Protein AF-A0A6A3GKY1-F1 (afdb_monomer_lite)

Radius of gyration: 23.69 Å; chains: 1; bounding box: 52×66×58 Å

InterPro domains:
  IPR000719 Protein kinase domain [PS50011] (322-381)
  IPR001245 Serine-threonine/tyrosine-protein kinase, catalytic domain [PF07714] (327-380)
  IPR011009 Protein kinase-like domain superfamily [SSF56112] (317-381)
  IPR051681 Serine/Threonine Kinases and Pseudokinases [PTHR44329] (234-380)

pLDDT: mean 82.05, std 14.1, range [36.75, 98.5]

Sequence (381 aa):
MCIVEAIKDSAPWGVISGGSAAIIEAIRTGKLPVKPDEMSTSQWNLVERVCCYNARDRLTSSDVVRELEVFTLEYELGQHESSNCGDCDRGPISWTELGDVQVLISNLCDSLDASTKSTCFQAPTAISDVLDELDAMCADNSTIDRMNRDVYERIRDVFNQLIARNDAPTTELTQKFTGIVQDFHGRVTNTGGVGTARAAQFAASRQVADNIFSVHGSIDMFMDAAGLSKSAEAHNWRDRWGSRRKKQQHEFMTKLQNLPDLLGDVAVGKAREEVLTYVRFELSKYPTSYATSIPADLMQAKSALSTMKNASWFIPEYEVVFDQYNAFSRGSFGSVHHGKWRSSKVVVKKVKLESEDDEVAFHNEVTIWHKLYHPHVVQLF

Foldseek 3Di:
DVLCCVQVVDDQQPDDDVPPVVVVVCLVVLHGHDDDPSDDPLRVVLVCQQSPSPPLSHDFPLVSVLSVVLVVVVVVVVPDDDPDDPDDDDPDFALLCLQQQWDWAWDFDDDPDPVDFTDIDTDGDGNVRLLVVLCVLLVDDDLLSVLSVLLSVLLVVVSVQSNPDPDTDDPVLSCLSSVLSRLSRNLSCVLVGDDQPVLLNLLLLLVSLSSSSNSLSSSVSSCVVVVHDCPDPSNVSPVVSVVSLLVSLVVSLVVLVVVVVSCPPVDPDDSSVSSLLSNLVSLVPPVSSNVSPDVVSSVVSCVVSVPDDHDPLDDDPSQKAWDPVPFPDQDPQGTWTWIDGPNDIDIDGDGDDPDPVSVVVVVVCLVVQCPDDDPPRDHRD

Secondary structure (DSSP, 8-state):
-HHHHHHHTS-TT-S-TTHHHHHHHHHHTT--PPPPTTS-HHHHHHHHHHT-SSTTTSPPHHHHHHHHHHHHHHHHHHH-------S-----SSGGGGGG-EEEEEEEPPPSSTTS---EEEEEEEHHHHHHHHHHHT-S-SHHHHHHHHHHHHHHHHHHHHHT-SSPPPHHHHHHHHHHHHHHHHHHHHHH-SSS-HHHHHHHHHHHHHHHHHHHHHHHHHHHHHT----SGGG-HHHHHHHHHHHHHHHHHHHHHTHHHHHTT--TTHHHHHHHHHHHHHHHH-GGGGTTS-HHHHHHHHHHHTTSPPPTT---GGG-EEEEEEEEEEETTEEEEEEEETTEEEEEEE----SHHHHHHHHHHHHHHTT---TTSPPP-

Structure (mmCIF, N/CA/C/O backbone):
data_AF-A0A6A3GKY1-F1
#
_entry.id   AF-A0A6A3GKY1-F1
#
loop_
_atom_site.group_PDB
_atom_site.id
_atom_site.type_symbol
_atom_site.label_atom_id
_atom_site.label_alt_id
_atom_site.label_comp_id
_atom_site.label_asym_id
_atom_site.label_entity_id
_atom_site.label_seq_id
_atom_site.pdbx_PDB_ins_code
_atom_site.Cartn_x
_atom_site.Cartn_y
_atom_site.Cartn_z
_atom_site.occupancy
_atom_site.B_iso_or_equiv
_atom_site.auth_seq_id
_atom_site.auth_comp_id
_atom_site.auth_asym_id
_atom_site.auth_atom_id
_atom_site.pdbx_PDB_model_num
ATOM 1 N N . MET A 1 1 ? 10.110 20.178 -4.831 1.00 91.25 1 MET A N 1
ATOM 2 C CA . MET A 1 1 ? 11.454 20.748 -5.074 1.00 91.25 1 MET A CA 1
ATOM 3 C C . MET A 1 1 ? 12.536 20.170 -4.171 1.00 91.25 1 MET A C 1
ATOM 5 O O . MET A 1 1 ? 13.607 19.925 -4.699 1.00 91.25 1 MET A O 1
ATOM 9 N N . CYS A 1 2 ? 12.279 19.857 -2.894 1.00 91.75 2 CYS A N 1
ATOM 10 C CA . CYS A 1 2 ? 13.283 19.220 -2.022 1.00 91.75 2 CYS A CA 1
ATOM 11 C C . CYS A 1 2 ? 13.872 17.912 -2.586 1.00 91.75 2 CYS A C 1
ATOM 13 O O . CYS A 1 2 ? 15.047 17.661 -2.393 1.00 91.75 2 CYS A O 1
ATOM 15 N N . ILE A 1 3 ? 13.092 17.115 -3.332 1.00 91.19 3 ILE A N 1
ATOM 16 C CA . ILE A 1 3 ? 13.600 15.914 -4.030 1.00 91.19 3 ILE A CA 1
ATOM 17 C C . ILE A 1 3 ? 14.729 16.278 -5.011 1.00 91.19 3 ILE A C 1
ATOM 19 O O . ILE A 1 3 ? 15.770 15.636 -5.019 1.00 91.19 3 ILE A O 1
ATOM 23 N N . VAL A 1 4 ? 14.535 17.334 -5.808 1.00 92.25 4 VAL A N 1
ATOM 24 C CA . VAL A 1 4 ? 15.532 17.811 -6.784 1.00 92.25 4 VAL A CA 1
ATOM 25 C C . VAL A 1 4 ? 16.772 18.335 -6.065 1.00 92.25 4 VAL A C 1
ATOM 27 O O . VAL A 1 4 ? 17.886 18.031 -6.465 1.00 92.25 4 VAL A O 1
ATOM 30 N N . GLU A 1 5 ? 16.575 19.103 -4.995 1.00 92.25 5 GLU A N 1
ATOM 31 C CA . GLU A 1 5 ? 17.666 19.647 -4.182 1.00 92.25 5 GLU A CA 1
ATOM 32 C C . GLU A 1 5 ? 18.491 18.544 -3.507 1.00 92.25 5 GLU A C 1
ATOM 34 O O . GLU A 1 5 ? 19.713 18.605 -3.547 1.00 92.25 5 GLU A O 1
ATOM 39 N N . ALA A 1 6 ? 17.842 17.506 -2.972 1.00 90.50 6 ALA A N 1
ATOM 40 C CA . ALA A 1 6 ? 18.512 16.380 -2.324 1.00 90.50 6 ALA A CA 1
ATOM 41 C C . ALA A 1 6 ? 19.383 15.559 -3.287 1.00 90.50 6 ALA A C 1
ATOM 43 O O . ALA A 1 6 ? 20.412 15.037 -2.875 1.00 90.50 6 ALA A O 1
ATOM 44 N N . ILE A 1 7 ? 18.984 15.443 -4.558 1.00 88.19 7 ILE A N 1
ATOM 45 C CA . ILE A 1 7 ? 19.755 14.709 -5.575 1.00 88.19 7 ILE A CA 1
ATOM 46 C C . ILE A 1 7 ? 20.887 15.575 -6.138 1.00 88.19 7 ILE A C 1
ATOM 48 O O . ILE A 1 7 ? 21.990 15.088 -6.360 1.00 88.19 7 ILE A O 1
ATOM 52 N N . LYS A 1 8 ? 20.615 16.862 -6.372 1.00 87.62 8 LYS A N 1
ATOM 53 C CA . LYS A 1 8 ? 21.538 17.795 -7.032 1.00 87.62 8 LYS A CA 1
ATOM 54 C C . LYS A 1 8 ? 22.532 18.465 -6.068 1.00 87.62 8 LYS A C 1
ATOM 56 O O . LYS A 1 8 ? 23.407 19.200 -6.524 1.00 87.62 8 LYS A O 1
ATOM 61 N N . ASP A 1 9 ? 22.323 18.324 -4.758 1.00 87.88 9 ASP A N 1
ATOM 62 C CA . ASP A 1 9 ? 23.046 19.017 -3.676 1.00 87.88 9 ASP A CA 1
ATOM 63 C C . ASP A 1 9 ? 23.202 20.537 -3.916 1.00 87.88 9 ASP A C 1
ATOM 65 O O . ASP A 1 9 ? 24.220 21.169 -3.634 1.00 87.88 9 ASP A O 1
ATOM 69 N N . SER A 1 10 ? 22.196 21.147 -4.552 1.00 88.69 10 SER A N 1
ATOM 70 C CA . SER A 1 10 ? 22.196 22.563 -4.926 1.00 88.69 10 SER A CA 1
ATOM 71 C C . SER A 1 10 ? 20.792 23.060 -5.273 1.00 88.69 10 SER A C 1
ATOM 73 O O . SER A 1 10 ? 19.846 22.285 -5.440 1.00 88.69 10 SER A O 1
ATOM 75 N N . ALA A 1 11 ? 20.648 24.383 -5.425 1.00 88.19 11 ALA A N 1
ATOM 76 C CA . ALA A 1 11 ? 19.367 25.006 -5.738 1.00 88.19 11 ALA A CA 1
ATOM 77 C C . ALA A 1 11 ? 18.724 24.388 -7.008 1.00 88.19 11 ALA A C 1
ATOM 79 O O . ALA A 1 11 ? 19.378 24.337 -8.063 1.00 88.19 11 ALA A O 1
ATOM 80 N N . PRO A 1 12 ? 17.431 23.994 -6.966 1.00 89.44 12 PRO A N 1
ATOM 81 C CA . PRO A 1 12 ? 16.761 23.307 -8.075 1.00 89.44 12 PRO A CA 1
ATOM 82 C C . PRO A 1 12 ? 16.864 24.054 -9.409 1.00 89.44 12 PRO A C 1
ATOM 84 O O . PRO A 1 12 ? 17.199 23.471 -10.436 1.00 89.44 12 PRO A O 1
ATOM 87 N N . TRP A 1 13 ? 16.661 25.371 -9.374 1.00 90.00 13 TRP A N 1
ATOM 88 C CA . TRP A 1 13 ? 16.709 26.248 -10.545 1.00 90.00 13 TRP A CA 1
ATOM 89 C C . TRP A 1 13 ? 18.130 26.671 -10.951 1.00 90.00 13 TRP A C 1
ATOM 91 O O . TRP A 1 13 ? 18.309 27.228 -12.028 1.00 90.00 13 TRP A O 1
ATOM 101 N N . GLY A 1 14 ? 19.149 26.386 -10.132 1.00 84.94 14 GLY A N 1
ATOM 102 C CA . GLY A 1 14 ? 20.526 26.812 -10.386 1.00 84.94 14 GLY A CA 1
ATOM 103 C C . GLY A 1 14 ? 20.669 28.334 -10.522 1.00 84.94 14 GLY A C 1
ATOM 104 O O . GLY A 1 14 ? 19.923 29.102 -9.914 1.00 84.94 14 GLY A O 1
ATOM 105 N N . VAL A 1 15 ? 21.644 28.768 -11.324 1.00 82.56 15 VAL A N 1
ATOM 106 C CA . VAL A 1 15 ? 21.873 30.185 -11.643 1.00 82.56 15 VAL A CA 1
ATOM 107 C C . VAL A 1 15 ? 21.094 30.544 -12.908 1.00 82.56 15 VAL A C 1
ATOM 109 O O . VAL A 1 15 ? 21.379 30.015 -13.979 1.00 82.56 15 VAL A O 1
ATOM 112 N N . ILE A 1 16 ? 20.125 31.457 -12.793 1.00 82.00 16 ILE A N 1
ATOM 113 C CA . ILE A 1 16 ? 19.283 31.905 -13.914 1.00 82.00 16 ILE A CA 1
ATOM 114 C C . ILE A 1 16 ? 19.518 33.389 -14.200 1.00 82.00 16 ILE A C 1
ATOM 116 O O . ILE A 1 16 ? 19.497 34.225 -13.293 1.00 82.00 16 ILE A O 1
ATOM 120 N N . SER A 1 17 ? 19.696 33.732 -15.479 1.00 78.25 17 SER A N 1
ATOM 121 C CA . SER A 1 17 ? 19.741 35.118 -15.952 1.00 78.25 17 SER A CA 1
ATOM 122 C C . SER A 1 17 ? 18.423 35.835 -15.632 1.00 78.25 17 SER A C 1
ATOM 124 O O . SER A 1 17 ? 17.357 35.410 -16.069 1.00 78.25 17 SER A O 1
ATOM 126 N N . GLY A 1 18 ? 18.487 36.918 -14.852 1.00 78.69 18 GLY A N 1
ATOM 127 C CA . GLY A 1 18 ? 17.302 37.613 -14.323 1.00 78.69 18 GLY A CA 1
ATOM 128 C C . GLY A 1 18 ? 16.932 37.238 -12.880 1.00 78.69 18 GLY A C 1
ATOM 129 O O . GLY A 1 18 ? 15.985 37.800 -12.329 1.00 78.69 18 GLY A O 1
ATOM 130 N N . GLY A 1 19 ? 17.690 36.335 -12.246 1.00 87.56 19 GLY A N 1
ATOM 131 C CA . GLY A 1 19 ? 17.595 36.042 -10.815 1.00 87.56 19 GLY A CA 1
ATOM 132 C C . GLY A 1 19 ? 16.209 35.559 -10.375 1.00 87.56 19 GLY A C 1
ATOM 133 O O . GLY A 1 19 ? 15.531 34.813 -11.081 1.00 87.56 19 GLY A O 1
ATOM 134 N N . SER A 1 20 ? 15.769 35.996 -9.193 1.00 86.38 20 SER A N 1
ATOM 135 C CA . SER A 1 20 ? 14.486 35.587 -8.603 1.00 86.38 20 SER A CA 1
ATOM 136 C C . SER A 1 20 ? 13.268 35.978 -9.446 1.00 86.38 20 SER A C 1
ATOM 138 O O . SER A 1 20 ? 12.289 35.236 -9.463 1.00 86.38 20 SER A O 1
ATOM 140 N N . ALA A 1 21 ? 13.322 37.091 -10.186 1.00 91.00 21 ALA A N 1
ATOM 141 C CA . ALA A 1 21 ? 12.217 37.538 -11.035 1.00 91.00 21 ALA A CA 1
ATOM 142 C C . ALA A 1 21 ? 11.933 36.549 -12.178 1.00 91.00 21 ALA A C 1
ATOM 144 O O . ALA A 1 21 ? 10.776 36.222 -12.438 1.00 91.00 21 ALA A O 1
ATOM 145 N N . ALA A 1 22 ? 12.986 36.013 -12.803 1.00 90.25 22 ALA A N 1
ATOM 146 C CA . ALA A 1 22 ? 12.858 34.999 -13.848 1.00 90.25 22 ALA A CA 1
ATOM 147 C C . ALA A 1 22 ? 12.294 33.675 -13.301 1.00 90.25 22 ALA A C 1
ATOM 149 O O . ALA A 1 22 ? 11.451 33.053 -13.945 1.00 90.25 22 ALA A O 1
ATOM 150 N N . ILE A 1 23 ? 12.703 33.273 -12.090 1.00 90.12 23 ILE A N 1
ATOM 151 C CA . ILE A 1 23 ? 12.172 32.078 -11.413 1.00 90.12 23 ILE A CA 1
ATOM 152 C C . ILE A 1 23 ? 10.680 32.248 -11.105 1.00 90.12 23 ILE A C 1
ATOM 154 O O . ILE A 1 23 ? 9.890 31.345 -11.372 1.00 90.12 23 ILE A O 1
ATOM 158 N N . ILE A 1 24 ? 10.276 33.406 -10.574 1.00 90.75 24 ILE A N 1
ATOM 159 C CA . ILE A 1 24 ? 8.867 33.695 -10.274 1.00 90.75 24 ILE A CA 1
ATOM 160 C C . ILE A 1 24 ? 8.019 33.605 -11.545 1.00 90.75 24 ILE A C 1
ATOM 162 O O . ILE A 1 24 ? 6.948 33.000 -11.519 1.00 90.75 24 ILE A O 1
ATOM 166 N N . GLU A 1 25 ? 8.497 34.161 -12.658 1.00 93.06 25 GLU A N 1
ATOM 167 C CA . GLU A 1 25 ? 7.777 34.108 -13.931 1.00 93.06 25 GLU A CA 1
ATOM 168 C C . GLU A 1 25 ? 7.693 32.682 -14.497 1.00 93.06 25 GLU A C 1
ATOM 170 O O . GLU A 1 25 ? 6.635 32.245 -14.957 1.00 93.06 25 GLU A O 1
ATOM 175 N N . ALA A 1 26 ? 8.771 31.903 -14.391 1.00 90.56 26 ALA A N 1
ATOM 176 C CA . ALA A 1 26 ? 8.768 30.493 -14.770 1.00 90.56 26 ALA A CA 1
ATOM 177 C C . ALA A 1 26 ? 7.736 29.690 -13.957 1.00 90.56 26 ALA A C 1
ATOM 179 O O . ALA A 1 26 ? 6.939 28.949 -14.528 1.00 90.56 26 ALA A O 1
ATOM 180 N N . ILE A 1 27 ? 7.678 29.900 -12.638 1.00 91.06 27 ILE A N 1
ATOM 181 C CA . ILE A 1 27 ? 6.696 29.244 -11.763 1.00 91.06 27 ILE A CA 1
ATOM 182 C C . ILE A 1 27 ? 5.267 29.675 -12.121 1.00 91.06 27 ILE A C 1
ATOM 184 O O . ILE A 1 27 ? 4.372 28.834 -12.201 1.00 91.06 27 ILE A O 1
ATOM 188 N N . ARG A 1 28 ? 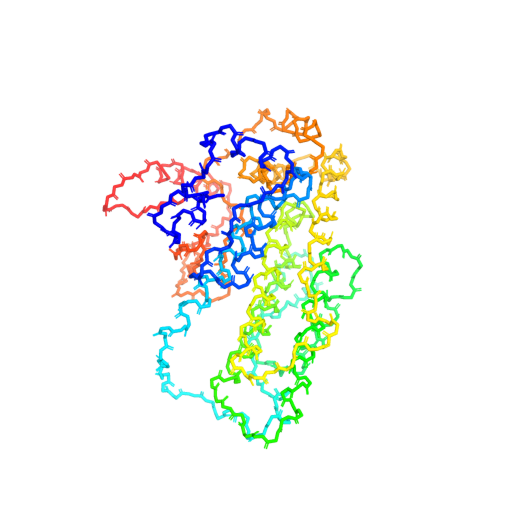5.034 30.971 -12.373 1.00 91.69 28 ARG A N 1
ATOM 189 C CA . ARG A 1 28 ? 3.711 31.498 -12.759 1.00 91.69 28 ARG A CA 1
ATOM 190 C C . ARG A 1 28 ? 3.200 30.917 -14.070 1.00 91.69 28 ARG A C 1
ATOM 192 O O . ARG A 1 28 ? 1.996 30.708 -14.202 1.00 91.69 28 ARG A O 1
ATOM 199 N N . THR A 1 29 ? 4.112 30.621 -14.990 1.00 92.06 29 THR A N 1
ATOM 200 C CA . THR A 1 29 ? 3.821 29.995 -16.286 1.00 92.06 29 THR A CA 1
ATOM 201 C C . THR A 1 29 ? 3.831 28.463 -16.240 1.00 92.06 29 THR A C 1
ATOM 203 O O . THR A 1 29 ? 3.695 27.822 -17.278 1.00 92.06 29 THR A O 1
ATOM 206 N N . GLY A 1 30 ? 3.964 27.860 -15.052 1.00 90.06 30 GLY A N 1
ATOM 207 C CA . GLY A 1 30 ? 3.902 26.410 -14.858 1.00 90.06 30 GLY A CA 1
ATOM 208 C C . GLY A 1 30 ? 5.139 25.644 -15.319 1.00 90.06 30 GLY A C 1
ATOM 209 O O . GLY A 1 30 ? 5.076 24.427 -15.473 1.00 90.06 30 GLY A O 1
ATOM 210 N N . LYS A 1 31 ? 6.265 26.331 -15.531 1.00 92.38 31 LYS A N 1
ATOM 211 C CA . LYS A 1 31 ? 7.536 25.691 -15.872 1.00 92.38 31 LYS A CA 1
ATOM 212 C C . LYS A 1 31 ? 8.183 25.071 -14.635 1.00 92.38 31 LYS A C 1
ATOM 214 O O . LYS A 1 31 ? 8.068 25.585 -13.521 1.00 92.38 31 LYS A O 1
ATOM 219 N N . LEU A 1 32 ? 8.919 23.993 -14.867 1.00 93.38 32 LEU A N 1
ATOM 220 C CA . LEU A 1 32 ? 9.774 23.325 -13.889 1.00 93.38 32 LEU A CA 1
ATOM 221 C C . LEU A 1 32 ? 11.250 23.638 -14.184 1.00 93.38 32 LEU A C 1
ATOM 223 O O . LEU A 1 32 ? 11.565 24.059 -15.303 1.00 93.38 32 LEU A O 1
ATOM 227 N N . PRO A 1 33 ? 12.158 23.461 -13.205 1.00 92.00 33 PRO A N 1
ATOM 228 C CA . PRO A 1 33 ? 13.585 23.493 -13.489 1.00 92.00 33 PRO A CA 1
ATOM 229 C C . PRO A 1 33 ? 13.954 22.393 -14.492 1.00 92.00 33 PRO A C 1
ATOM 231 O O . PRO A 1 33 ? 13.192 21.454 -14.717 1.00 92.00 33 PRO A O 1
ATOM 234 N N . VAL A 1 34 ? 15.133 22.508 -15.100 1.00 90.75 34 VAL A N 1
ATOM 235 C CA . VAL A 1 34 ? 15.658 21.459 -15.983 1.00 90.75 34 VAL A CA 1
ATOM 236 C C . VAL A 1 34 ? 15.860 20.176 -15.172 1.00 90.75 34 VAL A C 1
ATOM 238 O O . VAL A 1 34 ? 16.362 20.240 -14.047 1.00 90.75 34 VAL A O 1
ATOM 241 N N . LYS A 1 35 ? 15.471 19.027 -15.742 1.00 93.69 35 LYS A N 1
ATOM 242 C CA . LYS A 1 35 ? 15.720 17.710 -15.145 1.00 93.69 35 LYS A CA 1
ATOM 243 C C . LYS A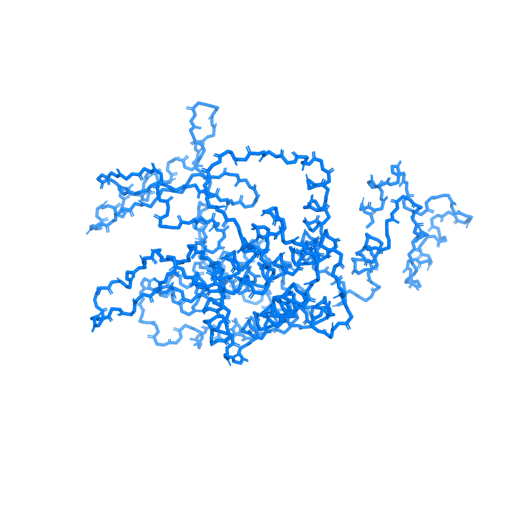 1 35 ? 17.227 17.534 -14.909 1.00 93.69 35 LYS A C 1
ATOM 245 O O . LYS A 1 35 ? 17.966 17.618 -15.888 1.00 93.69 35 LYS A O 1
ATOM 250 N N . PRO A 1 36 ? 17.682 17.255 -13.674 1.00 92.44 36 PRO A N 1
ATOM 251 C CA . PRO A 1 36 ? 19.075 16.895 -13.421 1.00 92.44 36 PRO A CA 1
ATOM 252 C C . PRO A 1 36 ? 19.495 15.638 -14.197 1.00 92.44 36 PRO A C 1
ATOM 254 O O . PRO A 1 36 ? 18.678 14.737 -14.432 1.00 92.44 36 PRO A O 1
ATOM 257 N N . ASP A 1 37 ? 20.765 15.560 -14.585 1.00 90.56 37 ASP A N 1
ATOM 258 C CA . ASP A 1 37 ? 21.300 14.414 -15.330 1.00 90.56 37 ASP A CA 1
ATOM 259 C C . ASP A 1 37 ? 21.354 13.155 -14.454 1.00 90.56 37 ASP A C 1
ATOM 261 O O . ASP A 1 37 ? 21.124 12.051 -14.942 1.00 90.56 37 ASP A O 1
ATOM 265 N N . GLU A 1 38 ? 21.543 13.333 -13.145 1.00 90.56 38 GLU A N 1
ATOM 266 C CA . GLU A 1 38 ? 21.584 12.280 -12.127 1.00 90.56 38 GLU A CA 1
ATOM 267 C C . GLU A 1 38 ? 20.216 11.622 -11.888 1.00 90.56 38 GLU A C 1
ATOM 269 O O . GLU A 1 38 ? 20.139 10.541 -11.308 1.00 90.56 38 GLU A O 1
ATOM 274 N N . MET A 1 39 ? 19.125 12.264 -12.321 1.00 91.25 39 MET A N 1
ATOM 275 C CA . MET A 1 39 ? 17.771 11.748 -12.136 1.00 91.25 39 MET A CA 1
ATOM 276 C C . MET A 1 39 ? 17.336 10.860 -13.299 1.00 91.25 39 MET A C 1
ATOM 278 O O . MET A 1 39 ? 17.355 11.274 -14.465 1.00 91.25 39 MET A O 1
ATOM 282 N N . SER A 1 40 ? 16.816 9.675 -12.981 1.00 89.12 40 SER A N 1
ATOM 283 C CA . SER A 1 40 ? 16.151 8.824 -13.967 1.00 89.12 40 SER A CA 1
ATOM 284 C C . SER A 1 40 ? 14.857 9.468 -14.490 1.00 89.12 40 SER A C 1
ATOM 286 O O . SER A 1 40 ? 14.277 10.374 -13.879 1.00 89.12 40 SER A O 1
ATOM 288 N N . THR A 1 41 ? 14.356 8.977 -15.627 1.00 88.25 41 THR A N 1
ATOM 289 C CA . THR A 1 41 ? 13.063 9.415 -16.179 1.00 88.25 41 THR A CA 1
ATOM 290 C C . THR A 1 41 ? 11.911 9.157 -15.203 1.00 88.25 41 THR A C 1
ATOM 292 O O . THR A 1 41 ? 11.030 10.004 -15.066 1.00 88.25 41 THR A O 1
ATOM 295 N N . SER A 1 42 ? 11.926 8.030 -14.479 1.00 85.56 42 SER A N 1
ATOM 296 C CA . SER A 1 42 ? 10.897 7.695 -13.485 1.00 85.56 42 SER A CA 1
ATOM 297 C C . SER A 1 42 ? 10.947 8.622 -12.265 1.00 85.56 42 SER A C 1
ATOM 299 O O . SER A 1 42 ? 9.910 9.126 -11.834 1.00 85.56 42 SER A O 1
ATOM 301 N N . GLN A 1 43 ? 12.143 8.928 -11.755 1.00 89.94 43 GLN A N 1
ATOM 302 C CA . GLN A 1 43 ? 12.328 9.878 -10.653 1.00 89.94 43 GLN A CA 1
ATOM 303 C C . GLN A 1 43 ? 11.881 11.293 -11.040 1.00 89.94 43 GLN A C 1
ATOM 305 O O . GLN A 1 43 ? 11.279 12.004 -10.232 1.00 89.94 43 GLN A O 1
ATOM 310 N N . TRP A 1 44 ? 12.139 11.717 -12.280 1.00 94.38 44 TRP A N 1
ATOM 311 C CA . TRP A 1 44 ? 11.684 13.021 -12.759 1.00 94.38 44 TRP A CA 1
ATOM 312 C C . TRP A 1 44 ? 10.171 13.084 -12.967 1.00 94.38 44 TRP A C 1
ATOM 314 O O . TRP A 1 44 ? 9.550 14.072 -12.580 1.00 94.38 44 TRP A O 1
ATOM 324 N N . ASN A 1 45 ? 9.557 12.012 -13.474 1.00 91.31 45 ASN A N 1
ATOM 325 C CA . ASN A 1 45 ? 8.102 11.928 -13.598 1.00 91.31 45 ASN A CA 1
ATOM 326 C C . ASN A 1 45 ? 7.399 12.119 -12.239 1.00 91.31 45 ASN A C 1
ATOM 328 O O . ASN A 1 45 ? 6.376 12.805 -12.158 1.00 91.31 45 ASN A O 1
ATOM 332 N N . LEU A 1 46 ? 7.981 11.598 -11.147 1.00 92.06 46 LEU A N 1
ATOM 333 C CA . LEU A 1 46 ? 7.503 11.901 -9.796 1.00 92.06 46 LEU A CA 1
ATOM 334 C C . LEU A 1 46 ? 7.558 13.410 -9.514 1.00 92.06 46 LEU A C 1
ATOM 336 O O . LEU A 1 46 ? 6.562 13.981 -9.073 1.00 92.06 46 LEU A O 1
ATOM 340 N N . VAL A 1 47 ? 8.682 14.080 -9.787 1.00 93.94 47 VAL A N 1
ATOM 341 C CA . VAL A 1 47 ? 8.815 15.534 -9.576 1.00 93.94 47 VAL A CA 1
ATOM 342 C C . VAL A 1 47 ? 7.774 16.319 -10.370 1.00 93.94 47 VAL A C 1
ATOM 344 O O . VAL A 1 47 ? 7.161 17.231 -9.814 1.00 93.94 47 VAL A O 1
ATOM 347 N N . GLU A 1 48 ? 7.517 15.946 -11.622 1.00 93.25 48 GLU A N 1
ATOM 348 C CA . GLU A 1 48 ? 6.489 16.574 -12.460 1.00 93.25 48 GLU A CA 1
ATOM 349 C C . GLU A 1 48 ? 5.090 16.438 -11.846 1.00 93.25 48 GLU A C 1
ATOM 351 O O . GLU A 1 48 ? 4.349 17.419 -11.758 1.00 93.25 48 GLU A O 1
ATOM 356 N N . ARG A 1 49 ? 4.748 15.250 -11.333 1.00 90.50 49 ARG A N 1
ATOM 357 C CA . ARG A 1 49 ? 3.455 14.984 -10.681 1.00 90.50 49 ARG A CA 1
ATOM 358 C C . ARG A 1 49 ? 3.318 15.676 -9.320 1.00 90.50 49 ARG A C 1
ATOM 360 O O . ARG A 1 49 ? 2.229 16.125 -8.963 1.00 90.50 49 ARG A O 1
ATOM 367 N N . VAL A 1 50 ? 4.407 15.819 -8.562 1.00 90.94 50 VAL A N 1
ATOM 368 C CA . VAL A 1 50 ? 4.425 16.555 -7.281 1.00 90.94 50 VAL A CA 1
ATOM 369 C C . VAL A 1 50 ? 4.335 18.063 -7.498 1.00 90.94 50 VAL A C 1
ATOM 371 O O . VAL A 1 50 ? 3.672 18.773 -6.741 1.00 90.94 50 VAL A O 1
ATOM 374 N N . CYS A 1 51 ? 5.003 18.569 -8.531 1.00 90.94 51 CYS A N 1
ATOM 375 C CA . CYS A 1 51 ? 5.053 19.987 -8.869 1.00 90.94 51 CYS A CA 1
ATOM 376 C C . CYS A 1 51 ? 4.059 20.375 -9.974 1.00 90.94 51 CYS A C 1
ATOM 378 O O . CYS A 1 51 ? 4.219 21.431 -10.585 1.00 90.94 51 CYS A O 1
ATOM 380 N N . CYS A 1 52 ? 3.014 19.566 -10.194 1.00 90.00 52 CYS A N 1
ATOM 381 C CA . CYS A 1 52 ? 1.972 19.846 -11.177 1.00 90.00 52 CYS A CA 1
ATOM 382 C C . CYS A 1 52 ? 1.378 21.247 -10.956 1.00 90.00 52 CYS A C 1
ATOM 384 O O . CYS A 1 52 ? 1.037 21.623 -9.829 1.00 90.00 52 CYS A O 1
ATOM 386 N N . TYR A 1 53 ? 1.259 22.044 -12.021 1.00 88.12 53 TYR A N 1
ATOM 387 C CA . TYR A 1 53 ? 0.821 23.437 -11.915 1.00 88.12 53 TYR A CA 1
ATOM 388 C C . TYR A 1 53 ? -0.564 23.549 -11.264 1.00 88.12 53 TYR A C 1
ATOM 390 O O . TYR A 1 53 ? -0.737 24.262 -10.266 1.00 88.12 53 TYR A O 1
ATOM 398 N N . ASN A 1 54 ? -1.525 22.768 -11.766 1.00 84.75 54 ASN A N 1
ATOM 399 C CA . ASN A 1 54 ? -2.859 22.686 -11.193 1.00 84.75 54 ASN A CA 1
ATOM 400 C C . ASN A 1 54 ? -2.813 21.952 -9.848 1.00 84.75 54 ASN A C 1
ATOM 402 O O . ASN A 1 54 ? -2.519 20.761 -9.779 1.00 84.75 54 ASN A O 1
ATOM 406 N N . ALA A 1 55 ? -3.154 22.658 -8.768 1.00 81.81 55 ALA A N 1
ATOM 407 C CA . ALA A 1 55 ? -3.127 22.105 -7.417 1.00 81.81 55 ALA A CA 1
ATOM 408 C C . ALA A 1 55 ? -4.016 20.860 -7.245 1.00 81.81 55 ALA A C 1
ATOM 410 O O . ALA A 1 55 ? -3.695 20.015 -6.417 1.00 81.81 55 ALA A O 1
ATOM 411 N N . ARG A 1 56 ? -5.094 20.726 -8.031 1.00 76.38 56 ARG A N 1
ATOM 412 C CA . ARG A 1 56 ? -6.000 19.562 -7.986 1.00 76.38 56 ARG A CA 1
ATOM 413 C C . ARG A 1 56 ? -5.420 18.303 -8.630 1.00 76.38 56 ARG A C 1
ATOM 415 O O . ARG A 1 56 ? -5.893 17.207 -8.343 1.00 76.38 56 ARG A O 1
ATOM 422 N N . ASP A 1 57 ? -4.417 18.466 -9.486 1.00 80.69 57 ASP A N 1
ATOM 423 C CA . ASP A 1 57 ? -3.764 17.369 -10.201 1.00 80.69 57 ASP A CA 1
ATOM 424 C C . ASP A 1 57 ? -2.439 16.951 -9.549 1.00 80.69 57 ASP A C 1
ATOM 426 O O . ASP A 1 57 ? -1.857 15.939 -9.936 1.00 80.69 57 ASP A O 1
ATOM 430 N N . ARG A 1 58 ? -1.977 17.693 -8.530 1.00 85.88 58 ARG A N 1
ATOM 431 C CA . ARG A 1 58 ? -0.792 17.333 -7.742 1.00 85.88 58 ARG A CA 1
ATOM 432 C C . ARG A 1 58 ? -1.032 16.055 -6.951 1.00 85.88 58 ARG A C 1
ATOM 434 O O . ARG A 1 58 ? -2.110 15.851 -6.394 1.00 85.88 58 ARG A O 1
ATOM 441 N N . LEU A 1 59 ? 0.016 15.243 -6.829 1.00 83.81 59 LEU A N 1
ATOM 442 C CA . LEU A 1 59 ? 0.011 14.112 -5.905 1.00 83.81 59 LEU A CA 1
ATOM 443 C C . LEU A 1 59 ? -0.200 14.575 -4.464 1.00 83.81 59 LEU A C 1
ATOM 445 O O . LEU A 1 59 ? 0.369 15.581 -4.029 1.00 83.81 59 LEU A O 1
ATOM 449 N N . THR A 1 60 ? -0.983 13.806 -3.706 1.00 80.81 60 THR A N 1
ATOM 450 C CA . THR A 1 60 ? -1.065 14.005 -2.258 1.00 80.81 60 THR A CA 1
ATOM 451 C C . THR A 1 60 ? 0.268 13.624 -1.624 1.00 80.81 60 THR A C 1
ATOM 453 O O . THR A 1 60 ? 0.969 12.752 -2.131 1.00 80.81 60 THR A O 1
ATOM 456 N N . SER A 1 61 ? 0.622 14.220 -0.482 1.00 81.56 61 SER A N 1
ATOM 457 C CA . SER A 1 61 ? 1.849 13.848 0.239 1.00 81.56 61 SER A CA 1
ATOM 458 C C . SER A 1 61 ? 1.923 12.347 0.543 1.00 81.56 61 SER A C 1
ATOM 460 O O . SER A 1 61 ? 3.010 11.783 0.524 1.00 81.56 61 SER A O 1
ATOM 462 N N . SER A 1 62 ? 0.773 11.704 0.776 1.00 76.56 62 SER A N 1
ATOM 463 C CA . SER A 1 62 ? 0.668 10.253 0.965 1.00 76.56 62 SER A CA 1
ATOM 464 C C . SER A 1 62 ? 1.140 9.496 -0.275 1.00 76.56 62 SER A C 1
ATOM 466 O O . SER A 1 62 ? 1.986 8.614 -0.168 1.00 76.56 62 SER A O 1
ATOM 468 N N . ASP A 1 63 ? 0.653 9.884 -1.455 1.00 82.44 63 ASP A N 1
ATOM 469 C CA . ASP A 1 63 ? 1.020 9.232 -2.715 1.00 82.44 63 ASP A CA 1
ATOM 470 C C . ASP A 1 63 ? 2.491 9.510 -3.079 1.00 82.44 63 ASP A C 1
ATOM 472 O O . ASP A 1 63 ? 3.162 8.640 -3.623 1.00 82.44 63 ASP A O 1
ATOM 476 N N . VAL A 1 64 ? 3.040 10.678 -2.711 1.00 87.19 64 VAL A N 1
ATOM 477 C CA . VAL A 1 64 ? 4.483 10.956 -2.861 1.00 87.19 64 VAL A CA 1
ATOM 478 C C . VAL A 1 64 ? 5.326 9.984 -2.043 1.00 87.19 64 VAL A C 1
ATOM 480 O O . VAL A 1 64 ? 6.306 9.456 -2.557 1.00 87.19 64 VAL A O 1
ATOM 483 N N . VAL A 1 65 ? 4.952 9.731 -0.785 1.00 84.44 65 VAL A N 1
ATOM 484 C CA . VAL A 1 65 ? 5.661 8.758 0.060 1.00 84.44 65 VAL A CA 1
ATOM 485 C C . VAL A 1 65 ? 5.632 7.370 -0.580 1.00 84.44 65 VAL A C 1
ATOM 487 O O . VAL A 1 65 ? 6.658 6.701 -0.593 1.00 84.44 65 VAL A O 1
ATOM 490 N N . ARG A 1 66 ? 4.502 6.958 -1.170 1.00 82.25 66 ARG A N 1
ATOM 491 C CA . ARG A 1 66 ? 4.396 5.662 -1.861 1.00 82.25 66 ARG A CA 1
ATOM 492 C C . ARG A 1 66 ? 5.329 5.559 -3.067 1.00 82.25 66 ARG A C 1
ATOM 494 O O . ARG A 1 66 ? 6.003 4.551 -3.239 1.00 82.25 66 ARG A O 1
ATOM 501 N N . GLU A 1 67 ? 5.396 6.604 -3.883 1.00 84.75 67 GLU A N 1
ATOM 502 C CA . GLU A 1 67 ? 6.304 6.646 -5.034 1.00 84.75 67 GLU A CA 1
ATOM 503 C C . GLU A 1 67 ? 7.779 6.595 -4.595 1.00 84.75 67 GLU A C 1
ATOM 505 O O . GLU A 1 67 ? 8.590 5.918 -5.219 1.00 84.75 67 GLU A O 1
ATOM 510 N N . LEU A 1 68 ? 8.128 7.248 -3.481 1.00 85.81 68 LEU A N 1
ATOM 511 C CA . LEU A 1 68 ? 9.476 7.182 -2.905 1.00 85.81 68 LEU A CA 1
ATOM 512 C C . LEU A 1 68 ? 9.811 5.801 -2.313 1.00 85.81 68 LEU A C 1
ATOM 514 O O . LEU A 1 68 ? 10.958 5.361 -2.395 1.00 85.81 68 LEU A O 1
ATOM 518 N N . GLU A 1 69 ? 8.830 5.104 -1.736 1.00 80.00 69 GLU A N 1
ATOM 519 C CA . GLU A 1 69 ? 9.005 3.729 -1.248 1.00 80.00 69 GLU A CA 1
ATOM 520 C C . GLU A 1 69 ? 9.368 2.762 -2.377 1.00 80.00 69 GLU A C 1
ATOM 522 O O . GLU A 1 69 ? 10.232 1.912 -2.175 1.00 80.00 69 GLU A O 1
ATOM 527 N N . VAL A 1 70 ? 8.790 2.926 -3.572 1.00 78.38 70 VAL A N 1
ATOM 528 C CA . VAL A 1 70 ? 9.154 2.112 -4.747 1.00 78.38 70 VAL A CA 1
ATOM 529 C C . VAL A 1 70 ? 10.637 2.279 -5.081 1.00 78.38 70 VAL A C 1
ATOM 531 O O . VAL A 1 70 ? 11.346 1.284 -5.193 1.00 78.38 70 VAL A O 1
ATOM 534 N N . PHE A 1 71 ? 11.145 3.516 -5.118 1.00 79.12 71 PHE A N 1
ATOM 535 C CA . PHE A 1 71 ? 12.572 3.765 -5.363 1.00 79.12 71 PHE A CA 1
ATOM 536 C C . PHE A 1 71 ? 13.487 3.226 -4.251 1.00 79.12 71 PHE A C 1
ATOM 538 O O . PHE A 1 71 ? 14.627 2.849 -4.514 1.00 79.12 71 PHE A O 1
ATOM 545 N N . THR A 1 72 ? 13.002 3.179 -3.007 1.00 75.50 72 THR A N 1
ATOM 546 C CA . THR A 1 72 ? 13.769 2.629 -1.877 1.00 75.50 72 THR A CA 1
ATOM 547 C C . THR A 1 72 ? 13.896 1.111 -1.998 1.00 75.50 72 THR A C 1
ATOM 549 O O . THR A 1 72 ? 14.990 0.574 -1.846 1.00 75.50 72 THR A O 1
ATOM 552 N N . LEU A 1 73 ? 12.803 0.425 -2.350 1.00 65.19 73 LEU A N 1
ATOM 553 C CA . LEU A 1 73 ? 12.807 -1.020 -2.590 1.00 65.19 73 LEU A CA 1
ATOM 554 C C . LEU A 1 73 ? 13.712 -1.391 -3.772 1.00 65.19 73 LEU A C 1
ATOM 556 O O . LEU A 1 73 ? 14.476 -2.352 -3.676 1.00 65.19 73 LEU A O 1
ATOM 560 N N . GLU A 1 74 ? 13.666 -0.616 -4.862 1.00 65.25 74 GLU A N 1
ATOM 561 C CA . GLU A 1 74 ? 14.568 -0.772 -6.015 1.00 65.25 74 GLU A CA 1
ATOM 562 C C . GLU A 1 74 ? 16.046 -0.686 -5.602 1.00 65.25 74 GLU A C 1
ATOM 564 O O . GLU A 1 74 ? 16.862 -1.495 -6.044 1.00 65.25 74 GLU A O 1
ATOM 569 N N . TYR A 1 75 ? 16.390 0.252 -4.714 1.00 62.31 75 TYR A N 1
ATOM 570 C CA . TYR A 1 75 ? 17.756 0.433 -4.226 1.00 62.31 75 TYR A CA 1
ATOM 571 C C . TYR A 1 75 ? 18.222 -0.693 -3.287 1.00 62.31 75 TYR A C 1
ATOM 573 O O . TYR A 1 75 ? 19.325 -1.216 -3.456 1.00 62.31 75 TYR A O 1
ATOM 581 N N . GLU A 1 76 ? 17.398 -1.094 -2.312 1.00 59.47 76 GLU A N 1
ATOM 582 C CA . GLU A 1 76 ? 17.746 -2.128 -1.322 1.00 59.47 76 GLU A CA 1
ATOM 583 C C . GLU A 1 76 ? 18.042 -3.489 -1.975 1.00 59.47 76 GLU A C 1
ATOM 585 O O . GLU A 1 76 ? 18.942 -4.213 -1.545 1.00 59.47 76 GLU A O 1
ATOM 590 N N . LEU A 1 77 ? 17.336 -3.821 -3.058 1.00 50.56 77 LEU A N 1
ATOM 591 C CA . LEU A 1 77 ? 17.537 -5.069 -3.796 1.00 50.56 77 LEU A CA 1
ATOM 592 C C . LEU A 1 77 ? 18.725 -5.025 -4.766 1.00 50.56 77 LEU A C 1
ATOM 594 O O . LEU A 1 77 ? 19.272 -6.077 -5.085 1.00 50.56 77 LEU A O 1
ATOM 598 N N . GLY A 1 78 ? 19.180 -3.836 -5.171 1.00 50.88 78 GLY A N 1
ATOM 599 C CA . GLY A 1 78 ? 20.427 -3.668 -5.922 1.00 50.88 78 GLY A CA 1
ATOM 600 C C . GLY A 1 78 ? 21.694 -3.939 -5.097 1.00 50.88 78 GLY A C 1
ATOM 601 O O . GLY A 1 78 ? 22.766 -4.095 -5.678 1.00 50.88 78 GLY A O 1
ATOM 602 N N . GLN A 1 79 ? 21.590 -4.002 -3.761 1.00 45.84 79 GLN A N 1
ATOM 603 C CA . GLN A 1 79 ? 22.720 -4.270 -2.857 1.00 45.84 79 GLN A CA 1
ATOM 604 C C . GLN A 1 79 ? 22.696 -5.655 -2.197 1.00 45.84 79 GLN A C 1
ATOM 606 O O . GLN A 1 79 ? 23.717 -6.093 -1.666 1.00 45.84 79 GLN A O 1
ATOM 611 N N . HIS A 1 80 ? 21.566 -6.363 -2.225 1.00 39.97 80 HIS A N 1
ATOM 612 C CA . HIS A 1 80 ? 21.461 -7.706 -1.663 1.00 39.97 80 HIS A CA 1
ATOM 613 C C . HIS A 1 80 ? 21.819 -8.769 -2.709 1.00 39.97 80 HIS A C 1
ATOM 615 O O . HIS A 1 80 ? 20.949 -9.335 -3.369 1.00 39.97 80 HIS A O 1
ATOM 621 N N . GLU A 1 81 ? 23.114 -9.087 -2.816 1.00 37.38 81 GLU A N 1
ATOM 622 C CA . GLU A 1 81 ? 23.531 -10.391 -3.334 1.00 37.38 81 GLU A CA 1
ATOM 623 C C . GLU A 1 81 ? 22.967 -11.492 -2.423 1.00 37.38 81 GLU A C 1
ATOM 625 O O . GLU A 1 81 ? 23.098 -11.460 -1.196 1.00 37.38 81 GLU A O 1
ATOM 630 N N . SER A 1 82 ? 22.289 -12.439 -3.067 1.00 39.59 82 SER A N 1
ATOM 631 C CA . SER A 1 82 ? 21.703 -13.678 -2.556 1.00 39.59 82 SER A CA 1
ATOM 632 C C . SER A 1 82 ? 22.252 -14.169 -1.208 1.00 39.59 82 SER A C 1
ATOM 634 O O . SER A 1 82 ? 23.311 -14.797 -1.133 1.00 39.59 82 SER A O 1
ATOM 636 N N . SER A 1 83 ? 21.474 -13.996 -0.139 1.00 36.75 83 SER A N 1
ATOM 637 C CA . SER A 1 83 ? 21.633 -14.815 1.060 1.00 36.75 83 SER A CA 1
ATOM 638 C C . SER A 1 83 ? 20.999 -16.181 0.800 1.00 36.75 83 SER A C 1
ATOM 640 O O . SER A 1 83 ? 19.780 -16.334 0.881 1.00 36.75 83 SER A O 1
ATOM 642 N N . ASN A 1 84 ? 21.841 -17.158 0.461 1.00 37.69 84 ASN A N 1
ATOM 643 C CA . ASN A 1 84 ? 21.483 -18.572 0.359 1.00 37.69 84 ASN A CA 1
ATOM 644 C C . ASN A 1 84 ? 20.796 -19.037 1.654 1.00 37.69 84 ASN A C 1
ATOM 646 O O . ASN A 1 84 ? 21.439 -19.110 2.704 1.00 37.69 84 ASN A O 1
ATOM 650 N N . CYS A 1 85 ? 19.514 -19.401 1.578 1.00 37.75 85 CYS A N 1
ATOM 651 C CA . CYS A 1 85 ? 18.927 -20.302 2.562 1.00 37.75 85 CYS A CA 1
ATOM 652 C C . CYS A 1 85 ? 19.203 -21.735 2.094 1.00 37.75 85 CYS A C 1
ATOM 654 O O . CYS A 1 85 ? 18.770 -22.165 1.027 1.00 37.75 85 CYS A O 1
ATOM 656 N N . GLY A 1 86 ? 20.030 -22.442 2.861 1.00 40.53 86 GLY A N 1
ATOM 657 C CA . GLY A 1 86 ? 20.27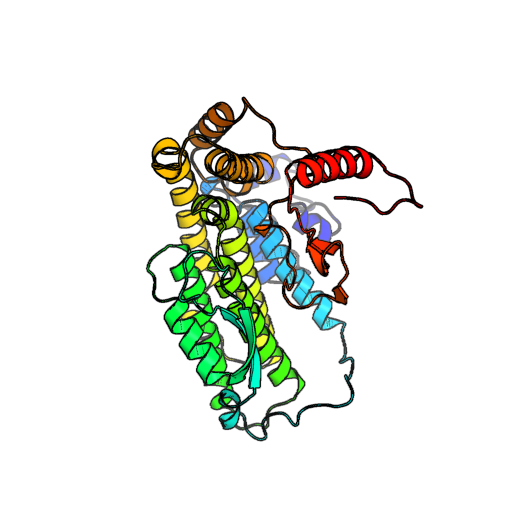4 -23.858 2.653 1.00 40.53 86 GLY A CA 1
ATOM 658 C C . GLY A 1 86 ? 19.044 -24.664 3.055 1.00 40.53 86 GLY A C 1
ATOM 659 O O . GLY A 1 86 ? 18.641 -24.613 4.212 1.00 40.53 86 GLY A O 1
ATOM 660 N N . ASP A 1 87 ? 18.538 -25.428 2.089 1.00 41.66 87 ASP A N 1
ATOM 661 C CA . ASP A 1 87 ? 17.728 -26.640 2.246 1.00 41.66 87 ASP A CA 1
ATOM 662 C C . ASP A 1 87 ? 16.247 -26.469 2.662 1.00 41.66 87 ASP A C 1
ATOM 664 O O . ASP A 1 87 ? 15.901 -26.490 3.840 1.00 41.66 87 ASP A O 1
ATOM 668 N N . CYS A 1 88 ? 15.352 -26.331 1.672 1.00 40.97 88 CYS A N 1
ATOM 669 C CA . CYS A 1 88 ? 14.204 -27.226 1.422 1.00 40.97 88 CYS A CA 1
ATOM 670 C C . CYS A 1 88 ? 13.404 -26.775 0.175 1.00 40.97 88 CYS A C 1
ATOM 672 O O . CYS A 1 88 ? 13.339 -25.594 -0.147 1.00 40.97 88 CYS A O 1
ATOM 674 N N . ASP A 1 89 ? 12.823 -27.761 -0.510 1.00 52.09 89 ASP A N 1
ATOM 675 C CA . ASP A 1 89 ? 12.039 -27.731 -1.753 1.00 52.09 89 ASP A CA 1
ATOM 676 C C . ASP A 1 89 ? 12.779 -27.519 -3.082 1.00 52.09 89 ASP A C 1
ATOM 678 O O . ASP A 1 89 ? 13.282 -26.460 -3.455 1.00 52.09 89 ASP A O 1
ATOM 682 N N . ARG A 1 90 ? 12.803 -28.617 -3.844 1.00 58.53 90 ARG A N 1
ATOM 683 C CA . ARG A 1 90 ? 13.213 -28.672 -5.240 1.00 58.53 90 ARG A CA 1
ATOM 684 C C . ARG A 1 90 ? 12.188 -27.832 -6.016 1.00 58.53 90 ARG A C 1
ATOM 686 O O . ARG A 1 90 ? 11.053 -28.269 -6.174 1.00 58.53 90 ARG A O 1
ATOM 693 N N . GLY A 1 91 ? 12.567 -26.616 -6.415 1.00 63.00 91 GLY A N 1
ATOM 694 C CA . GLY A 1 91 ? 11.732 -25.744 -7.252 1.00 63.00 91 GLY A CA 1
ATOM 695 C C . GLY A 1 91 ? 11.298 -26.432 -8.557 1.00 63.00 91 GLY A C 1
ATOM 696 O O . GLY A 1 91 ? 11.822 -27.507 -8.875 1.00 63.00 91 GLY A O 1
ATOM 697 N N . PRO A 1 92 ? 10.352 -25.839 -9.311 1.00 75.94 92 PRO A N 1
ATOM 698 C CA . PRO A 1 92 ? 9.833 -26.452 -10.530 1.00 75.94 92 PRO A CA 1
ATOM 699 C C . PRO A 1 92 ? 10.980 -26.772 -11.493 1.00 75.94 92 PRO A C 1
ATOM 701 O O . PRO A 1 92 ? 11.969 -26.044 -11.552 1.00 75.94 92 PRO A O 1
ATOM 704 N N . ILE A 1 93 ? 10.876 -27.871 -12.239 1.00 77.25 93 ILE A N 1
ATOM 705 C CA . ILE A 1 93 ? 11.910 -28.260 -13.212 1.00 77.25 93 ILE A CA 1
ATOM 706 C C . ILE A 1 93 ? 11.711 -27.472 -14.512 1.00 77.25 93 ILE A C 1
ATOM 708 O O . ILE A 1 93 ? 12.670 -27.139 -15.210 1.00 77.25 93 ILE A O 1
ATOM 712 N N . SER A 1 94 ? 10.458 -27.133 -14.817 1.00 89.75 94 SER A N 1
ATOM 713 C CA . SER A 1 94 ? 10.044 -26.307 -15.947 1.00 89.75 94 SER A CA 1
ATOM 714 C C . SER A 1 94 ? 9.085 -25.221 -15.481 1.00 89.75 94 SER A C 1
ATOM 716 O O . SER A 1 94 ? 8.271 -25.449 -14.592 1.00 89.75 94 SER A O 1
ATOM 718 N N . TRP A 1 95 ? 9.100 -24.058 -16.136 1.00 93.06 95 TRP A N 1
ATOM 719 C CA . TRP A 1 95 ? 8.101 -23.023 -15.874 1.00 93.06 95 TRP A CA 1
ATOM 720 C C . TRP A 1 95 ? 6.658 -23.491 -16.102 1.00 93.06 95 TRP A C 1
ATOM 722 O O . TRP A 1 95 ? 5.750 -22.942 -15.492 1.00 93.06 95 TRP A O 1
ATOM 732 N N . THR A 1 96 ? 6.433 -24.523 -16.916 1.00 93.00 96 THR A N 1
ATOM 733 C CA . THR A 1 96 ? 5.097 -25.118 -17.103 1.00 93.00 96 THR A CA 1
ATOM 734 C C . THR A 1 96 ? 4.522 -25.745 -15.826 1.00 93.00 96 THR A C 1
ATOM 736 O O . THR A 1 96 ? 3.306 -25.799 -15.680 1.00 93.00 96 THR A O 1
ATOM 739 N N . GLU A 1 97 ? 5.376 -26.134 -14.874 1.00 92.88 97 GLU A N 1
ATOM 740 C CA . GLU A 1 97 ? 5.000 -26.693 -13.565 1.00 92.88 97 GLU A CA 1
ATOM 741 C C . GLU A 1 97 ? 4.784 -25.599 -12.503 1.00 92.88 97 GLU A C 1
ATOM 743 O O . GLU A 1 97 ? 4.474 -25.897 -11.352 1.00 92.88 97 GLU A O 1
ATOM 74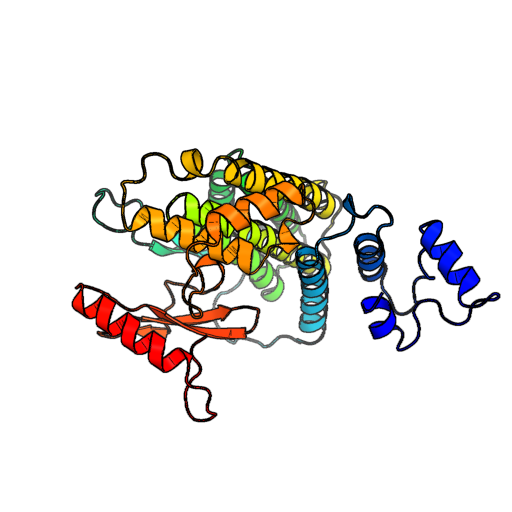8 N N . LEU A 1 98 ? 4.945 -24.311 -12.849 1.00 93.44 98 LEU A N 1
ATOM 749 C CA . LEU A 1 98 ? 4.818 -23.204 -11.892 1.00 93.44 98 LEU A CA 1
ATOM 750 C C . LEU A 1 98 ? 3.446 -23.186 -11.200 1.00 93.44 98 LEU A C 1
ATOM 752 O O . LEU A 1 98 ? 3.352 -22.791 -10.041 1.00 93.44 98 LEU A O 1
ATOM 756 N N . GLY A 1 99 ? 2.395 -23.621 -11.899 1.00 93.06 99 GLY A N 1
ATOM 757 C CA . GLY A 1 99 ? 1.040 -23.715 -11.353 1.00 93.06 99 GLY A CA 1
ATOM 758 C C . GLY A 1 99 ? 0.883 -24.745 -10.232 1.00 93.06 99 GLY A C 1
ATOM 759 O O . GLY A 1 99 ? -0.020 -24.579 -9.414 1.00 93.06 99 GLY A O 1
ATOM 760 N N . ASP A 1 100 ? 1.764 -25.748 -10.166 1.00 93.50 100 ASP A N 1
ATOM 761 C CA . ASP A 1 100 ? 1.725 -26.844 -9.188 1.00 93.50 100 ASP A CA 1
ATOM 762 C C . ASP A 1 100 ? 2.582 -26.557 -7.944 1.00 93.50 100 ASP A C 1
ATOM 764 O O . ASP A 1 100 ? 2.518 -27.288 -6.950 1.00 93.50 100 ASP A O 1
ATOM 768 N N . VAL A 1 101 ? 3.393 -25.490 -7.982 1.00 90.94 101 VAL A N 1
ATOM 769 C CA . VAL A 1 101 ? 4.217 -25.066 -6.845 1.00 90.94 101 VAL A CA 1
ATOM 770 C C . VAL A 1 101 ? 3.309 -24.751 -5.662 1.00 90.94 101 VAL A C 1
ATOM 772 O O . VAL A 1 101 ? 2.356 -23.982 -5.776 1.00 90.94 101 VAL A O 1
ATOM 775 N N . GLN A 1 102 ? 3.619 -25.353 -4.517 1.00 90.12 102 GLN A N 1
ATOM 776 C CA . GLN A 1 102 ? 2.837 -25.206 -3.299 1.00 90.12 102 GLN A CA 1
ATOM 777 C C . GLN A 1 102 ? 3.289 -23.976 -2.522 1.00 90.12 102 GLN A C 1
ATOM 779 O O . GLN A 1 102 ? 4.476 -23.790 -2.250 1.00 90.12 102 GLN A O 1
ATOM 784 N N . VAL A 1 103 ? 2.326 -23.159 -2.117 1.00 85.00 103 VAL A N 1
ATOM 785 C CA . VAL A 1 103 ? 2.542 -22.019 -1.231 1.00 85.00 103 VAL A CA 1
ATOM 786 C C . VAL A 1 103 ? 1.675 -22.139 0.007 1.00 85.00 103 VAL A C 1
ATOM 788 O O . VAL A 1 103 ? 0.540 -22.602 -0.048 1.00 85.00 103 VAL A O 1
ATOM 791 N N . LEU A 1 104 ? 2.205 -21.705 1.148 1.00 82.50 104 LEU A N 1
ATOM 792 C CA . LEU A 1 104 ? 1.412 -21.579 2.366 1.00 82.50 104 LEU A CA 1
ATOM 793 C C . LEU A 1 104 ? 0.601 -20.286 2.285 1.00 82.50 104 LEU A C 1
ATOM 795 O O . LEU A 1 104 ? 1.184 -19.198 2.276 1.00 82.50 104 LEU A O 1
ATOM 799 N N . ILE A 1 105 ? -0.723 -20.413 2.232 1.00 81.81 105 ILE A N 1
ATOM 800 C CA . ILE A 1 105 ? -1.665 -19.291 2.311 1.00 81.81 105 ILE A CA 1
ATOM 801 C C . ILE A 1 105 ? -2.617 -19.464 3.493 1.00 81.81 105 ILE A C 1
ATOM 803 O O . ILE A 1 105 ? -2.794 -20.565 4.015 1.00 81.81 105 ILE A O 1
ATOM 807 N N . SER A 1 106 ? -3.200 -18.352 3.930 1.00 74.88 106 SER A N 1
ATOM 808 C CA . SER A 1 106 ? -4.148 -18.299 5.041 1.00 74.88 106 SER A CA 1
ATOM 809 C C . SER A 1 106 ? -5.572 -18.454 4.511 1.00 74.88 106 SER A C 1
ATOM 811 O O . SER A 1 106 ? -6.080 -17.534 3.878 1.00 74.88 106 SER A O 1
ATOM 813 N N . ASN A 1 107 ? -6.224 -19.581 4.800 1.00 68.00 107 ASN A N 1
ATOM 814 C CA . ASN A 1 107 ? -7.594 -19.850 4.360 1.00 68.00 107 ASN A CA 1
ATOM 815 C C . ASN A 1 107 ? -8.599 -19.554 5.474 1.00 68.00 107 ASN A C 1
ATOM 817 O O . ASN A 1 107 ? -8.475 -20.072 6.586 1.00 68.00 107 ASN A O 1
ATOM 821 N N . LEU A 1 108 ? -9.624 -18.756 5.168 1.00 62.41 108 LEU A N 1
ATOM 822 C CA . LEU A 1 108 ? -10.760 -18.506 6.057 1.00 62.41 108 LEU A CA 1
ATOM 823 C C . LEU A 1 108 ? -11.774 -19.647 5.899 1.00 62.41 108 LEU A C 1
ATOM 825 O O . LEU A 1 108 ? -12.266 -19.874 4.798 1.00 62.41 108 LEU A O 1
ATOM 829 N N . CYS A 1 109 ? -12.107 -20.363 6.979 1.00 55.41 109 CYS A N 1
ATOM 830 C CA . CYS A 1 109 ? -13.274 -21.247 6.966 1.00 55.41 109 CYS A CA 1
ATOM 831 C C . CYS A 1 109 ? -14.483 -20.519 7.560 1.00 55.41 109 CYS A C 1
ATOM 833 O O . CYS A 1 109 ? -14.401 -19.930 8.646 1.00 55.41 109 CYS A O 1
ATOM 835 N N . ASP A 1 110 ? -15.611 -20.551 6.856 1.00 44.78 110 ASP A N 1
ATOM 836 C CA . ASP A 1 110 ? -16.873 -20.114 7.436 1.00 44.78 110 ASP A CA 1
ATOM 837 C C . ASP A 1 110 ? -17.272 -21.113 8.522 1.00 44.78 110 ASP A C 1
ATOM 839 O O . ASP A 1 110 ? -17.473 -22.306 8.279 1.00 44.78 110 ASP A O 1
ATOM 843 N N . SER A 1 111 ? -17.356 -20.620 9.755 1.00 45.56 111 SER A N 1
ATOM 844 C CA . SER A 1 111 ? -17.948 -21.374 10.850 1.00 45.56 111 SER A CA 1
ATOM 845 C C . SER A 1 111 ? -19.425 -21.622 10.529 1.00 45.56 111 SER A C 1
ATOM 847 O O . SER A 1 111 ? -20.167 -20.683 10.243 1.00 45.56 111 SER A O 1
ATOM 849 N N . LEU A 1 112 ? -19.874 -22.878 10.621 1.00 46.34 112 LEU A N 1
ATOM 850 C CA . LEU A 1 112 ? -21.296 -23.238 10.507 1.00 46.34 112 LEU A CA 1
ATOM 851 C C . LEU A 1 112 ? -22.150 -22.642 11.642 1.00 46.34 112 LEU A C 1
ATOM 853 O O . LEU A 1 112 ? -23.378 -22.664 11.558 1.00 46.34 112 LEU A O 1
ATOM 857 N N . ASP A 1 113 ? -21.520 -22.117 12.697 1.00 45.62 113 ASP A N 1
ATOM 858 C CA . ASP A 1 113 ? -22.190 -21.453 13.806 1.00 45.62 113 ASP A CA 1
ATOM 859 C C . ASP A 1 113 ? -21.813 -19.955 13.881 1.00 45.62 113 ASP A C 1
ATOM 861 O O . ASP A 1 113 ? -20.660 -19.561 13.703 1.00 45.62 113 ASP A O 1
ATOM 865 N N . ALA A 1 114 ? -22.797 -19.097 14.157 1.00 45.78 114 ALA A N 1
ATOM 866 C CA . ALA A 1 114 ? -22.620 -17.642 14.221 1.00 45.78 114 ALA A CA 1
ATOM 867 C C . ALA A 1 114 ? -21.905 -17.143 15.500 1.00 45.78 114 ALA A C 1
ATOM 869 O O . ALA A 1 114 ? -21.697 -15.941 15.658 1.00 45.78 114 ALA A O 1
ATOM 870 N N . SER A 1 115 ? -21.563 -18.040 16.432 1.00 44.94 115 SER A N 1
ATOM 871 C CA . SER A 1 115 ? -20.942 -17.737 17.731 1.00 44.94 115 SER A CA 1
ATOM 872 C C . SER A 1 115 ? -19.437 -18.030 17.786 1.00 44.94 115 SER A C 1
ATOM 874 O O . SER A 1 115 ? -18.728 -17.476 18.627 1.00 44.94 115 SER A O 1
ATOM 876 N N . THR A 1 116 ? -18.933 -18.849 16.867 1.00 45.09 116 THR A N 1
ATOM 877 C CA . THR A 1 116 ? -17.540 -19.256 16.750 1.00 45.09 116 THR A CA 1
ATOM 878 C C . THR A 1 116 ? -16.878 -18.386 15.695 1.00 45.09 116 THR A C 1
ATOM 880 O O . THR A 1 116 ? -17.273 -18.355 14.530 1.00 45.09 116 THR A O 1
ATOM 883 N N . LYS A 1 117 ? -15.858 -17.630 16.115 1.00 49.78 117 LYS A N 1
ATOM 884 C CA . LYS A 1 117 ? -15.026 -16.840 15.201 1.00 49.78 117 LYS A CA 1
ATOM 885 C C . LYS A 1 117 ? -14.466 -17.776 14.128 1.00 49.78 117 LYS A C 1
ATOM 887 O O . LYS A 1 117 ? -13.887 -18.800 14.480 1.00 49.78 117 LYS A O 1
ATOM 892 N N . SER A 1 118 ? -14.627 -17.404 12.857 1.00 50.22 118 SER A N 1
ATOM 893 C CA . SER A 1 118 ? -14.008 -18.087 11.715 1.00 50.22 118 SER A CA 1
ATOM 894 C C . SER A 1 118 ? -12.555 -18.443 12.043 1.00 50.22 118 SER A C 1
ATOM 896 O O . SER A 1 118 ? -11.745 -17.582 12.407 1.00 50.22 118 SER A O 1
ATOM 898 N N . THR A 1 119 ? -12.254 -19.739 12.012 1.00 51.78 119 THR A N 1
ATOM 899 C CA . THR A 1 119 ? -10.916 -20.261 12.271 1.00 51.78 119 THR A CA 1
ATOM 900 C C . THR A 1 119 ? -10.162 -20.309 10.959 1.00 51.78 119 THR A C 1
ATOM 902 O O . THR A 1 119 ? -10.551 -21.024 10.039 1.00 51.78 119 THR A O 1
ATOM 905 N N . CYS A 1 120 ? -9.075 -19.554 10.879 1.00 57.72 120 CYS A N 1
ATOM 906 C CA . CYS A 1 120 ? -8.186 -19.586 9.732 1.00 57.72 120 CYS A CA 1
ATOM 907 C C . CYS A 1 120 ? -7.061 -20.596 9.967 1.00 57.72 120 CYS A C 1
ATOM 909 O O . CYS A 1 120 ? -6.527 -20.695 11.078 1.00 57.72 120 CYS A O 1
ATOM 911 N N . PHE A 1 121 ? -6.718 -21.352 8.928 1.00 69.12 121 PHE A N 1
ATOM 912 C CA . PHE A 1 121 ? -5.608 -22.297 8.936 1.00 69.12 121 PHE A CA 1
ATOM 913 C C . PHE A 1 121 ? -4.697 -22.039 7.739 1.00 69.12 121 PHE A C 1
ATOM 915 O O . PHE A 1 121 ? -5.154 -21.624 6.674 1.00 69.12 121 PHE A O 1
ATOM 922 N N . GLN A 1 122 ? -3.400 -22.287 7.922 1.00 73.44 122 GLN A N 1
ATOM 923 C CA . GLN A 1 122 ? -2.456 -22.272 6.813 1.00 73.44 122 GLN A CA 1
ATOM 924 C C . GLN A 1 122 ? -2.492 -23.620 6.104 1.00 73.44 122 GLN A C 1
ATOM 926 O O . GLN A 1 122 ? -2.381 -24.665 6.750 1.00 73.44 122 GLN A O 1
ATOM 931 N N . ALA A 1 123 ? -2.642 -23.586 4.785 1.00 79.44 123 ALA A N 1
ATOM 932 C CA . ALA A 1 123 ? -2.649 -24.777 3.951 1.00 79.44 123 ALA A CA 1
ATOM 933 C C . ALA A 1 123 ? -1.658 -24.614 2.797 1.00 79.44 123 ALA A C 1
ATOM 935 O O . ALA A 1 123 ? -1.644 -23.549 2.171 1.00 79.44 123 ALA A O 1
ATOM 936 N N . PRO A 1 124 ? -0.862 -25.650 2.481 1.00 86.25 124 PRO A N 1
ATOM 937 C CA . PRO A 1 124 ? -0.206 -25.737 1.186 1.00 86.25 124 PRO A CA 1
ATOM 938 C C . PRO A 1 124 ? -1.281 -25.725 0.097 1.00 86.25 124 PRO A C 1
ATOM 940 O O . PRO A 1 124 ? -2.178 -26.568 0.112 1.00 86.25 124 PRO A O 1
ATOM 943 N N . THR A 1 125 ? -1.215 -24.733 -0.783 1.00 88.88 125 THR A N 1
ATOM 944 C CA . THR A 1 125 ? -2.151 -24.538 -1.892 1.00 88.88 125 THR A CA 1
ATOM 945 C C . THR A 1 125 ? -1.352 -24.301 -3.168 1.00 88.88 125 THR A C 1
ATOM 947 O O . THR A 1 125 ? -0.350 -23.578 -3.140 1.00 88.88 125 THR A O 1
ATOM 950 N N . ALA A 1 126 ? -1.758 -24.922 -4.277 1.00 94.56 126 ALA A N 1
ATOM 951 C CA . ALA A 1 126 ? -1.050 -24.778 -5.542 1.00 94.56 126 ALA A CA 1
ATOM 952 C C . ALA A 1 126 ? -1.227 -23.354 -6.082 1.00 94.56 126 ALA A C 1
ATOM 954 O O . ALA A 1 126 ? -2.295 -22.762 -5.940 1.00 94.56 126 ALA A O 1
ATOM 955 N N . ILE A 1 127 ? -0.200 -22.791 -6.724 1.00 94.62 127 ILE A N 1
ATOM 956 C CA . ILE A 1 127 ? -0.263 -21.427 -7.279 1.00 94.62 127 ILE A CA 1
ATOM 957 C C . ILE A 1 127 ? -1.469 -21.236 -8.203 1.00 94.62 127 ILE A C 1
ATOM 959 O O . ILE A 1 127 ? -2.102 -20.185 -8.159 1.00 94.62 127 ILE A O 1
ATOM 963 N N . SER A 1 128 ? -1.800 -22.234 -9.019 1.00 95.69 128 SER A N 1
ATOM 964 C CA . SER A 1 128 ? -2.988 -22.203 -9.880 1.00 95.69 128 SER A CA 1
ATOM 965 C C . SER A 1 128 ? -4.284 -22.010 -9.083 1.00 95.69 128 SER A C 1
ATOM 967 O O . SER A 1 128 ? -5.045 -21.093 -9.392 1.00 95.69 128 SER A O 1
ATOM 969 N N . ASP A 1 129 ? -4.473 -22.778 -8.009 1.00 94.81 129 ASP A N 1
ATOM 970 C CA . ASP A 1 129 ? -5.628 -22.665 -7.111 1.00 94.81 129 ASP A CA 1
ATOM 971 C C . ASP A 1 129 ? -5.676 -21.295 -6.411 1.00 94.81 129 ASP A C 1
ATOM 973 O O . ASP A 1 129 ? -6.737 -20.675 -6.340 1.00 94.81 129 ASP A O 1
ATOM 977 N N . VAL A 1 130 ? -4.528 -20.770 -5.956 1.00 93.81 130 VAL A N 1
ATOM 978 C CA . VAL A 1 130 ? -4.461 -19.427 -5.341 1.00 93.81 130 VAL A CA 1
ATOM 979 C C . VAL A 1 130 ? -4.874 -18.340 -6.337 1.00 93.81 130 VAL A C 1
ATOM 981 O O . VAL A 1 130 ? -5.548 -17.378 -5.968 1.00 93.81 130 VAL A O 1
ATOM 984 N N . LEU A 1 131 ? -4.486 -18.465 -7.611 1.00 96.31 131 LEU A N 1
ATOM 985 C CA . LEU A 1 131 ? -4.892 -17.515 -8.650 1.00 96.31 131 LEU A CA 1
ATOM 986 C C . LEU A 1 131 ? -6.394 -17.590 -8.946 1.00 96.31 131 LEU A C 1
ATOM 988 O O . LEU A 1 131 ? -7.006 -16.556 -9.206 1.00 96.31 131 LEU A O 1
ATOM 992 N N . ASP A 1 132 ? -6.995 -18.773 -8.910 1.00 94.75 132 ASP A N 1
ATOM 993 C CA . ASP A 1 132 ? -8.435 -18.914 -9.129 1.00 94.75 132 ASP A CA 1
ATOM 994 C C . ASP A 1 132 ? -9.240 -18.396 -7.921 1.00 94.75 132 ASP A C 1
ATOM 996 O O . ASP A 1 132 ? -10.263 -17.730 -8.096 1.00 94.75 132 ASP A O 1
ATOM 1000 N N . GLU A 1 133 ? -8.735 -18.583 -6.696 1.00 92.31 133 GLU A N 1
ATOM 1001 C CA . GLU A 1 133 ? -9.296 -17.958 -5.492 1.00 92.31 133 GLU A CA 1
ATOM 1002 C C . GLU A 1 133 ? -9.224 -16.424 -5.572 1.00 92.31 133 GLU A C 1
ATOM 1004 O O . GLU A 1 133 ? -10.225 -15.739 -5.356 1.00 92.31 133 GLU A O 1
ATOM 1009 N N . LEU A 1 134 ? -8.070 -15.868 -5.954 1.00 92.19 134 LEU A N 1
ATOM 1010 C CA . LEU A 1 134 ? -7.891 -14.425 -6.128 1.00 92.19 134 LEU A CA 1
ATOM 1011 C C . LEU A 1 134 ? -8.835 -13.831 -7.184 1.00 92.19 134 LEU A C 1
ATOM 1013 O O . LEU A 1 134 ? -9.326 -12.716 -6.989 1.00 92.19 134 LEU A O 1
ATOM 1017 N N . ASP A 1 135 ? -9.109 -14.549 -8.278 1.00 93.81 135 ASP A N 1
ATOM 1018 C CA . ASP A 1 135 ? -10.079 -14.116 -9.294 1.00 93.81 135 ASP A CA 1
ATOM 1019 C C . ASP A 1 135 ? -11.474 -13.939 -8.684 1.00 93.81 135 ASP A C 1
ATOM 1021 O O . ASP A 1 135 ? -12.119 -12.899 -8.864 1.00 93.81 135 ASP A O 1
ATOM 1025 N N . ALA A 1 136 ? -11.904 -14.935 -7.901 1.00 90.88 136 ALA A N 1
ATOM 1026 C CA . ALA A 1 136 ? -13.187 -14.926 -7.213 1.00 90.88 136 ALA A CA 1
ATOM 1027 C C . ALA A 1 136 ? -13.263 -13.808 -6.161 1.00 90.88 136 ALA A C 1
ATOM 1029 O O . ALA A 1 136 ? -14.256 -13.081 -6.107 1.00 90.88 136 ALA A O 1
ATOM 1030 N N . MET A 1 137 ? -12.203 -13.606 -5.372 1.00 86.62 137 MET A N 1
ATOM 1031 C CA . MET A 1 137 ? -12.136 -12.526 -4.378 1.00 86.62 137 MET A CA 1
ATOM 1032 C C . MET A 1 137 ? -12.177 -11.129 -5.013 1.00 86.62 137 MET A C 1
ATOM 1034 O O . MET A 1 137 ? -12.630 -10.174 -4.387 1.00 86.62 137 MET A O 1
ATOM 1038 N N . CYS A 1 138 ? -11.722 -10.994 -6.261 1.00 87.56 138 CYS A N 1
ATOM 1039 C CA . CYS A 1 138 ? -11.727 -9.737 -7.009 1.00 87.56 138 CYS A CA 1
ATOM 1040 C C . CYS A 1 138 ? -12.951 -9.583 -7.932 1.00 87.56 138 CYS A C 1
ATOM 1042 O O . CYS A 1 138 ? -12.897 -8.779 -8.868 1.00 87.56 138 CYS A O 1
ATOM 1044 N N . ALA A 1 139 ? -14.012 -10.378 -7.749 1.00 85.62 139 ALA A N 1
ATOM 1045 C CA . ALA A 1 139 ? -15.189 -10.371 -8.624 1.00 85.62 139 ALA A CA 1
ATOM 1046 C C . ALA A 1 139 ? -16.171 -9.221 -8.329 1.00 85.62 139 ALA A C 1
ATOM 1048 O O . ALA A 1 139 ? -16.951 -8.828 -9.203 1.00 85.62 139 ALA A O 1
ATOM 1049 N N . ASP A 1 140 ? -16.133 -8.666 -7.116 1.00 83.06 140 ASP A N 1
ATOM 1050 C CA . ASP A 1 140 ? -17.003 -7.565 -6.719 1.00 83.06 140 ASP A CA 1
ATOM 1051 C C . ASP A 1 140 ? -16.679 -6.258 -7.459 1.00 83.06 140 ASP A C 1
ATOM 1053 O O . ASP A 1 140 ? -15.609 -6.043 -8.032 1.00 83.06 140 ASP A O 1
ATOM 1057 N N . ASN A 1 141 ? -17.653 -5.345 -7.471 1.00 81.62 141 ASN A N 1
ATOM 1058 C CA . ASN A 1 141 ? -17.590 -4.138 -8.294 1.00 81.62 141 ASN A CA 1
ATOM 1059 C C . ASN A 1 141 ? -17.263 -2.859 -7.506 1.00 81.62 141 ASN A C 1
ATOM 1061 O O . ASN A 1 141 ? -17.437 -1.752 -8.038 1.00 81.62 141 ASN A O 1
ATOM 1065 N N . SER A 1 142 ? -16.831 -2.974 -6.242 1.00 87.81 142 SER A N 1
ATOM 1066 C CA . SER A 1 142 ? -16.423 -1.801 -5.470 1.00 87.81 142 SER A CA 1
ATOM 1067 C C . SER A 1 142 ? -15.150 -1.180 -6.056 1.00 87.81 142 SER A C 1
ATOM 1069 O O . SER A 1 142 ? -14.429 -1.783 -6.854 1.00 87.81 142 SER A O 1
ATOM 1071 N N . THR A 1 143 ? -14.857 0.070 -5.691 1.00 91.19 143 THR A N 1
ATOM 1072 C CA . THR A 1 143 ? -13.627 0.724 -6.161 1.00 91.19 143 THR A CA 1
ATOM 1073 C C . THR A 1 143 ? -12.377 -0.025 -5.704 1.00 91.19 143 THR A C 1
ATOM 1075 O O . THR A 1 143 ? -11.441 -0.124 -6.490 1.00 91.19 143 THR A O 1
ATOM 1078 N N . ILE A 1 144 ? -12.379 -0.576 -4.486 1.00 88.88 144 ILE A N 1
ATOM 1079 C CA . ILE A 1 144 ? -11.261 -1.360 -3.951 1.00 88.88 144 ILE A CA 1
ATOM 1080 C C . ILE A 1 144 ? -11.136 -2.697 -4.685 1.00 88.88 144 ILE A C 1
ATOM 1082 O O . ILE A 1 144 ? -10.039 -3.026 -5.124 1.00 88.88 144 ILE A O 1
ATOM 1086 N N . ASP A 1 145 ? -12.240 -3.405 -4.926 1.00 89.44 145 ASP A N 1
ATOM 1087 C CA . ASP A 1 145 ? -12.204 -4.696 -5.636 1.00 89.44 145 ASP A CA 1
ATOM 1088 C C . ASP A 1 145 ? -11.697 -4.525 -7.062 1.00 89.44 145 ASP A C 1
ATOM 1090 O O . ASP A 1 145 ? -10.877 -5.301 -7.534 1.00 89.44 145 ASP A O 1
ATOM 1094 N N . ARG A 1 146 ? -12.067 -3.425 -7.723 1.00 93.19 146 ARG A N 1
ATOM 1095 C CA . ARG A 1 146 ? -11.504 -3.067 -9.029 1.00 93.19 146 ARG A CA 1
ATOM 1096 C C . ARG A 1 146 ? -10.010 -2.741 -8.980 1.00 93.19 146 ARG A C 1
ATOM 1098 O O . ARG A 1 146 ? -9.325 -2.939 -9.977 1.00 93.19 146 ARG A O 1
ATOM 1105 N N . MET A 1 147 ? -9.504 -2.191 -7.876 1.00 94.44 147 MET A N 1
ATOM 1106 C CA . MET A 1 147 ? -8.064 -1.975 -7.697 1.00 94.44 147 MET A CA 1
ATOM 1107 C C . MET A 1 147 ? -7.340 -3.308 -7.443 1.00 94.44 147 MET A C 1
ATOM 1109 O O . MET A 1 147 ? -6.284 -3.529 -8.026 1.00 94.44 147 MET A O 1
ATOM 1113 N N . ASN A 1 148 ? -7.928 -4.216 -6.659 1.00 93.81 148 ASN A N 1
ATOM 1114 C CA . ASN A 1 148 ? -7.425 -5.584 -6.490 1.00 93.81 148 ASN A CA 1
ATOM 1115 C C . ASN A 1 148 ? -7.435 -6.350 -7.821 1.00 93.81 148 ASN A C 1
ATOM 1117 O O . ASN A 1 148 ? -6.445 -6.982 -8.178 1.00 93.81 148 ASN A O 1
ATOM 1121 N N . ARG A 1 149 ? -8.504 -6.211 -8.611 1.00 95.50 149 ARG A N 1
ATOM 1122 C CA . ARG A 1 149 ? -8.623 -6.792 -9.950 1.00 95.50 149 ARG A CA 1
ATOM 1123 C C . ARG A 1 149 ? -7.493 -6.340 -10.867 1.00 95.50 149 ARG A C 1
ATOM 1125 O O . ARG A 1 149 ? -6.896 -7.165 -11.542 1.00 95.50 149 ARG A O 1
ATOM 1132 N N . ASP A 1 150 ? -7.148 -5.053 -10.853 1.00 96.44 150 ASP A N 1
ATOM 1133 C CA . ASP A 1 150 ? -6.028 -4.536 -11.647 1.00 96.44 150 ASP A CA 1
ATOM 1134 C C . ASP A 1 150 ? -4.683 -5.183 -11.261 1.00 96.44 150 ASP A C 1
ATOM 1136 O O . ASP A 1 150 ? -3.836 -5.385 -12.127 1.00 96.44 150 ASP A O 1
ATOM 1140 N N . VAL A 1 151 ? -4.469 -5.526 -9.985 1.00 97.00 151 VAL A N 1
ATOM 1141 C CA . VAL A 1 151 ? -3.288 -6.291 -9.545 1.00 97.00 151 VAL A CA 1
ATOM 1142 C C . VAL A 1 151 ? -3.373 -7.738 -10.021 1.00 97.00 151 VAL A C 1
ATOM 1144 O O . VAL A 1 151 ? -2.404 -8.247 -10.583 1.00 97.00 151 VAL A O 1
ATOM 1147 N N . TYR A 1 152 ? -4.525 -8.382 -9.830 1.00 97.31 152 TYR A N 1
ATOM 1148 C CA . TYR A 1 152 ? -4.759 -9.765 -10.238 1.00 97.31 152 TYR A CA 1
ATOM 1149 C C . TYR A 1 152 ? -4.463 -9.985 -11.727 1.00 97.31 152 TYR A C 1
ATOM 1151 O O . TYR A 1 152 ? -3.684 -10.872 -12.067 1.00 97.31 152 TYR A O 1
ATOM 1159 N N . GLU A 1 153 ? -4.999 -9.137 -12.609 1.00 97.38 153 GLU A N 1
ATOM 1160 C CA . GLU A 1 153 ? -4.777 -9.245 -14.060 1.00 97.38 153 GLU A CA 1
ATOM 1161 C C . GLU A 1 153 ? -3.282 -9.152 -14.416 1.00 97.38 153 GLU A C 1
ATOM 1163 O O . GLU A 1 153 ? -2.802 -9.844 -15.314 1.00 97.38 153 GLU A O 1
ATOM 1168 N N . ARG A 1 154 ? -2.507 -8.347 -13.675 1.00 98.12 154 ARG A N 1
ATOM 1169 C CA . ARG A 1 154 ? -1.049 -8.270 -13.852 1.00 98.12 154 ARG A CA 1
ATOM 1170 C C . ARG A 1 154 ? -0.340 -9.525 -13.377 1.00 98.12 154 ARG A C 1
ATOM 1172 O O . ARG A 1 154 ? 0.560 -9.992 -14.066 1.00 98.12 154 ARG A O 1
ATOM 1179 N N . ILE A 1 155 ? -0.721 -10.060 -12.217 1.00 98.25 155 ILE A N 1
ATOM 1180 C CA . ILE A 1 155 ? -0.166 -11.319 -11.706 1.00 98.25 155 ILE A CA 1
ATOM 1181 C C . ILE A 1 155 ? -0.463 -12.454 -12.694 1.00 98.25 155 ILE A C 1
ATOM 1183 O O . ILE A 1 155 ? 0.434 -13.238 -12.998 1.00 98.25 155 ILE A O 1
ATOM 1187 N N . ARG A 1 156 ? -1.682 -12.509 -13.245 1.00 98.12 156 ARG A N 1
ATOM 1188 C CA . ARG A 1 156 ? -2.093 -13.499 -14.249 1.00 98.12 156 ARG A CA 1
ATOM 1189 C C . ARG A 1 156 ? -1.291 -13.357 -15.544 1.00 98.12 156 ARG A C 1
ATOM 1191 O O . ARG A 1 156 ? -0.822 -14.360 -16.072 1.00 98.12 156 ARG A O 1
ATOM 1198 N N . ASP A 1 157 ? -1.072 -12.135 -16.028 1.00 98.50 157 ASP A N 1
ATOM 1199 C CA . ASP A 1 157 ? -0.218 -11.894 -17.198 1.00 98.50 157 ASP A CA 1
ATOM 1200 C C . ASP A 1 157 ? 1.242 -12.307 -16.942 1.00 98.50 157 ASP A C 1
ATOM 1202 O O . ASP A 1 157 ? 1.832 -13.013 -17.757 1.00 98.50 157 ASP A O 1
ATOM 1206 N N . VAL A 1 158 ? 1.806 -11.963 -15.780 1.00 98.31 158 VAL A N 1
ATOM 1207 C CA . VAL A 1 158 ? 3.159 -12.387 -15.384 1.00 98.31 158 VAL A CA 1
ATOM 1208 C C . VAL A 1 158 ? 3.265 -13.909 -15.304 1.00 98.31 158 VAL A C 1
ATOM 1210 O O . VAL A 1 158 ? 4.211 -14.472 -15.849 1.00 98.31 158 VAL A O 1
ATOM 1213 N N . PHE A 1 159 ? 2.291 -14.581 -14.685 1.00 98.19 159 PHE A N 1
ATOM 1214 C CA . PHE A 1 159 ? 2.216 -16.042 -14.649 1.00 98.19 159 PHE A CA 1
ATOM 1215 C C . PHE A 1 159 ? 2.240 -16.628 -16.065 1.00 98.19 159 PHE A C 1
ATOM 1217 O O . PHE A 1 159 ? 3.068 -17.486 -16.361 1.00 98.19 159 PHE A O 1
ATOM 1224 N N . ASN A 1 160 ? 1.402 -16.103 -16.964 1.00 97.88 160 ASN A N 1
ATOM 1225 C CA . ASN A 1 160 ? 1.329 -16.548 -18.356 1.00 97.88 160 ASN A CA 1
ATOM 1226 C C . ASN A 1 160 ? 2.648 -16.335 -19.116 1.00 97.88 160 ASN A C 1
ATOM 1228 O O . ASN A 1 160 ? 3.048 -17.183 -19.914 1.00 97.88 160 ASN A O 1
ATOM 1232 N N . GLN A 1 161 ? 3.348 -15.226 -18.866 1.00 98.00 161 GLN A N 1
ATOM 1233 C CA . GLN A 1 161 ? 4.667 -14.998 -19.453 1.00 98.00 161 GLN A CA 1
ATOM 1234 C C . GLN A 1 161 ? 5.706 -15.984 -18.917 1.00 98.00 161 GLN A C 1
ATOM 1236 O O . GLN A 1 161 ? 6.509 -16.477 -19.703 1.00 98.00 161 GLN A O 1
ATOM 1241 N N . LEU A 1 162 ? 5.690 -16.285 -17.611 1.00 96.81 162 LEU A N 1
ATOM 1242 C CA . LEU A 1 162 ? 6.609 -17.241 -16.993 1.00 96.81 162 LEU A CA 1
ATOM 1243 C C . LEU A 1 162 ? 6.412 -18.647 -17.561 1.00 96.81 162 LEU A C 1
ATOM 1245 O O . LEU A 1 162 ? 7.378 -19.219 -18.053 1.00 96.81 162 LEU A O 1
ATOM 1249 N N . ILE A 1 163 ? 5.184 -19.178 -17.583 1.00 96.94 163 ILE A N 1
ATOM 1250 C CA . ILE A 1 163 ? 4.913 -20.535 -18.102 1.00 96.94 163 ILE A CA 1
ATOM 1251 C C . ILE A 1 163 ? 5.261 -20.696 -19.593 1.00 96.94 163 ILE A C 1
ATOM 1253 O O . ILE A 1 163 ? 5.490 -21.812 -20.051 1.00 96.94 163 ILE A O 1
ATOM 1257 N N . ALA A 1 164 ? 5.314 -19.593 -20.349 1.00 96.12 164 ALA A N 1
ATOM 1258 C CA . ALA A 1 164 ? 5.677 -19.573 -21.766 1.00 96.12 164 ALA A CA 1
ATOM 1259 C C . ALA A 1 164 ? 7.196 -19.490 -22.022 1.00 96.12 164 ALA A C 1
ATOM 1261 O O . ALA A 1 164 ? 7.629 -19.480 -23.178 1.00 96.12 164 ALA A O 1
ATOM 1262 N N . ARG A 1 165 ? 8.018 -19.391 -20.972 1.00 93.81 165 ARG A N 1
ATOM 1263 C CA . ARG A 1 165 ? 9.476 -19.298 -21.089 1.00 93.81 165 ARG A CA 1
ATOM 1264 C C . ARG A 1 165 ? 10.107 -20.617 -21.528 1.00 93.81 165 ARG A C 1
ATOM 1266 O O . ARG A 1 165 ? 9.660 -21.699 -21.162 1.00 93.81 165 ARG A O 1
ATOM 1273 N N . ASN A 1 166 ? 11.212 -20.501 -22.264 1.00 90.50 166 ASN A N 1
ATOM 1274 C CA . ASN A 1 166 ? 11.982 -21.645 -22.763 1.00 90.50 166 ASN A CA 1
ATOM 1275 C C . ASN A 1 166 ? 13.192 -22.002 -21.883 1.00 90.50 166 ASN A C 1
ATOM 1277 O O . ASN A 1 166 ? 13.764 -23.077 -22.044 1.00 90.50 166 ASN A O 1
ATOM 1281 N N . ASP A 1 167 ? 13.630 -21.098 -21.007 1.00 92.31 167 ASP A N 1
ATOM 1282 C CA . ASP A 1 167 ? 14.713 -21.347 -20.057 1.00 92.31 167 ASP A CA 1
ATOM 1283 C C . ASP A 1 167 ? 14.205 -22.061 -18.797 1.00 92.31 167 ASP A C 1
ATOM 1285 O O . ASP A 1 167 ? 13.006 -22.131 -18.542 1.00 92.31 167 ASP A O 1
ATOM 1289 N N . ALA A 1 168 ? 15.120 -22.618 -18.005 1.00 89.31 168 ALA A N 1
ATOM 1290 C CA . ALA A 1 168 ? 14.756 -23.267 -16.752 1.00 89.31 168 ALA A CA 1
ATOM 1291 C C . ALA A 1 168 ? 14.440 -22.221 -15.664 1.00 89.31 168 ALA A C 1
ATOM 1293 O O . ALA A 1 168 ? 15.129 -21.198 -15.584 1.00 89.31 168 ALA A O 1
ATOM 1294 N N . PRO A 1 169 ? 13.441 -22.465 -14.799 1.00 91.25 169 PRO A N 1
ATOM 1295 C CA . PRO A 1 169 ? 13.184 -21.618 -13.645 1.00 91.25 169 PRO A CA 1
ATOM 1296 C C . PRO A 1 169 ? 14.365 -21.611 -12.678 1.00 91.25 169 PRO A C 1
ATOM 1298 O O . PRO A 1 169 ? 14.993 -22.635 -12.406 1.00 91.25 169 PRO A O 1
ATOM 1301 N N . THR A 1 170 ? 14.647 -20.439 -12.115 1.00 89.50 170 THR A N 1
ATOM 1302 C CA . THR A 1 170 ? 15.571 -20.319 -10.987 1.00 89.50 170 THR A CA 1
ATOM 1303 C C . THR A 1 170 ? 14.784 -20.332 -9.683 1.00 89.50 170 THR A C 1
ATOM 1305 O O . THR A 1 170 ? 13.655 -19.832 -9.613 1.00 89.50 170 THR A O 1
ATOM 1308 N N . THR A 1 171 ? 15.389 -20.872 -8.623 1.00 85.12 171 THR A N 1
ATOM 1309 C CA . THR A 1 171 ? 14.806 -20.847 -7.273 1.00 85.12 171 THR A CA 1
ATOM 1310 C C . THR A 1 171 ? 14.472 -19.420 -6.847 1.00 85.12 171 THR A C 1
ATOM 1312 O O . THR A 1 171 ? 13.396 -19.173 -6.317 1.00 85.12 171 THR A O 1
ATOM 1315 N N . GLU A 1 172 ? 15.353 -18.466 -7.151 1.00 84.69 172 GLU A N 1
ATOM 1316 C CA . GLU A 1 172 ? 15.172 -17.060 -6.797 1.00 84.69 172 GLU A CA 1
ATOM 1317 C C . GLU A 1 172 ? 13.955 -16.428 -7.486 1.00 84.69 172 GLU A C 1
ATOM 1319 O O . GLU A 1 172 ? 13.126 -15.809 -6.819 1.00 84.69 172 GLU A O 1
ATOM 1324 N N . LEU A 1 173 ? 13.813 -16.583 -8.809 1.00 88.94 173 LEU A N 1
ATOM 1325 C CA . LEU A 1 173 ? 12.673 -16.016 -9.536 1.00 88.94 173 LEU A CA 1
ATOM 1326 C C . LEU A 1 173 ? 11.364 -16.698 -9.138 1.00 88.94 173 LEU A C 1
ATOM 1328 O O . LEU A 1 173 ? 10.348 -16.021 -8.993 1.00 88.94 173 LEU A O 1
ATOM 1332 N N . THR A 1 174 ? 11.401 -18.012 -8.904 1.00 89.06 174 THR A N 1
ATOM 1333 C CA . THR A 1 174 ? 10.241 -18.760 -8.407 1.00 89.06 174 THR A CA 1
ATOM 1334 C C . THR A 1 174 ? 9.803 -18.211 -7.051 1.00 89.06 174 THR A C 1
ATOM 1336 O O . THR A 1 174 ? 8.666 -17.772 -6.922 1.00 89.06 174 THR A O 1
ATOM 1339 N N . GLN A 1 175 ? 10.713 -18.136 -6.075 1.00 83.12 175 GLN A N 1
ATOM 1340 C CA . GLN A 1 175 ? 10.422 -17.633 -4.727 1.00 83.12 175 GLN A CA 1
ATOM 1341 C C . GLN A 1 175 ? 9.935 -16.180 -4.730 1.00 83.12 175 GLN A C 1
ATOM 1343 O O . GLN A 1 175 ? 9.014 -15.833 -3.990 1.00 83.12 175 GLN A O 1
ATOM 1348 N N . LYS A 1 176 ? 10.528 -15.317 -5.567 1.00 85.50 176 LYS A N 1
ATOM 1349 C CA . LYS A 1 176 ? 10.092 -13.920 -5.708 1.00 85.50 176 LYS A CA 1
ATOM 1350 C C . LYS A 1 176 ? 8.666 -13.832 -6.250 1.00 85.50 176 LYS A C 1
ATOM 1352 O O . LYS A 1 176 ? 7.861 -13.083 -5.702 1.00 85.50 176 LYS A O 1
ATOM 1357 N N . PHE A 1 177 ? 8.340 -14.600 -7.290 1.00 92.81 177 PHE A N 1
ATOM 1358 C CA . PHE A 1 177 ? 6.994 -14.616 -7.856 1.00 92.81 177 PHE A CA 1
ATOM 1359 C C . PHE A 1 177 ? 5.965 -15.178 -6.868 1.00 92.81 177 PHE A C 1
ATOM 1361 O O . PHE A 1 177 ? 4.961 -14.522 -6.594 1.00 92.81 177 PHE A O 1
ATOM 1368 N N . THR A 1 178 ? 6.227 -16.352 -6.285 1.00 88.44 178 THR A N 1
ATOM 1369 C CA . THR A 1 178 ? 5.311 -16.977 -5.321 1.00 88.44 178 THR A CA 1
ATOM 1370 C C . THR A 1 178 ? 5.110 -16.097 -4.090 1.00 88.44 178 THR A C 1
ATOM 1372 O O . THR A 1 178 ? 3.987 -15.966 -3.612 1.00 88.44 178 THR A O 1
ATOM 1375 N N . GLY A 1 179 ? 6.162 -15.408 -3.636 1.00 83.75 179 GLY A N 1
ATOM 1376 C CA . GLY A 1 179 ? 6.082 -14.432 -2.551 1.00 83.75 179 GLY A CA 1
ATOM 1377 C C . GLY A 1 179 ? 5.163 -13.246 -2.861 1.00 83.75 179 GLY A C 1
ATOM 1378 O O . GLY A 1 179 ? 4.424 -12.815 -1.979 1.00 83.75 179 GLY A O 1
ATOM 1379 N N . ILE A 1 180 ? 5.143 -12.749 -4.106 1.00 88.69 180 ILE A N 1
ATOM 1380 C CA . ILE A 1 180 ? 4.200 -11.697 -4.536 1.00 88.69 180 ILE A CA 1
ATOM 1381 C C . ILE A 1 180 ? 2.758 -12.214 -4.500 1.00 88.69 180 ILE A C 1
ATOM 1383 O O . ILE A 1 180 ? 1.874 -11.513 -4.008 1.00 88.69 180 ILE A O 1
ATOM 1387 N N . VAL A 1 181 ? 2.516 -13.436 -4.987 1.00 92.25 181 VAL A N 1
ATOM 1388 C CA . VAL A 1 181 ? 1.180 -14.059 -4.969 1.00 92.25 181 VAL A CA 1
ATOM 1389 C C . VAL A 1 181 ? 0.687 -14.239 -3.529 1.00 92.25 181 VAL A C 1
ATOM 1391 O O . VAL A 1 181 ? -0.437 -13.849 -3.217 1.00 92.25 181 VAL A O 1
ATOM 1394 N N . GLN A 1 182 ? 1.540 -14.753 -2.637 1.00 85.75 182 GLN A N 1
ATOM 1395 C CA . GLN A 1 182 ? 1.227 -14.937 -1.215 1.00 85.75 182 GLN A CA 1
ATOM 1396 C C . GLN A 1 182 ? 0.972 -13.609 -0.491 1.00 85.75 182 GLN A C 1
ATOM 1398 O O . GLN A 1 182 ? 0.007 -13.500 0.264 1.00 85.75 182 GLN A O 1
ATOM 1403 N N . ASP A 1 183 ? 1.811 -12.590 -0.713 1.00 83.62 183 ASP A N 1
ATOM 1404 C CA . ASP A 1 183 ? 1.631 -11.261 -0.113 1.00 83.62 183 ASP A CA 1
ATOM 1405 C C . ASP A 1 183 ? 0.327 -10.611 -0.590 1.00 83.62 183 ASP A C 1
ATOM 1407 O O . ASP A 1 183 ? -0.422 -10.057 0.218 1.00 83.62 183 ASP A O 1
ATOM 1411 N N . PHE A 1 184 ? 0.006 -10.723 -1.882 1.00 89.94 184 PHE A N 1
ATOM 1412 C CA . PHE A 1 184 ? -1.247 -10.199 -2.412 1.00 89.94 184 PHE A CA 1
ATOM 1413 C C . PHE A 1 184 ? -2.464 -10.939 -1.840 1.00 89.94 184 PHE A C 1
ATOM 1415 O O . PHE A 1 184 ? -3.366 -10.284 -1.317 1.00 89.94 184 PHE A O 1
ATOM 1422 N N . HIS A 1 185 ? -2.464 -12.276 -1.838 1.00 88.69 185 HIS A N 1
ATOM 1423 C CA . HIS A 1 185 ? -3.528 -13.082 -1.221 1.00 88.69 185 HIS A CA 1
ATOM 1424 C C . HIS A 1 185 ? -3.725 -12.739 0.258 1.00 88.69 185 HIS A C 1
ATOM 1426 O O . HIS A 1 185 ? -4.843 -12.439 0.678 1.00 88.69 185 HIS A O 1
ATOM 1432 N N . GLY A 1 186 ? -2.640 -12.642 1.031 1.00 80.44 186 GLY A N 1
ATOM 1433 C CA . GLY A 1 186 ? -2.684 -12.229 2.435 1.00 80.44 186 GLY A CA 1
ATOM 1434 C C . GLY A 1 186 ? -3.307 -10.842 2.644 1.00 80.44 186 GLY A C 1
ATOM 1435 O O . GLY A 1 186 ? -4.011 -10.608 3.625 1.00 80.44 186 GLY A O 1
ATOM 1436 N N . ARG A 1 187 ? -3.092 -9.900 1.720 1.00 82.06 187 ARG A N 1
ATOM 1437 C CA . ARG A 1 187 ? -3.686 -8.552 1.790 1.00 82.06 187 ARG A CA 1
ATOM 1438 C C . ARG A 1 187 ? -5.174 -8.555 1.444 1.00 82.06 187 ARG A C 1
ATOM 1440 O O . ARG A 1 187 ? -5.947 -7.867 2.113 1.00 82.06 187 ARG A O 1
ATOM 1447 N N . VAL A 1 188 ? -5.591 -9.320 0.437 1.00 83.25 188 VAL A N 1
ATOM 1448 C CA . VAL A 1 188 ? -7.009 -9.419 0.054 1.00 83.25 188 VAL A CA 1
ATOM 1449 C C . VAL A 1 188 ? -7.805 -10.187 1.122 1.00 83.25 188 VAL A C 1
ATOM 1451 O O . VAL A 1 188 ? -8.892 -9.766 1.507 1.00 83.25 188 VAL A O 1
ATOM 1454 N N . THR A 1 189 ? -7.240 -11.241 1.715 1.00 77.81 189 THR A N 1
ATOM 1455 C CA . THR A 1 189 ? -7.895 -11.998 2.800 1.00 77.81 189 THR A CA 1
ATOM 1456 C C . THR A 1 189 ? -8.010 -11.195 4.094 1.00 77.81 189 THR A C 1
ATOM 1458 O O . THR A 1 189 ? -9.086 -11.142 4.688 1.00 77.81 189 THR A O 1
ATOM 1461 N N . ASN A 1 190 ? -6.952 -10.492 4.515 1.00 67.31 190 ASN A N 1
ATOM 1462 C CA . ASN A 1 190 ? -6.988 -9.665 5.730 1.00 67.31 190 ASN A CA 1
ATOM 1463 C C . ASN A 1 190 ? -7.934 -8.459 5.618 1.00 67.31 190 ASN A C 1
ATOM 1465 O O . ASN A 1 190 ? -8.387 -7.937 6.634 1.00 67.31 190 ASN A O 1
ATOM 1469 N N . THR A 1 191 ? -8.258 -8.013 4.403 1.00 61.38 191 THR A N 1
ATOM 1470 C CA . THR A 1 191 ? -9.260 -6.954 4.190 1.00 61.38 191 THR A CA 1
ATOM 1471 C C . THR A 1 191 ? -10.699 -7.485 4.208 1.00 61.38 191 THR A C 1
ATOM 1473 O O . THR A 1 191 ? -11.619 -6.731 4.537 1.00 61.38 191 THR A O 1
ATOM 1476 N N . GLY A 1 192 ? -10.893 -8.784 3.941 1.00 52.47 192 GLY A N 1
ATOM 1477 C CA . GLY A 1 192 ? -12.177 -9.494 4.032 1.00 52.47 192 GLY A CA 1
ATOM 1478 C C . GLY A 1 192 ? -12.449 -10.213 5.367 1.00 52.47 192 GLY A C 1
ATOM 1479 O O . GLY A 1 192 ? -13.591 -10.573 5.649 1.00 52.47 192 GLY A O 1
ATOM 1480 N N . GLY A 1 193 ? -11.431 -10.413 6.210 1.00 44.78 193 GLY A N 1
ATOM 1481 C CA . GLY A 1 193 ? -11.499 -11.232 7.426 1.00 44.78 193 GLY A CA 1
ATOM 1482 C C . GLY A 1 193 ? -12.213 -10.592 8.628 1.00 44.78 193 GLY A C 1
ATOM 1483 O O . GLY A 1 193 ? -11.626 -9.813 9.368 1.00 44.78 193 GLY A O 1
ATOM 1484 N N . VAL A 1 194 ? -13.464 -11.010 8.843 1.00 38.78 194 VAL A N 1
ATOM 1485 C CA . VAL A 1 194 ? -14.154 -11.302 10.123 1.00 38.78 194 VAL A CA 1
ATOM 1486 C C . VAL A 1 194 ? -14.086 -10.246 11.242 1.00 38.78 1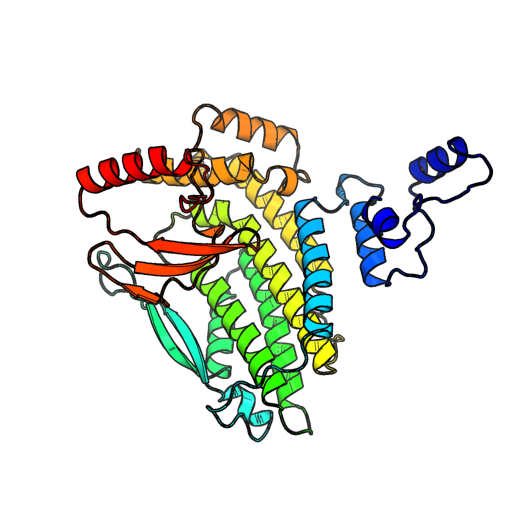94 VAL A C 1
ATOM 1488 O O . VAL A 1 194 ? -13.117 -10.119 11.984 1.00 38.78 194 VAL A O 1
ATOM 1491 N N . GLY A 1 195 ? -15.238 -9.615 11.490 1.00 44.66 195 GLY A N 1
ATOM 1492 C CA . GLY A 1 195 ? -15.591 -9.004 12.780 1.00 44.66 195 GLY A CA 1
ATOM 1493 C C . GLY A 1 195 ? -15.311 -7.510 12.915 1.00 44.66 195 GLY A C 1
ATOM 1494 O O . GLY A 1 195 ? -15.908 -6.867 13.775 1.00 44.66 195 GLY A O 1
ATOM 1495 N N . THR A 1 196 ? -14.488 -6.929 12.047 1.00 49.72 196 THR A N 1
ATOM 1496 C CA . THR A 1 196 ? -14.328 -5.476 12.014 1.00 49.72 196 THR A CA 1
ATOM 1497 C C . THR A 1 196 ? -15.516 -4.887 11.248 1.00 49.72 196 THR A C 1
ATOM 1499 O O . THR A 1 196 ? -15.774 -5.231 10.095 1.00 49.72 196 THR A O 1
ATOM 1502 N N . ALA A 1 197 ? -16.339 -4.077 11.921 1.00 59.31 197 ALA A N 1
ATOM 1503 C CA . ALA A 1 197 ? -17.551 -3.487 11.345 1.00 59.31 197 ALA A CA 1
ATOM 1504 C C . ALA A 1 197 ? -17.270 -2.885 9.949 1.00 59.31 197 ALA A C 1
ATOM 1506 O O . ALA A 1 197 ? -16.166 -2.403 9.718 1.00 59.31 197 ALA A O 1
ATOM 1507 N N . ARG A 1 198 ? -18.253 -2.810 9.032 1.00 59.69 198 ARG A N 1
ATOM 1508 C CA . ARG A 1 198 ? -18.136 -2.107 7.716 1.00 59.69 198 ARG A CA 1
ATOM 1509 C C . ARG A 1 198 ? -17.380 -0.767 7.783 1.00 59.69 198 ARG A C 1
ATOM 1511 O O . ARG A 1 198 ? -16.759 -0.323 6.823 1.00 59.69 198 ARG A O 1
ATOM 1518 N N . ALA A 1 199 ? -17.447 -0.116 8.932 1.00 59.00 199 ALA A N 1
ATOM 1519 C CA . ALA A 1 199 ? -16.685 1.056 9.315 1.00 59.00 199 ALA A CA 1
ATOM 1520 C C . ALA A 1 199 ? -15.155 0.922 9.354 1.00 59.00 199 ALA A C 1
ATOM 1522 O O . ALA A 1 199 ? -14.462 1.856 8.962 1.00 59.00 199 ALA A O 1
ATOM 1523 N N . ALA A 1 200 ? -14.616 -0.193 9.839 1.00 66.25 200 ALA A N 1
ATOM 1524 C CA . ALA A 1 200 ? -13.188 -0.462 9.818 1.00 66.25 200 ALA A CA 1
ATOM 1525 C C . ALA A 1 200 ? -12.698 -0.641 8.382 1.00 66.25 200 ALA A C 1
ATOM 1527 O O . ALA A 1 200 ? -11.699 -0.037 8.016 1.00 66.25 200 ALA A O 1
ATOM 1528 N N . GLN A 1 201 ? -13.457 -1.353 7.542 1.00 73.94 201 GLN A N 1
ATOM 1529 C CA . GLN A 1 201 ? -13.195 -1.449 6.101 1.00 73.94 201 GLN A CA 1
ATOM 1530 C C . GLN A 1 201 ? -13.260 -0.072 5.422 1.00 73.94 201 GLN A C 1
ATOM 1532 O O . GLN A 1 201 ? -12.414 0.269 4.596 1.00 73.94 201 GLN A O 1
ATOM 1537 N N . PHE A 1 202 ? -14.231 0.761 5.807 1.00 78.56 202 PHE A N 1
ATOM 1538 C CA . PHE A 1 202 ? -14.324 2.144 5.347 1.00 78.56 202 PHE A CA 1
ATOM 1539 C C . PHE A 1 202 ? -13.085 2.969 5.734 1.00 78.56 202 PHE A C 1
ATOM 1541 O O . PHE A 1 202 ? -12.455 3.561 4.855 1.00 78.56 202 PHE A O 1
ATOM 1548 N N . ALA A 1 203 ? -12.703 2.978 7.015 1.00 80.69 203 ALA A N 1
ATOM 1549 C CA . ALA A 1 203 ? -11.542 3.715 7.519 1.00 80.69 203 ALA A CA 1
ATOM 1550 C C . ALA A 1 203 ? -10.215 3.186 6.949 1.00 80.69 203 ALA A C 1
ATOM 1552 O O . ALA A 1 203 ? -9.337 3.973 6.610 1.00 80.69 203 ALA A O 1
ATOM 1553 N N . ALA A 1 204 ? -10.103 1.870 6.761 1.00 83.44 204 ALA A N 1
ATOM 1554 C CA . ALA A 1 204 ? -8.935 1.216 6.184 1.00 83.44 204 ALA A CA 1
ATOM 1555 C C . ALA A 1 204 ? -8.789 1.457 4.674 1.00 83.44 204 ALA A C 1
ATOM 1557 O O . ALA A 1 204 ? -7.728 1.177 4.120 1.00 83.44 204 ALA A O 1
ATOM 1558 N N . SER A 1 205 ? -9.814 1.972 3.982 1.00 87.62 205 SER A N 1
ATOM 1559 C CA . SER A 1 205 ? -9.824 2.057 2.513 1.00 87.62 205 SER A CA 1
ATOM 1560 C C . SER A 1 205 ? -8.626 2.812 1.921 1.00 87.62 205 SER A C 1
ATOM 1562 O O . SER A 1 205 ? -8.139 2.430 0.854 1.00 87.62 205 SER A O 1
ATOM 1564 N N . ARG A 1 206 ? -8.092 3.828 2.619 1.00 89.94 206 ARG A N 1
ATOM 1565 C CA . ARG A 1 206 ? -6.839 4.488 2.216 1.00 89.94 206 ARG A CA 1
ATOM 1566 C C . ARG A 1 206 ? -5.673 3.508 2.240 1.00 89.94 206 ARG A C 1
ATOM 1568 O O . ARG A 1 206 ? -4.957 3.419 1.245 1.00 89.94 206 ARG A O 1
ATOM 1575 N N . GLN A 1 207 ? -5.493 2.810 3.359 1.00 85.62 207 GLN A N 1
ATOM 1576 C CA . GLN A 1 207 ? -4.394 1.876 3.563 1.00 85.62 207 GLN A CA 1
ATOM 1577 C C . GLN A 1 207 ? -4.470 0.693 2.593 1.00 85.62 207 GLN A C 1
ATOM 1579 O O . GLN A 1 207 ? -3.443 0.260 2.085 1.00 85.62 207 GLN A O 1
ATOM 1584 N N . VAL A 1 208 ? -5.672 0.210 2.265 1.00 87.06 208 VAL A N 1
ATOM 1585 C CA . VAL A 1 208 ? -5.850 -0.840 1.248 1.00 87.06 208 VAL A CA 1
ATOM 1586 C C . VAL A 1 208 ? -5.374 -0.361 -0.125 1.00 87.06 208 VAL A C 1
ATOM 1588 O O . VAL A 1 208 ? -4.584 -1.041 -0.776 1.00 87.06 208 VAL A O 1
ATOM 1591 N N . ALA A 1 209 ? -5.772 0.843 -0.542 1.00 90.44 209 ALA A N 1
ATOM 1592 C CA . ALA A 1 209 ? -5.297 1.442 -1.789 1.00 90.44 209 ALA A CA 1
ATOM 1593 C C . ALA A 1 209 ? -3.769 1.671 -1.805 1.00 90.44 209 ALA A C 1
ATOM 1595 O O . ALA A 1 209 ? -3.137 1.477 -2.847 1.00 90.44 209 ALA A O 1
ATOM 1596 N N . ASP A 1 210 ? -3.175 2.025 -0.661 1.00 86.12 210 ASP A N 1
ATOM 1597 C CA . ASP A 1 210 ? -1.722 2.163 -0.489 1.00 86.12 210 ASP A CA 1
ATOM 1598 C C . ASP A 1 210 ? -1.010 0.801 -0.597 1.00 86.12 210 ASP A C 1
ATOM 1600 O O . ASP A 1 210 ? 0.029 0.680 -1.249 1.00 86.12 210 ASP A O 1
ATOM 1604 N N . ASN A 1 211 ? -1.589 -0.248 -0.008 1.00 84.00 211 ASN A N 1
ATOM 1605 C CA . ASN A 1 211 ? -1.069 -1.610 -0.088 1.00 84.00 211 ASN A CA 1
ATOM 1606 C C . ASN A 1 211 ? -1.099 -2.133 -1.529 1.00 84.00 211 ASN A C 1
ATOM 1608 O O . ASN A 1 211 ? -0.126 -2.743 -1.967 1.00 84.00 211 ASN A O 1
ATOM 1612 N N . ILE A 1 212 ? -2.174 -1.861 -2.272 1.00 90.81 212 ILE A N 1
ATOM 1613 C CA . ILE A 1 212 ? -2.306 -2.219 -3.691 1.00 90.81 212 ILE A CA 1
ATOM 1614 C C . ILE A 1 212 ? -1.221 -1.542 -4.538 1.00 90.81 212 ILE A C 1
ATOM 1616 O O . ILE A 1 212 ? -0.600 -2.188 -5.381 1.00 90.81 212 ILE A O 1
ATOM 1620 N N . PHE A 1 213 ? -0.941 -0.259 -4.283 1.00 90.56 213 PHE A N 1
ATOM 1621 C CA . PHE A 1 213 ? 0.143 0.459 -4.960 1.00 90.56 213 PHE A CA 1
ATOM 1622 C C . PHE A 1 213 ? 1.497 -0.231 -4.755 1.00 90.56 213 PHE A C 1
ATOM 1624 O O . PHE A 1 213 ? 2.260 -0.416 -5.700 1.00 90.56 213 PHE A O 1
ATOM 1631 N N . SER A 1 214 ? 1.783 -0.640 -3.518 1.00 85.62 214 SER A N 1
ATOM 1632 C CA . SER A 1 214 ? 3.026 -1.338 -3.186 1.00 85.62 214 SER A CA 1
ATOM 1633 C C . SER A 1 214 ? 3.157 -2.668 -3.935 1.00 85.62 214 SER A C 1
ATOM 1635 O O . SER A 1 214 ? 4.230 -2.935 -4.471 1.00 85.62 214 SER A O 1
ATOM 1637 N N . VAL A 1 215 ? 2.083 -3.461 -4.040 1.00 89.12 215 VAL A N 1
ATOM 1638 C CA . VAL A 1 215 ? 2.113 -4.733 -4.787 1.00 89.12 215 VAL A CA 1
ATOM 1639 C C . VAL A 1 215 ? 2.383 -4.486 -6.271 1.00 89.12 215 VAL A C 1
ATOM 1641 O O . VAL A 1 215 ? 3.190 -5.188 -6.876 1.00 89.12 215 V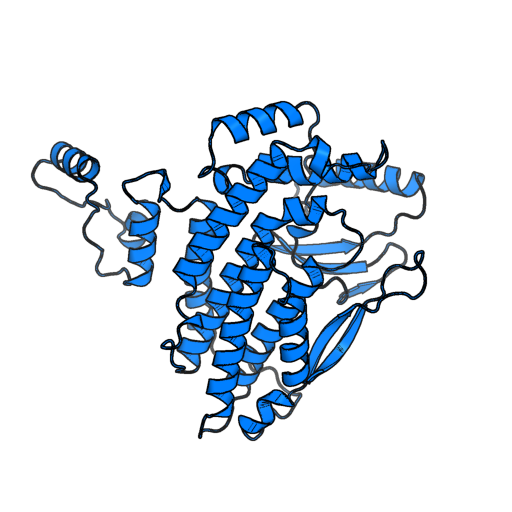AL A O 1
ATOM 1644 N N . HIS A 1 216 ? 1.787 -3.447 -6.861 1.00 93.44 216 HIS A N 1
ATOM 1645 C CA . HIS A 1 216 ? 2.097 -3.071 -8.238 1.00 93.44 216 HIS A CA 1
ATOM 1646 C C . HIS A 1 216 ? 3.581 -2.748 -8.459 1.00 93.44 216 HIS A C 1
ATOM 1648 O O . HIS A 1 216 ? 4.129 -3.141 -9.492 1.00 93.44 216 HIS A O 1
ATOM 1654 N N . GLY A 1 217 ? 4.219 -2.064 -7.505 1.00 86.50 217 GLY A N 1
ATOM 1655 C CA . GLY A 1 217 ? 5.661 -1.818 -7.519 1.00 86.50 217 GLY A CA 1
ATOM 1656 C C . GLY A 1 217 ? 6.466 -3.117 -7.445 1.00 86.50 217 GLY A C 1
ATOM 1657 O O . GLY A 1 217 ? 7.355 -3.328 -8.262 1.00 86.50 217 GLY A O 1
ATOM 1658 N N . SER A 1 218 ? 6.103 -4.038 -6.547 1.00 85.19 218 SER A N 1
ATOM 1659 C CA . SER A 1 218 ? 6.749 -5.356 -6.456 1.00 85.19 218 SER A CA 1
ATOM 1660 C C . SER A 1 218 ? 6.653 -6.153 -7.761 1.00 85.19 218 SER A C 1
ATOM 1662 O O . SER A 1 218 ? 7.623 -6.800 -8.152 1.00 85.19 218 SER A O 1
ATOM 1664 N N . ILE A 1 219 ? 5.522 -6.065 -8.471 1.00 93.12 219 ILE A N 1
ATOM 1665 C CA . ILE A 1 219 ? 5.366 -6.681 -9.795 1.00 93.12 219 ILE A CA 1
ATOM 1666 C C . ILE A 1 219 ? 6.281 -6.001 -10.823 1.00 93.12 219 ILE A C 1
ATOM 1668 O O . ILE A 1 219 ? 6.973 -6.706 -11.552 1.00 93.12 219 ILE A O 1
ATOM 1672 N N . ASP A 1 220 ? 6.332 -4.662 -10.878 1.00 91.00 220 ASP A N 1
ATOM 1673 C CA . ASP A 1 220 ? 7.220 -3.938 -11.808 1.00 91.00 220 ASP A CA 1
ATOM 1674 C C . ASP A 1 220 ? 8.680 -4.364 -11.632 1.00 91.00 220 ASP A C 1
ATOM 1676 O O . ASP A 1 220 ? 9.353 -4.660 -12.621 1.00 91.00 220 ASP A O 1
ATOM 1680 N N . MET A 1 221 ? 9.125 -4.448 -10.378 1.00 84.56 221 MET A N 1
ATOM 1681 C CA . MET A 1 221 ? 10.476 -4.864 -10.013 1.00 84.56 221 MET A CA 1
ATOM 1682 C C . MET A 1 221 ? 10.760 -6.316 -10.394 1.00 84.56 221 MET A C 1
ATOM 1684 O O . MET A 1 221 ? 11.822 -6.623 -10.934 1.00 84.56 221 MET A O 1
ATOM 1688 N N . PHE A 1 222 ? 9.814 -7.220 -10.127 1.00 88.06 222 PHE A N 1
ATOM 1689 C CA . PHE A 1 222 ? 9.947 -8.617 -10.523 1.00 88.06 222 PHE A CA 1
ATOM 1690 C C . PHE A 1 222 ? 10.054 -8.757 -12.042 1.00 88.06 222 PHE A C 1
ATOM 1692 O O . PHE A 1 222 ? 10.923 -9.472 -12.531 1.00 88.06 222 PHE A O 1
ATOM 1699 N N . MET A 1 223 ? 9.206 -8.047 -12.789 1.00 94.00 223 MET A N 1
ATOM 1700 C CA . MET A 1 223 ? 9.228 -8.074 -14.248 1.00 94.00 223 MET A CA 1
ATOM 1701 C C . MET A 1 223 ? 10.555 -7.569 -14.812 1.00 94.00 223 MET A C 1
ATOM 1703 O O . MET A 1 223 ? 11.075 -8.189 -15.736 1.00 94.00 223 MET A O 1
ATOM 1707 N N . ASP A 1 224 ? 11.127 -6.501 -14.246 1.00 87.94 224 ASP A N 1
ATOM 1708 C CA . ASP A 1 224 ? 12.443 -6.001 -14.664 1.00 87.94 224 ASP A CA 1
ATOM 1709 C C . ASP A 1 224 ? 13.549 -7.025 -14.375 1.00 87.94 224 ASP A C 1
ATOM 1711 O O . ASP A 1 224 ? 14.351 -7.331 -15.257 1.00 87.94 224 ASP A O 1
ATOM 1715 N N . ALA A 1 225 ? 13.551 -7.624 -13.179 1.00 83.94 225 ALA A N 1
ATOM 1716 C CA . ALA A 1 225 ? 14.529 -8.645 -12.796 1.00 83.94 225 ALA A CA 1
ATOM 1717 C C . ALA A 1 225 ? 14.418 -9.933 -13.634 1.00 83.94 225 ALA A C 1
ATOM 1719 O O . ALA A 1 225 ? 15.424 -10.569 -13.939 1.00 83.94 225 ALA A O 1
ATOM 1720 N N . ALA A 1 226 ? 13.200 -10.319 -14.015 1.00 89.25 226 ALA A N 1
ATOM 1721 C CA . ALA A 1 226 ? 12.926 -11.508 -14.817 1.00 89.25 226 ALA A CA 1
ATOM 1722 C C . ALA A 1 226 ? 13.014 -11.257 -16.338 1.00 89.25 226 ALA A C 1
ATOM 1724 O O . ALA A 1 226 ? 12.901 -12.207 -17.120 1.00 89.25 226 ALA A O 1
ATOM 1725 N N . GLY A 1 227 ? 13.206 -10.004 -16.772 1.00 93.12 227 GLY A N 1
ATOM 1726 C CA . GLY A 1 227 ? 13.232 -9.621 -18.187 1.00 93.12 227 GLY A CA 1
ATOM 1727 C C . GLY A 1 227 ? 11.892 -9.828 -18.902 1.00 93.12 227 GLY A C 1
ATOM 1728 O O . GLY A 1 227 ? 11.871 -10.244 -20.059 1.00 93.12 227 GLY A O 1
ATOM 1729 N N . LEU A 1 228 ? 10.775 -9.601 -18.206 1.00 95.50 228 LEU A N 1
ATOM 1730 C CA . LEU A 1 228 ? 9.419 -9.796 -18.728 1.00 95.50 228 LEU A CA 1
ATOM 1731 C C . LEU A 1 228 ? 8.903 -8.563 -19.479 1.00 95.50 228 LEU A C 1
ATOM 1733 O O . LEU A 1 228 ? 9.290 -7.424 -19.217 1.00 95.50 228 LEU A O 1
ATOM 1737 N N . SER A 1 229 ? 7.984 -8.790 -20.416 1.00 95.75 229 SER A N 1
ATOM 1738 C CA . SER A 1 229 ? 7.389 -7.731 -21.229 1.00 95.75 229 SER A CA 1
ATOM 1739 C C . SER A 1 229 ? 6.324 -6.961 -20.454 1.00 95.75 229 SER A C 1
ATOM 1741 O O . SER A 1 229 ? 5.374 -7.547 -19.946 1.00 95.75 229 SER A O 1
ATOM 1743 N N . LYS A 1 230 ? 6.415 -5.628 -20.447 1.00 94.69 230 LYS A N 1
ATOM 1744 C CA . LYS A 1 230 ? 5.400 -4.718 -19.879 1.00 94.69 230 LYS A CA 1
ATOM 1745 C C . LYS A 1 230 ? 4.418 -4.183 -20.936 1.00 94.69 230 LYS A C 1
ATOM 1747 O O . LYS A 1 230 ? 3.832 -3.123 -20.757 1.00 94.69 230 LYS A O 1
ATOM 1752 N N . SER A 1 231 ? 4.272 -4.881 -22.067 1.00 93.06 231 SER A N 1
ATOM 1753 C CA . SER A 1 231 ? 3.482 -4.405 -23.218 1.00 93.06 231 SER A CA 1
ATOM 1754 C C . SER A 1 231 ? 1.968 -4.588 -23.077 1.00 93.06 231 SER A C 1
ATOM 1756 O O . SER A 1 231 ? 1.211 -3.843 -23.700 1.00 93.06 231 SER A O 1
ATOM 1758 N N . ALA A 1 232 ? 1.517 -5.555 -22.273 1.00 94.94 232 ALA A N 1
ATOM 1759 C CA . ALA A 1 232 ? 0.097 -5.776 -22.031 1.00 94.94 232 ALA A CA 1
ATOM 1760 C C . ALA A 1 232 ? -0.539 -4.574 -21.314 1.00 94.94 232 ALA A C 1
ATOM 1762 O O . ALA A 1 232 ? 0.068 -3.967 -20.430 1.00 94.94 232 ALA A O 1
ATOM 1763 N N . GLU A 1 233 ? -1.796 -4.263 -21.646 1.00 93.88 233 GLU A N 1
ATOM 1764 C CA . GLU A 1 233 ? -2.527 -3.126 -21.066 1.00 93.88 233 GLU A CA 1
ATOM 1765 C C . GLU A 1 233 ? -2.601 -3.190 -19.531 1.00 93.88 233 GLU A C 1
ATOM 1767 O O . GLU A 1 233 ? -2.586 -2.152 -18.867 1.00 93.88 233 GLU A O 1
ATOM 1772 N N . ALA A 1 234 ? -2.617 -4.399 -18.960 1.00 94.00 234 ALA A N 1
ATOM 1773 C CA . ALA A 1 234 ? -2.608 -4.624 -17.516 1.00 94.00 234 ALA A CA 1
ATOM 1774 C C . ALA A 1 234 ? -1.436 -3.915 -16.808 1.00 94.00 234 ALA A C 1
ATOM 1776 O O . ALA A 1 234 ? -1.586 -3.468 -15.672 1.00 94.00 234 ALA A O 1
ATOM 1777 N N . HIS A 1 235 ? -0.291 -3.742 -17.480 1.00 94.75 235 HIS A N 1
ATOM 1778 C CA . HIS A 1 235 ? 0.902 -3.107 -16.905 1.00 94.75 235 HIS A CA 1
ATOM 1779 C C . HIS A 1 235 ? 0.891 -1.578 -16.974 1.00 94.75 235 HIS A C 1
ATOM 1781 O O . HIS A 1 235 ? 1.723 -0.940 -16.332 1.00 94.75 235 HIS A O 1
ATOM 1787 N N . ASN A 1 236 ? -0.104 -0.964 -17.624 1.00 92.25 236 ASN A N 1
ATOM 1788 C CA . ASN A 1 236 ? -0.356 0.483 -17.567 1.00 92.25 236 ASN A CA 1
ATOM 1789 C C . ASN A 1 236 ? -1.129 0.864 -16.290 1.00 92.25 236 ASN A C 1
ATOM 1791 O O . ASN A 1 236 ? -2.171 1.524 -16.310 1.00 92.25 236 ASN A O 1
ATOM 1795 N N . TRP A 1 237 ? -0.637 0.396 -15.145 1.00 94.06 237 TRP A N 1
ATOM 1796 C CA . TRP A 1 237 ? -1.379 0.394 -13.887 1.00 94.06 237 TRP A CA 1
ATOM 1797 C C . TRP A 1 237 ? -1.383 1.748 -13.174 1.00 94.06 237 TRP A C 1
ATOM 1799 O O . TRP A 1 237 ? -2.321 2.040 -12.439 1.00 94.06 237 TRP A O 1
ATOM 1809 N N . ARG A 1 238 ? -0.368 2.595 -13.388 1.00 90.38 238 ARG A N 1
ATOM 1810 C CA . ARG A 1 238 ? -0.198 3.862 -12.650 1.00 90.38 238 ARG A CA 1
ATOM 1811 C C . ARG A 1 238 ? -1.361 4.827 -12.868 1.00 90.38 238 ARG A C 1
ATOM 1813 O O . ARG A 1 238 ? -1.890 5.378 -11.902 1.00 90.38 238 ARG A O 1
ATOM 1820 N N . ASP A 1 239 ? -1.809 4.971 -14.113 1.00 88.81 239 ASP A N 1
ATOM 1821 C CA . ASP A 1 239 ? -2.942 5.836 -14.454 1.00 88.81 239 ASP A CA 1
ATOM 1822 C C . ASP A 1 239 ? -4.270 5.255 -13.953 1.00 88.81 239 ASP A C 1
ATOM 1824 O O . ASP A 1 239 ? -5.095 5.977 -13.381 1.00 88.81 239 ASP A O 1
ATOM 1828 N N . ARG A 1 240 ? -4.460 3.933 -14.092 1.00 92.88 240 ARG A N 1
ATOM 1829 C CA . ARG A 1 240 ? -5.641 3.227 -13.566 1.00 92.88 240 ARG A CA 1
ATOM 1830 C C . ARG A 1 240 ? -5.734 3.373 -12.052 1.00 92.88 240 ARG A C 1
ATOM 1832 O O . ARG A 1 240 ? -6.774 3.797 -11.545 1.00 92.88 240 ARG A O 1
ATOM 1839 N N . TRP A 1 241 ? -4.641 3.106 -11.341 1.00 93.44 241 TRP A N 1
ATOM 1840 C CA . TRP A 1 241 ? -4.551 3.266 -9.896 1.00 93.44 241 TRP A CA 1
ATOM 1841 C C . TRP A 1 241 ? -4.810 4.714 -9.488 1.00 93.44 241 TRP A C 1
ATOM 1843 O O . TRP A 1 241 ? -5.640 4.947 -8.616 1.00 93.44 241 TRP A O 1
ATOM 1853 N N . GLY A 1 242 ? -4.196 5.697 -10.156 1.00 89.75 242 GLY A N 1
ATOM 1854 C CA . GLY A 1 242 ? -4.412 7.116 -9.860 1.00 89.75 242 GLY A CA 1
ATOM 1855 C C . GLY A 1 242 ? -5.875 7.544 -10.022 1.00 89.75 242 GLY A C 1
ATOM 1856 O O . GLY A 1 242 ? -6.426 8.236 -9.164 1.00 89.75 242 GLY A O 1
ATOM 1857 N N . SER A 1 243 ? -6.540 7.082 -11.083 1.00 90.25 243 SER A N 1
ATOM 1858 C CA . SER A 1 243 ? -7.971 7.320 -11.308 1.00 90.25 243 SER A CA 1
ATOM 1859 C C . SER A 1 243 ? -8.844 6.665 -10.228 1.00 90.25 243 SER A C 1
ATOM 1861 O O . SER A 1 243 ? -9.711 7.313 -9.632 1.00 90.25 243 SER A O 1
ATOM 1863 N N . ARG A 1 244 ? -8.582 5.393 -9.898 1.00 92.81 244 ARG A N 1
ATOM 1864 C CA . ARG A 1 244 ? -9.322 4.667 -8.853 1.00 92.81 244 ARG A CA 1
ATOM 1865 C C . ARG A 1 244 ? -9.065 5.222 -7.457 1.00 92.81 244 ARG A C 1
ATOM 1867 O O . ARG A 1 244 ? -10.001 5.302 -6.670 1.00 92.81 244 ARG A O 1
ATOM 1874 N N . ARG A 1 245 ? -7.852 5.694 -7.172 1.00 90.88 245 ARG A N 1
ATOM 1875 C CA . ARG A 1 245 ? -7.489 6.381 -5.929 1.00 90.88 245 ARG A CA 1
ATOM 1876 C C . ARG A 1 245 ? -8.291 7.667 -5.755 1.00 90.88 245 ARG A C 1
ATOM 1878 O O . ARG A 1 245 ? -8.876 7.868 -4.695 1.00 90.88 245 ARG A O 1
ATOM 1885 N N . LYS A 1 246 ? -8.417 8.489 -6.804 1.00 88.00 246 LYS A N 1
ATOM 1886 C CA . LYS A 1 246 ? -9.297 9.675 -6.782 1.00 88.00 246 LYS A CA 1
ATOM 1887 C C . LYS A 1 246 ? -10.758 9.292 -6.521 1.00 88.00 246 LYS A C 1
ATOM 1889 O O . LYS A 1 246 ? -11.433 9.943 -5.725 1.00 88.00 246 LYS A O 1
ATOM 1894 N N . LYS A 1 247 ? -11.243 8.211 -7.144 1.00 90.38 247 LYS A N 1
ATOM 1895 C CA . LYS A 1 247 ? -12.599 7.686 -6.908 1.00 90.38 247 LYS A CA 1
ATOM 1896 C C . LYS A 1 247 ? -12.788 7.196 -5.468 1.00 90.38 247 LYS A C 1
ATOM 1898 O O . LYS A 1 247 ? -13.786 7.549 -4.852 1.00 90.38 247 LYS A O 1
ATOM 1903 N N . GLN A 1 248 ? -11.822 6.466 -4.910 1.00 91.62 248 GLN A N 1
ATOM 1904 C CA . GLN A 1 248 ? -11.832 5.997 -3.520 1.00 91.62 248 GLN A CA 1
ATOM 1905 C C . GLN A 1 248 ? -11.851 7.173 -2.534 1.00 91.62 248 GLN A C 1
ATOM 1907 O O . GLN A 1 248 ? -12.663 7.172 -1.615 1.00 91.62 248 GLN A O 1
ATOM 1912 N N . GLN A 1 249 ? -11.024 8.200 -2.753 1.00 88.25 249 GLN A N 1
ATOM 1913 C CA . GLN A 1 249 ? -11.023 9.428 -1.946 1.00 88.25 249 GLN A CA 1
ATOM 1914 C C . GLN A 1 249 ? -12.385 10.135 -1.989 1.00 88.25 249 GLN A C 1
ATOM 1916 O O . GLN A 1 249 ? -12.895 10.560 -0.953 1.00 88.25 249 GLN A O 1
ATOM 1921 N N . HIS A 1 250 ? -12.994 10.246 -3.173 1.00 85.88 250 HIS A N 1
ATOM 1922 C CA . HIS A 1 250 ? -14.314 10.856 -3.327 1.00 85.88 250 HIS A CA 1
ATOM 1923 C C . HIS A 1 250 ? -15.407 10.046 -2.618 1.00 85.88 250 HIS A C 1
ATOM 1925 O O . HIS A 1 250 ? -16.154 10.600 -1.816 1.00 85.88 250 HIS A O 1
ATOM 1931 N N . GLU A 1 251 ? -15.457 8.730 -2.842 1.00 87.56 251 GLU A N 1
ATOM 1932 C CA . GLU A 1 251 ? -16.408 7.828 -2.182 1.00 87.56 251 GLU A CA 1
ATOM 1933 C C . GLU A 1 251 ? -16.261 7.847 -0.660 1.00 87.56 251 GLU A C 1
ATOM 1935 O O . GLU A 1 251 ? -17.266 7.805 0.053 1.00 87.56 251 GLU A O 1
ATOM 1940 N N . PHE A 1 252 ? -15.024 7.945 -0.160 1.00 87.12 252 PHE A N 1
ATOM 1941 C CA . PHE A 1 252 ? -14.760 8.082 1.265 1.00 87.12 252 PHE A CA 1
ATOM 1942 C C . PHE A 1 252 ? -15.439 9.335 1.831 1.00 87.12 252 PHE A C 1
ATOM 1944 O O . PHE A 1 252 ? -16.190 9.266 2.803 1.00 87.12 252 PHE A O 1
ATOM 1951 N N . MET A 1 253 ? -15.238 10.475 1.171 1.00 84.75 253 MET A N 1
ATOM 1952 C CA . MET A 1 253 ? -15.788 11.758 1.603 1.00 84.75 253 MET A CA 1
ATOM 1953 C C . MET A 1 253 ? -17.311 11.830 1.482 1.00 84.75 253 MET A C 1
ATOM 1955 O O . MET A 1 253 ? -17.971 12.323 2.394 1.00 84.75 253 MET A O 1
ATOM 1959 N N . THR A 1 254 ? -17.893 11.279 0.415 1.00 84.25 254 THR A N 1
ATOM 1960 C CA . THR A 1 254 ? -19.353 11.211 0.255 1.00 84.25 254 THR A CA 1
ATOM 1961 C C . THR A 1 254 ? -20.005 10.352 1.339 1.00 84.25 254 THR A C 1
ATOM 1963 O O . THR A 1 254 ? -21.033 10.730 1.901 1.00 84.25 254 THR A O 1
ATOM 1966 N N . LYS A 1 255 ? -19.408 9.205 1.686 1.00 82.69 255 LYS A N 1
ATOM 1967 C CA . LYS A 1 255 ? -19.894 8.365 2.796 1.00 82.69 255 LYS A CA 1
ATOM 1968 C C . LYS A 1 255 ? -19.746 9.067 4.146 1.00 82.69 255 LYS A C 1
ATOM 1970 O O . LYS A 1 255 ? -20.610 8.923 5.001 1.00 82.69 255 LYS A O 1
ATOM 1975 N N . LEU A 1 256 ? -18.687 9.854 4.324 1.00 81.81 256 LEU A N 1
ATOM 1976 C CA . LEU A 1 256 ? -18.455 10.628 5.540 1.00 81.81 256 LEU A CA 1
ATOM 1977 C C . LEU A 1 256 ? -19.484 11.757 5.734 1.00 81.81 256 LEU A C 1
ATOM 1979 O O . LEU A 1 256 ? -19.865 12.037 6.866 1.00 81.81 256 LEU A O 1
ATOM 1983 N N . GLN A 1 257 ? -19.967 12.383 4.657 1.00 78.75 257 GLN A N 1
ATOM 1984 C CA . GLN A 1 257 ? -21.069 13.358 4.724 1.00 78.75 257 GLN A CA 1
ATOM 1985 C C . GLN A 1 257 ? -22.381 12.711 5.185 1.00 78.75 257 GLN A C 1
ATOM 1987 O O . GLN A 1 257 ? -23.141 13.321 5.934 1.00 78.75 257 GLN A O 1
ATOM 1992 N N . ASN A 1 258 ? -22.599 11.450 4.807 1.00 78.12 258 ASN A N 1
ATOM 1993 C CA . ASN A 1 258 ? -23.734 10.635 5.235 1.00 78.12 258 ASN A CA 1
ATOM 1994 C C . ASN A 1 258 ? -23.342 9.706 6.395 1.00 78.12 258 ASN A C 1
ATOM 1996 O O . ASN A 1 258 ? -23.713 8.534 6.429 1.00 78.12 258 ASN A O 1
ATOM 2000 N N . LEU A 1 259 ? -22.570 10.226 7.360 1.00 74.44 259 LEU A N 1
ATOM 2001 C CA . LEU A 1 259 ? -22.108 9.453 8.515 1.00 74.44 259 LEU A CA 1
ATOM 2002 C C . LEU A 1 259 ? -23.248 8.737 9.268 1.00 74.44 259 LEU A C 1
ATOM 2004 O O . LEU A 1 259 ? -23.028 7.594 9.661 1.00 74.44 259 LEU A O 1
ATOM 2008 N N . PRO A 1 260 ? -24.450 9.324 9.465 1.00 72.50 260 PRO A N 1
ATOM 2009 C CA . PRO A 1 260 ? -25.571 8.597 10.062 1.00 72.50 260 PRO A CA 1
ATOM 2010 C C . PRO A 1 260 ? -25.940 7.315 9.300 1.00 72.50 260 PRO A C 1
ATOM 2012 O O . PRO A 1 260 ? -26.138 6.283 9.930 1.00 72.50 260 PRO A O 1
ATOM 2015 N N . ASP A 1 261 ? -25.930 7.344 7.966 1.00 70.69 261 ASP A N 1
ATOM 2016 C CA . ASP A 1 261 ? -26.237 6.178 7.127 1.00 70.69 261 ASP A CA 1
ATOM 2017 C C . ASP A 1 261 ? -25.100 5.148 7.148 1.00 70.69 261 ASP A C 1
ATOM 2019 O O . ASP A 1 261 ? -25.347 3.943 7.150 1.00 70.69 261 ASP A O 1
ATOM 2023 N N . LEU A 1 262 ? -23.842 5.608 7.217 1.00 66.88 262 LEU A N 1
ATOM 2024 C CA . LEU A 1 262 ? -22.674 4.734 7.388 1.00 66.88 262 LEU A CA 1
ATOM 2025 C C . LEU A 1 262 ? -22.715 3.990 8.731 1.00 66.88 262 LEU A C 1
ATOM 2027 O O . LEU A 1 262 ? -22.262 2.849 8.826 1.00 66.88 262 LEU A O 1
ATOM 2031 N N . LEU A 1 263 ? -23.252 4.645 9.760 1.00 66.44 263 LEU A N 1
ATOM 2032 C CA . LEU A 1 263 ? -23.484 4.058 11.074 1.00 66.44 263 LEU A CA 1
ATOM 2033 C C . LEU A 1 263 ? -24.721 3.145 11.094 1.00 66.44 263 LEU A C 1
ATOM 2035 O O . LEU A 1 263 ? -24.787 2.287 11.965 1.00 66.44 263 LEU A O 1
ATOM 2039 N N . GLY A 1 264 ? -25.649 3.268 10.137 1.00 64.56 264 GLY A N 1
ATOM 2040 C CA . GLY A 1 264 ? -26.837 2.416 9.993 1.00 64.56 264 GLY A CA 1
ATOM 2041 C C . GLY A 1 264 ? -27.638 2.228 11.292 1.00 64.56 264 GLY A C 1
ATOM 2042 O O . GLY A 1 264 ? -27.627 3.083 12.175 1.00 64.56 264 GLY A O 1
ATOM 2043 N N . ASP A 1 265 ? -28.274 1.059 11.436 1.00 55.69 265 ASP A N 1
ATOM 2044 C CA . ASP A 1 265 ? -28.900 0.584 12.684 1.00 55.69 265 ASP A CA 1
ATOM 2045 C C . ASP A 1 265 ? -27.870 -0.011 13.670 1.00 55.69 265 ASP A C 1
ATOM 2047 O O . ASP A 1 265 ? -28.212 -0.878 14.479 1.00 55.69 265 ASP A O 1
ATOM 2051 N N . VAL A 1 266 ? -26.585 0.380 13.608 1.00 55.12 266 VAL A N 1
ATOM 2052 C CA . VAL A 1 266 ? -25.600 -0.092 14.595 1.00 55.12 266 VAL A CA 1
ATOM 2053 C C . VAL A 1 266 ? -26.089 0.362 15.964 1.00 55.12 266 VAL A C 1
ATOM 2055 O O . VAL A 1 266 ? -26.100 1.557 16.274 1.00 55.12 266 VAL A O 1
ATOM 2058 N N . ALA A 1 267 ? -26.542 -0.616 16.751 1.00 51.25 267 ALA A N 1
ATOM 2059 C CA . ALA A 1 267 ? -27.163 -0.404 18.043 1.00 51.25 267 ALA A CA 1
ATOM 2060 C C . ALA A 1 267 ? -26.340 0.595 18.863 1.00 51.25 267 ALA A C 1
ATOM 2062 O O . ALA A 1 267 ? -25.110 0.517 18.925 1.00 51.25 267 ALA A O 1
ATOM 2063 N N . VAL A 1 268 ? -27.036 1.557 19.468 1.00 56.47 268 VAL A N 1
ATOM 2064 C CA . VAL A 1 268 ? -26.469 2.536 20.399 1.00 56.47 268 VAL A CA 1
ATOM 2065 C C . VAL A 1 268 ? -25.549 1.800 21.386 1.00 56.47 268 VAL A C 1
ATOM 2067 O O . VAL A 1 268 ? -26.033 1.007 22.186 1.00 56.47 268 VAL A O 1
ATOM 2070 N N . GLY A 1 269 ? -24.225 1.999 21.305 1.00 66.12 269 GLY A N 1
ATOM 2071 C CA . GLY A 1 269 ? -23.273 1.255 22.141 1.00 66.12 269 GLY A CA 1
ATOM 2072 C C . GLY A 1 269 ? -21.845 1.138 21.586 1.00 66.12 269 GLY A C 1
ATOM 2073 O O . GLY A 1 269 ? -21.420 1.931 20.744 1.00 66.12 269 GLY A O 1
ATOM 2074 N N . LYS A 1 270 ? -21.105 0.129 22.079 1.00 68.81 270 LYS A N 1
ATOM 2075 C CA . LYS A 1 270 ? -19.655 -0.107 21.867 1.00 68.81 270 LYS A CA 1
ATOM 2076 C C . LYS A 1 270 ? -19.257 -0.204 20.384 1.00 68.81 270 LYS A C 1
ATOM 2078 O O . LYS A 1 270 ? -18.263 0.394 19.988 1.00 68.81 270 LYS A O 1
ATOM 2083 N N . ALA A 1 271 ? -20.078 -0.847 19.549 1.00 71.50 271 ALA A N 1
ATOM 2084 C CA . ALA A 1 271 ? -19.821 -0.982 18.111 1.00 71.50 271 ALA A CA 1
ATOM 2085 C C . ALA A 1 271 ? -19.825 0.370 17.373 1.00 71.50 271 ALA A C 1
ATOM 2087 O O . ALA A 1 271 ? -18.969 0.621 16.528 1.00 71.50 271 ALA A O 1
ATOM 2088 N N . ARG A 1 272 ? -20.747 1.281 17.720 1.00 74.62 272 ARG A N 1
ATOM 2089 C CA . ARG A 1 272 ? -20.789 2.636 17.144 1.00 74.62 272 ARG A CA 1
ATOM 2090 C C . ARG A 1 272 ? -19.538 3.437 17.511 1.00 74.62 272 ARG A C 1
ATOM 2092 O O . ARG A 1 272 ? -19.011 4.169 16.677 1.00 74.62 272 ARG A O 1
ATOM 2099 N N . GLU A 1 273 ? -19.068 3.307 18.747 1.00 79.06 273 GLU A N 1
ATOM 2100 C CA . GLU A 1 273 ? -17.866 4.009 19.201 1.00 79.06 273 GLU A CA 1
ATOM 2101 C C . GLU A 1 273 ? -16.588 3.450 18.563 1.00 79.06 273 GLU A C 1
ATOM 2103 O O . GLU A 1 273 ? -15.691 4.219 18.221 1.00 79.06 273 GLU A O 1
ATOM 2108 N N . GLU A 1 274 ? -16.526 2.144 18.306 1.00 77.31 274 GLU A N 1
ATOM 2109 C CA . GLU A 1 274 ? -15.438 1.528 17.543 1.00 77.31 274 GLU A CA 1
ATOM 2110 C C . GLU A 1 274 ? -15.337 2.129 16.132 1.00 77.31 274 GLU A C 1
ATOM 2112 O O . GLU A 1 274 ? -14.275 2.622 15.745 1.00 77.31 274 GLU A O 1
ATOM 2117 N N . VAL A 1 275 ? -16.458 2.217 15.401 1.00 78.06 275 VAL A N 1
ATOM 2118 C CA . VAL A 1 275 ? -16.517 2.880 14.083 1.00 78.06 275 VAL A CA 1
ATOM 2119 C C . VAL A 1 275 ? -15.950 4.294 14.143 1.00 78.06 275 VAL A C 1
ATOM 2121 O O . VAL A 1 275 ? -15.078 4.672 13.355 1.00 78.06 275 VAL A O 1
ATOM 2124 N N . LEU A 1 276 ? -16.460 5.093 15.080 1.00 81.62 276 LEU A N 1
ATOM 2125 C CA . LEU A 1 276 ? -16.061 6.486 15.208 1.00 81.62 276 LEU A CA 1
ATOM 2126 C C . LEU A 1 276 ? -14.586 6.602 15.586 1.00 81.62 276 LEU A C 1
ATOM 2128 O O . LEU A 1 276 ? -13.915 7.496 15.081 1.00 81.62 276 LEU A O 1
ATOM 2132 N N . THR A 1 277 ? -14.057 5.687 16.398 1.00 85.31 277 THR A N 1
ATOM 2133 C CA . THR A 1 277 ? -12.636 5.651 16.755 1.00 85.31 277 THR A CA 1
ATOM 2134 C C . THR A 1 277 ? -11.767 5.475 15.507 1.00 85.31 277 THR A C 1
ATOM 2136 O O . THR A 1 277 ? -10.822 6.239 15.301 1.00 85.31 277 THR A O 1
ATOM 2139 N N . TYR A 1 278 ? -12.121 4.549 14.615 1.00 86.25 278 TYR A N 1
ATOM 2140 C CA . TYR A 1 278 ? -11.378 4.304 13.376 1.00 86.25 278 TYR A CA 1
ATOM 2141 C C . TYR A 1 278 ? -11.418 5.522 12.436 1.00 86.25 278 TYR A C 1
ATOM 2143 O O . TYR A 1 278 ? -10.377 5.963 11.945 1.00 86.25 278 TYR A O 1
ATOM 2151 N N . VAL A 1 279 ? -12.598 6.123 12.241 1.00 85.25 279 VAL A N 1
ATOM 2152 C CA . VAL A 1 279 ? -12.770 7.309 11.380 1.00 85.25 279 VAL A CA 1
ATOM 2153 C C . VAL A 1 279 ? -12.070 8.544 11.962 1.00 85.25 279 VAL A C 1
ATOM 2155 O O . VAL A 1 279 ? -11.412 9.290 11.234 1.00 85.25 279 VAL A O 1
ATOM 2158 N N . ARG A 1 280 ? -12.156 8.761 13.282 1.00 86.38 280 ARG A N 1
ATOM 2159 C CA . ARG A 1 280 ? -11.454 9.855 13.974 1.00 86.38 280 ARG A CA 1
ATOM 2160 C C . ARG A 1 280 ? -9.944 9.725 13.825 1.00 86.38 280 ARG A C 1
ATOM 2162 O O . ARG A 1 280 ? -9.277 10.728 13.569 1.00 86.38 280 ARG A O 1
ATOM 2169 N N . PHE A 1 281 ? -9.411 8.509 13.962 1.00 88.06 281 PHE A N 1
ATOM 2170 C CA . PHE A 1 281 ? -7.986 8.259 13.772 1.00 88.06 281 PHE A CA 1
ATOM 2171 C C . PHE A 1 281 ? -7.569 8.656 12.355 1.00 88.06 281 PHE A C 1
ATOM 2173 O O . PHE A 1 281 ? -6.698 9.514 12.204 1.00 88.06 281 PHE A O 1
ATOM 2180 N N . GLU A 1 282 ? -8.264 8.130 11.347 1.00 87.81 282 GLU A N 1
ATOM 2181 C CA . GLU A 1 282 ? -7.966 8.348 9.931 1.00 87.81 282 GLU A CA 1
ATOM 2182 C C . GLU A 1 282 ? -7.953 9.843 9.566 1.00 87.81 282 GLU A C 1
ATOM 2184 O O . GLU A 1 282 ? -6.961 10.362 9.055 1.00 87.81 282 GLU A O 1
ATOM 2189 N N . LEU A 1 283 ? -8.995 10.595 9.936 1.00 85.81 283 LEU A N 1
ATOM 2190 C CA . LEU A 1 283 ? -9.075 12.033 9.642 1.00 85.81 283 LEU A CA 1
ATOM 2191 C C . LEU A 1 283 ? -8.071 12.879 10.437 1.00 85.81 283 LEU A C 1
ATOM 2193 O O . LEU A 1 283 ? -7.697 13.980 10.006 1.00 85.81 283 LEU A O 1
ATOM 2197 N N . SER A 1 284 ? -7.661 12.408 11.617 1.00 85.62 284 SER A N 1
ATOM 2198 C CA . SER A 1 284 ? -6.671 13.101 12.444 1.00 85.62 284 SER A CA 1
ATOM 2199 C C . SER A 1 284 ? -5.247 12.900 11.928 1.00 85.62 284 SER A C 1
ATOM 2201 O O . SER A 1 284 ? -4.479 13.863 11.898 1.00 85.62 284 SER A O 1
ATOM 2203 N N . LYS A 1 285 ? -4.899 11.680 11.501 1.00 86.62 285 LYS A N 1
ATOM 2204 C CA . LYS A 1 285 ? -3.541 11.300 11.095 1.00 86.62 285 LYS A CA 1
ATOM 2205 C C . LYS A 1 285 ? -3.287 11.500 9.606 1.00 86.62 285 LYS A C 1
ATOM 2207 O O . LYS A 1 285 ? -2.187 11.917 9.252 1.00 86.62 285 LYS A O 1
ATOM 2212 N N . TYR A 1 286 ? -4.294 11.284 8.761 1.00 86.75 286 TYR A N 1
ATOM 2213 C CA . TYR A 1 286 ? -4.155 11.272 7.302 1.00 86.75 286 TYR A CA 1
ATOM 2214 C C . TYR A 1 286 ? -5.077 12.262 6.563 1.00 86.75 286 TYR A C 1
ATOM 2216 O O . TYR A 1 286 ? -5.614 11.939 5.504 1.00 86.75 286 TYR A O 1
ATOM 2224 N N . PRO A 1 287 ? -5.262 13.515 7.032 1.00 82.31 287 PRO A N 1
ATOM 2225 C CA . PRO A 1 287 ? -6.150 14.457 6.348 1.00 82.31 287 PRO A CA 1
ATOM 2226 C C . PRO A 1 287 ? -5.671 14.851 4.946 1.00 82.31 287 PRO A C 1
ATOM 2228 O O . PRO A 1 287 ? -6.482 15.180 4.085 1.00 82.31 287 PRO A O 1
ATOM 2231 N N . THR A 1 288 ? -4.359 14.829 4.706 1.00 81.56 288 THR A N 1
ATOM 2232 C CA . THR A 1 288 ? -3.767 15.176 3.408 1.00 81.56 288 THR A CA 1
ATOM 2233 C C . THR A 1 288 ? -4.019 14.112 2.347 1.00 81.56 288 THR A C 1
ATOM 2235 O O . THR A 1 288 ? -4.047 14.450 1.166 1.00 81.56 288 THR A O 1
ATOM 2238 N N . SER A 1 289 ? -4.286 12.867 2.749 1.00 84.00 289 SER A N 1
ATOM 2239 C CA . SER A 1 289 ? -4.655 11.770 1.847 1.00 84.00 289 SER A CA 1
ATOM 2240 C C . SER A 1 289 ? -6.024 11.976 1.194 1.00 84.00 289 SER A C 1
ATOM 2242 O O . SER A 1 289 ? -6.314 11.341 0.185 1.00 84.00 289 SER A O 1
ATOM 2244 N N . TYR A 1 290 ? -6.832 12.899 1.727 1.00 80.56 290 TYR A N 1
ATOM 2245 C CA . TYR A 1 290 ? -8.135 13.289 1.188 1.00 80.56 290 TYR A CA 1
ATOM 2246 C C . TYR A 1 290 ? -8.165 14.741 0.698 1.00 80.56 290 TYR A C 1
ATOM 2248 O O . TYR A 1 290 ? -9.200 15.193 0.229 1.00 80.56 290 TYR A O 1
ATOM 2256 N N . ALA A 1 291 ? -7.072 15.508 0.788 1.00 63.94 291 ALA A N 1
ATOM 2257 C CA . ALA A 1 291 ? -7.078 16.961 0.551 1.00 63.94 291 ALA A CA 1
ATOM 2258 C C . ALA A 1 291 ? -7.345 17.389 -0.910 1.00 63.94 291 ALA A C 1
ATOM 2260 O O . ALA A 1 291 ? -7.533 18.573 -1.182 1.00 63.94 291 ALA A O 1
ATOM 2261 N N . THR A 1 292 ? -7.381 16.441 -1.845 1.00 60.34 292 THR A N 1
ATOM 2262 C CA . THR A 1 292 ? -7.879 16.618 -3.221 1.00 60.34 292 THR A CA 1
ATOM 2263 C C . THR A 1 292 ? -9.410 16.715 -3.292 1.00 60.34 292 THR A C 1
ATOM 2265 O O . THR A 1 292 ? -9.947 17.210 -4.283 1.00 60.34 292 THR A O 1
ATOM 2268 N N . SER A 1 293 ? -10.117 16.275 -2.246 1.00 59.09 293 SER A N 1
ATOM 2269 C CA . SER A 1 293 ? -11.556 16.474 -2.048 1.00 59.09 293 SER A CA 1
ATOM 2270 C C . SER A 1 293 ? -11.860 17.874 -1.496 1.00 59.09 293 SER A C 1
ATOM 2272 O O . SER A 1 293 ? -10.972 18.565 -0.997 1.00 59.09 293 SER A O 1
ATOM 2274 N N . ILE A 1 294 ? -13.108 18.332 -1.628 1.00 63.88 294 ILE A N 1
ATOM 2275 C CA . ILE A 1 294 ? -13.542 19.698 -1.299 1.00 63.88 294 ILE A CA 1
ATOM 2276 C C . ILE A 1 294 ? -13.121 20.049 0.150 1.00 63.88 294 ILE A C 1
ATOM 2278 O O . ILE A 1 294 ? -13.640 19.450 1.092 1.00 63.88 294 ILE A O 1
ATOM 2282 N N . PRO A 1 295 ? -12.216 21.029 0.377 1.00 68.44 295 PRO A N 1
ATOM 2283 C CA . PRO A 1 295 ? -11.672 21.322 1.712 1.00 68.44 295 PRO A CA 1
ATOM 2284 C C . PRO A 1 295 ? -12.725 21.661 2.778 1.00 68.44 295 PRO A C 1
ATOM 2286 O O . PRO A 1 295 ? -12.500 21.436 3.968 1.00 68.44 295 PRO A O 1
ATOM 2289 N N . ALA A 1 296 ? -13.878 22.188 2.354 1.00 71.56 296 ALA A N 1
ATOM 2290 C CA . ALA A 1 296 ? -15.013 22.475 3.226 1.00 71.56 296 ALA A CA 1
ATOM 2291 C C . ALA A 1 296 ? -15.630 21.196 3.819 1.00 71.56 296 ALA A C 1
ATOM 2293 O O . ALA A 1 296 ? -15.922 21.164 5.014 1.00 71.56 296 ALA A O 1
ATOM 2294 N N . ASP A 1 297 ? -15.735 20.127 3.026 1.00 69.81 297 ASP A N 1
ATOM 2295 C CA . ASP A 1 297 ? -16.326 18.852 3.447 1.00 69.81 297 ASP A CA 1
ATOM 2296 C C . ASP A 1 297 ? -15.470 18.188 4.528 1.00 69.81 297 ASP A C 1
ATOM 2298 O O . ASP A 1 297 ? -15.977 17.715 5.547 1.00 69.81 297 ASP A O 1
ATOM 2302 N N . LEU A 1 298 ? -14.145 18.225 4.353 1.00 73.06 298 LEU A N 1
ATOM 2303 C CA . LEU A 1 298 ? -13.198 17.722 5.347 1.00 73.06 298 LEU A CA 1
ATOM 2304 C C . LEU A 1 298 ? -13.269 18.521 6.652 1.00 73.06 298 LEU A C 1
ATOM 2306 O O . LEU A 1 298 ? -13.211 17.941 7.737 1.00 73.06 298 LEU A O 1
ATOM 2310 N N . MET A 1 299 ? -13.397 19.847 6.564 1.00 76.62 299 MET A N 1
ATOM 2311 C CA . MET A 1 299 ? -13.517 20.710 7.740 1.00 76.62 299 MET A CA 1
ATOM 2312 C C . MET A 1 299 ? -14.819 20.438 8.505 1.00 76.62 299 MET A C 1
ATOM 2314 O O . MET A 1 299 ? -14.792 20.303 9.730 1.00 76.62 299 MET A O 1
ATOM 2318 N N . GLN A 1 300 ? -15.936 20.289 7.791 1.00 75.88 300 GLN A N 1
ATOM 2319 C CA . GLN A 1 300 ? -17.237 19.969 8.373 1.00 75.88 300 GLN A CA 1
ATOM 2320 C C . GLN A 1 300 ? -17.224 18.602 9.065 1.00 75.88 300 GLN A C 1
ATOM 2322 O O . GLN A 1 300 ? -17.625 18.498 10.226 1.00 75.88 300 GLN A O 1
ATOM 2327 N N . ALA A 1 301 ? -16.701 17.567 8.402 1.00 72.50 301 ALA A N 1
ATOM 2328 C CA . ALA A 1 301 ? -16.611 16.230 8.980 1.00 72.50 301 ALA A CA 1
ATOM 2329 C C . ALA A 1 301 ? -15.708 16.190 10.222 1.00 72.50 301 ALA A C 1
ATOM 2331 O O . ALA A 1 301 ? -16.060 15.586 11.236 1.00 72.50 301 ALA A O 1
ATOM 2332 N N . LYS A 1 302 ? -14.569 16.893 10.186 1.00 75.12 302 LYS A N 1
ATOM 2333 C CA . LYS A 1 302 ? -13.694 17.038 11.357 1.00 75.12 302 LYS A CA 1
ATOM 2334 C C . LYS A 1 302 ? -14.394 17.729 12.520 1.00 75.12 302 LYS A C 1
ATOM 2336 O O . LYS A 1 302 ? -14.253 17.275 13.651 1.00 75.12 302 LYS A O 1
ATOM 2341 N N . SER A 1 303 ? -15.154 18.791 12.255 1.00 77.62 303 SER A N 1
ATOM 2342 C CA . SER A 1 303 ? -15.911 19.500 13.291 1.00 77.62 303 SER A CA 1
ATOM 2343 C C . SER A 1 303 ? -17.009 18.630 13.905 1.00 77.62 303 SER A C 1
ATOM 2345 O O . SER A 1 303 ? -17.252 18.718 15.105 1.00 77.62 303 SER A O 1
ATOM 2347 N N . ALA A 1 304 ? -17.667 17.780 13.113 1.00 72.38 304 ALA A N 1
ATOM 2348 C CA . ALA A 1 304 ? -18.680 16.854 13.620 1.00 72.38 304 ALA A CA 1
ATOM 2349 C C . ALA A 1 304 ? -18.080 15.782 14.550 1.00 72.38 304 ALA A C 1
ATOM 2351 O O . ALA A 1 304 ? -18.744 15.309 15.470 1.00 72.38 304 ALA A O 1
ATOM 2352 N N . LEU A 1 305 ? -16.813 15.421 14.330 1.00 75.00 305 LEU A N 1
ATOM 2353 C CA . LEU A 1 305 ? -16.109 14.356 15.047 1.00 75.00 305 LEU A CA 1
ATOM 2354 C C . LEU A 1 305 ? -15.185 14.857 16.172 1.00 75.00 305 LEU A C 1
ATOM 2356 O O . LEU A 1 305 ? -14.645 14.043 16.917 1.00 75.00 305 LEU A O 1
ATOM 2360 N N . SER A 1 306 ? -14.996 16.174 16.323 1.00 69.62 306 SER A N 1
ATOM 2361 C CA . SER A 1 306 ? -14.018 16.759 17.256 1.00 69.62 306 SER A CA 1
ATOM 2362 C C . SER A 1 306 ? -14.421 16.725 18.732 1.00 69.62 306 SER A C 1
ATOM 2364 O O . SER A 1 306 ? -13.608 17.061 19.592 1.00 69.62 306 SER A O 1
ATOM 2366 N N . THR A 1 307 ? -15.664 16.360 19.047 1.00 65.00 307 THR A N 1
ATOM 2367 C CA . THR A 1 307 ? -16.204 16.374 20.417 1.00 65.00 307 THR A CA 1
ATOM 2368 C C . THR A 1 307 ? -15.631 15.273 21.313 1.00 65.00 307 THR A C 1
ATOM 2370 O O . THR A 1 307 ? -15.721 15.385 22.532 1.00 65.00 307 THR A O 1
ATOM 2373 N N . MET A 1 308 ? -14.988 14.248 20.742 1.00 62.72 308 MET A N 1
ATOM 2374 C CA . MET A 1 308 ? -14.320 13.168 21.473 1.00 62.72 308 MET A CA 1
ATOM 2375 C C . MET A 1 308 ? -12.957 12.876 20.838 1.00 62.72 308 MET A C 1
ATOM 2377 O O . MET A 1 308 ? -12.841 12.783 19.618 1.00 62.72 308 MET A O 1
ATOM 2381 N N . LYS A 1 309 ? -11.900 12.756 21.649 1.00 74.38 309 LYS A N 1
ATOM 2382 C CA . LYS A 1 309 ? -10.554 12.403 21.172 1.00 74.38 309 LYS A CA 1
ATOM 2383 C C . LYS A 1 309 ? -10.311 10.918 21.390 1.00 74.38 309 LYS A C 1
ATOM 2385 O O . LYS A 1 309 ? -10.611 10.403 22.462 1.00 74.38 309 LYS A O 1
ATOM 2390 N N . ASN A 1 310 ? -9.708 10.265 20.403 1.00 84.75 310 ASN A N 1
ATOM 2391 C CA . ASN A 1 310 ? -9.183 8.918 20.594 1.00 84.75 310 ASN A CA 1
ATOM 2392 C C . ASN A 1 310 ? -8.060 8.930 21.637 1.00 84.75 310 ASN A C 1
ATOM 2394 O O . ASN A 1 310 ? -7.374 9.945 21.813 1.00 84.75 310 ASN A O 1
ATOM 2398 N N . ALA A 1 311 ? -7.841 7.785 22.281 1.00 87.25 311 ALA A N 1
ATOM 2399 C CA . ALA A 1 311 ? -6.664 7.585 23.110 1.00 87.25 311 ALA A CA 1
ATOM 2400 C C . ALA A 1 311 ? -5.387 7.833 22.290 1.00 87.25 311 ALA A C 1
ATOM 2402 O O . ALA A 1 311 ? -5.308 7.457 21.120 1.00 87.25 311 ALA A O 1
ATOM 2403 N N . SER A 1 312 ? -4.383 8.477 22.892 1.00 87.50 312 SER A N 1
ATOM 2404 C CA . SER A 1 312 ? -3.151 8.856 22.180 1.00 87.50 312 SER A CA 1
ATOM 2405 C C . SER A 1 312 ? -2.347 7.656 21.678 1.00 87.50 312 SER A C 1
ATOM 2407 O O . SER A 1 312 ? -1.653 7.784 20.674 1.00 87.50 312 SER A O 1
ATOM 2409 N N . TRP A 1 313 ? -2.481 6.522 22.369 1.00 89.69 313 TRP A N 1
ATOM 2410 C CA . TRP A 1 313 ? -1.851 5.235 22.076 1.00 89.69 313 TRP A CA 1
ATOM 2411 C C . TRP A 1 313 ? -2.647 4.373 21.088 1.00 89.69 313 TRP A C 1
ATOM 2413 O O . TRP A 1 313 ? -2.208 3.292 20.715 1.00 89.69 313 TRP A O 1
ATOM 2423 N N . PHE A 1 314 ? -3.850 4.795 20.685 1.00 90.19 314 PHE A N 1
ATOM 2424 C CA . PHE A 1 314 ? -4.673 3.979 19.800 1.00 90.19 314 PHE A CA 1
ATOM 2425 C C . PHE A 1 314 ? -4.088 3.948 18.384 1.00 90.19 314 PHE A C 1
ATOM 2427 O O . PHE A 1 314 ? -3.942 4.989 17.735 1.00 90.19 314 PHE A O 1
ATOM 2434 N N . ILE A 1 315 ? -3.829 2.736 17.896 1.00 89.19 315 ILE A N 1
ATOM 2435 C CA . ILE A 1 315 ? -3.428 2.438 16.523 1.00 89.19 315 ILE A CA 1
ATOM 2436 C C . ILE A 1 315 ? -4.428 1.402 15.980 1.00 89.19 315 ILE A C 1
ATOM 2438 O O . ILE A 1 315 ? -4.558 0.332 16.577 1.00 89.19 315 ILE A O 1
ATOM 2442 N N . PRO A 1 316 ? -5.157 1.700 14.888 1.00 87.12 316 PRO A N 1
ATOM 2443 C CA . PRO A 1 316 ? -6.040 0.732 14.249 1.00 87.12 316 PRO A CA 1
ATOM 2444 C C . PRO A 1 316 ? -5.285 -0.506 13.765 1.00 87.12 316 PRO A C 1
ATOM 2446 O O . PRO A 1 316 ? -4.151 -0.400 13.300 1.00 87.12 316 PRO A O 1
ATOM 2449 N N . GLU A 1 317 ? -5.947 -1.663 13.774 1.00 83.06 317 GLU A N 1
ATOM 2450 C CA . GLU A 1 317 ? -5.353 -2.923 13.304 1.00 83.06 317 GLU A CA 1
ATOM 2451 C C . GLU A 1 317 ? -4.848 -2.826 11.857 1.00 83.06 317 GLU A C 1
ATOM 2453 O O . GLU A 1 317 ? -3.753 -3.292 11.561 1.00 83.06 317 GLU A O 1
ATOM 2458 N N . TYR A 1 318 ? -5.576 -2.123 10.980 1.00 81.44 318 TYR A N 1
ATOM 2459 C CA . TYR A 1 318 ? -5.189 -1.958 9.575 1.00 81.44 318 TYR A CA 1
ATOM 2460 C C . TYR A 1 318 ? -3.879 -1.178 9.365 1.00 81.44 318 TYR A C 1
ATOM 2462 O O . TYR A 1 318 ? -3.316 -1.232 8.276 1.00 81.44 318 TYR A O 1
ATOM 2470 N N . GLU A 1 319 ? -3.381 -0.446 10.367 1.00 85.81 319 GLU A N 1
ATOM 2471 C CA . GLU A 1 319 ? -2.095 0.265 10.289 1.00 85.81 319 GLU A CA 1
ATOM 2472 C C . GLU A 1 319 ? -0.896 -0.649 10.566 1.00 85.81 319 GLU A C 1
ATOM 2474 O O . GLU A 1 319 ? 0.244 -0.275 10.278 1.00 85.81 319 GLU A O 1
ATOM 2479 N N . VAL A 1 320 ? -1.129 -1.822 11.161 1.00 85.56 320 VAL A N 1
ATOM 2480 C CA . VAL A 1 320 ? -0.079 -2.738 11.607 1.00 85.56 320 VAL A CA 1
ATOM 2481 C C . VAL A 1 320 ? -0.095 -3.984 10.736 1.00 85.56 320 VAL A C 1
ATOM 2483 O O . VAL A 1 320 ? -1.065 -4.732 10.701 1.00 85.56 320 VAL A O 1
ATOM 2486 N N . VAL A 1 321 ? 1.019 -4.242 10.058 1.00 79.06 321 VAL A N 1
ATOM 2487 C CA . VAL A 1 321 ? 1.179 -5.447 9.242 1.00 79.06 321 VAL A CA 1
ATOM 2488 C C . VAL A 1 321 ? 1.811 -6.529 10.101 1.00 79.06 321 VAL A C 1
ATOM 2490 O O . VAL A 1 321 ? 2.957 -6.386 10.524 1.00 79.06 321 VAL A O 1
ATOM 2493 N N . PHE A 1 322 ? 1.092 -7.614 10.360 1.00 79.00 322 PHE A N 1
ATOM 2494 C CA . PHE A 1 322 ? 1.639 -8.803 11.007 1.00 79.00 322 PHE A CA 1
ATOM 2495 C C . PHE A 1 322 ? 0.867 -10.043 10.563 1.00 79.00 322 PHE A C 1
ATOM 2497 O O . PHE A 1 322 ? -0.317 -9.968 10.238 1.00 79.00 322 PHE A O 1
ATOM 2504 N N . ASP A 1 323 ? 1.541 -11.188 10.561 1.00 71.06 323 ASP A N 1
ATOM 2505 C CA . ASP A 1 323 ? 0.868 -12.470 10.395 1.00 71.06 323 ASP A CA 1
ATOM 2506 C C . ASP A 1 323 ? 0.236 -12.839 11.738 1.00 71.06 323 ASP A C 1
ATOM 2508 O O . ASP A 1 323 ? 0.924 -13.219 12.684 1.00 71.06 323 ASP A O 1
ATOM 2512 N N . GLN A 1 324 ? -1.084 -12.692 11.828 1.00 68.94 324 GLN A N 1
ATOM 2513 C CA . GLN A 1 324 ? -1.830 -12.982 13.048 1.00 68.94 324 GLN A CA 1
ATOM 2514 C C . GLN A 1 324 ? -1.852 -14.465 13.444 1.00 68.94 324 GLN A C 1
ATOM 2516 O O . GLN A 1 324 ? -2.309 -14.794 14.545 1.00 68.94 324 GLN A O 1
ATOM 2521 N N . TYR A 1 325 ? -1.382 -15.351 12.571 1.00 69.19 325 TYR A N 1
ATOM 2522 C CA . TYR A 1 325 ? -1.363 -16.793 12.774 1.00 69.19 325 TYR A CA 1
ATOM 2523 C C . TYR A 1 325 ? 0.042 -17.284 13.155 1.00 69.19 325 TYR A C 1
ATOM 2525 O O . TYR A 1 325 ? 0.174 -18.216 13.961 1.00 69.19 325 TYR A O 1
ATOM 2533 N N . ASN A 1 326 ? 1.087 -16.597 12.687 1.00 69.50 326 ASN A N 1
ATOM 2534 C CA . ASN A 1 326 ? 2.488 -16.899 12.982 1.00 69.50 326 ASN A CA 1
ATOM 2535 C C . ASN A 1 326 ? 2.994 -16.241 14.281 1.00 69.50 326 ASN A C 1
ATOM 2537 O O . ASN A 1 326 ? 3.881 -15.381 14.303 1.00 69.50 326 ASN A O 1
ATOM 2541 N N . ALA A 1 327 ? 2.431 -16.697 15.401 1.00 80.75 327 ALA A N 1
ATOM 2542 C CA . ALA A 1 327 ? 2.922 -16.323 16.721 1.00 80.75 327 ALA A CA 1
ATOM 2543 C C . ALA A 1 327 ? 4.269 -17.000 17.006 1.00 80.75 327 ALA A C 1
ATOM 2545 O O . ALA A 1 327 ? 4.349 -18.229 17.031 1.00 80.75 327 ALA A O 1
ATOM 2546 N N . PHE A 1 328 ? 5.294 -16.217 17.340 1.00 85.94 328 PHE A N 1
ATOM 2547 C CA . PHE A 1 328 ? 6.580 -16.761 17.791 1.00 85.94 328 PHE A CA 1
ATOM 2548 C C . PHE A 1 328 ? 6.586 -17.099 19.291 1.00 85.94 328 PHE A C 1
ATOM 2550 O O . PHE A 1 328 ? 7.497 -17.765 19.776 1.00 85.94 328 PHE A O 1
ATOM 2557 N N . SER A 1 329 ? 5.582 -16.639 20.043 1.00 85.56 329 SER A N 1
ATOM 2558 C CA . SER A 1 329 ? 5.375 -17.021 21.441 1.00 85.56 329 SER A CA 1
ATOM 2559 C C . SER A 1 329 ? 3.887 -17.062 21.790 1.00 85.56 329 SER A C 1
ATOM 2561 O O . SER A 1 329 ? 3.100 -16.235 21.323 1.00 85.56 329 SER A O 1
ATOM 2563 N N . ARG A 1 330 ? 3.485 -18.040 22.608 1.00 88.88 330 ARG A N 1
ATOM 2564 C CA . ARG A 1 330 ? 2.106 -18.244 23.080 1.00 88.88 330 ARG A CA 1
ATOM 2565 C C . ARG A 1 330 ? 2.126 -18.599 24.567 1.00 88.88 330 ARG A C 1
ATOM 2567 O O . ARG A 1 330 ? 2.940 -19.411 24.994 1.00 88.88 330 ARG A O 1
ATOM 2574 N N . GLY A 1 331 ? 1.225 -18.008 25.346 1.00 83.00 331 GLY A N 1
ATOM 2575 C CA . GLY A 1 331 ? 1.099 -18.249 26.783 1.00 83.00 331 GLY A CA 1
ATOM 2576 C C . GLY A 1 331 ? -0.313 -17.976 27.302 1.00 83.00 331 GLY A C 1
ATOM 2577 O O . GLY A 1 331 ? -1.223 -17.669 26.531 1.00 83.00 331 GLY A O 1
ATOM 2578 N N . SER A 1 332 ? -0.501 -18.062 28.621 1.00 81.62 332 SER A N 1
ATOM 2579 C CA . SER A 1 332 ? -1.799 -17.803 29.272 1.00 81.62 332 SER A CA 1
ATOM 2580 C C . SER A 1 332 ? -2.333 -16.394 28.989 1.00 81.62 332 SER A C 1
ATOM 2582 O O . SER A 1 332 ? -3.531 -16.216 28.813 1.00 81.62 332 SER A O 1
ATOM 2584 N N . PHE A 1 333 ? -1.439 -15.413 28.853 1.00 79.06 333 PHE A N 1
ATOM 2585 C CA . PHE A 1 333 ? -1.769 -14.007 28.596 1.00 79.06 333 PHE A CA 1
ATOM 2586 C C . PHE A 1 333 ? -1.944 -13.659 27.107 1.00 79.06 333 PHE A C 1
ATOM 2588 O O . PHE A 1 333 ? -2.019 -12.482 26.755 1.00 79.06 333 PHE A O 1
ATOM 2595 N N . GLY A 1 334 ? -1.969 -14.663 26.223 1.00 86.69 334 GLY A N 1
ATOM 2596 C CA . GLY A 1 334 ? -2.201 -14.487 24.792 1.00 86.69 334 GLY A CA 1
ATOM 2597 C C . GLY A 1 334 ? -1.021 -14.903 23.912 1.00 86.69 334 GLY A C 1
ATOM 2598 O O . GLY A 1 334 ? -0.352 -15.900 24.178 1.00 86.69 334 GLY A O 1
ATOM 2599 N N . SER A 1 335 ? -0.798 -14.181 22.815 1.00 87.50 335 SER A N 1
ATOM 2600 C CA . SER A 1 335 ? 0.197 -14.541 21.794 1.00 87.50 335 SER A CA 1
ATOM 2601 C C . SER A 1 335 ? 1.009 -13.341 21.324 1.00 87.50 335 SER A C 1
ATOM 2603 O O . SER A 1 335 ? 0.553 -12.203 21.406 1.00 87.50 335 SER A O 1
ATOM 2605 N N . VAL A 1 336 ? 2.225 -13.601 20.852 1.00 88.81 336 VAL A N 1
ATOM 2606 C CA . VAL A 1 336 ? 3.190 -12.582 20.442 1.00 88.81 336 VAL A CA 1
ATOM 2607 C C . VAL A 1 336 ? 3.651 -12.856 19.015 1.00 88.81 336 VAL A C 1
ATOM 2609 O O . VAL A 1 336 ? 4.011 -13.985 18.681 1.00 88.81 336 VAL A O 1
ATOM 2612 N N . HIS A 1 337 ? 3.642 -11.810 18.193 1.00 88.38 337 HIS A N 1
ATOM 2613 C CA . HIS A 1 337 ? 3.854 -11.852 16.748 1.00 88.38 337 HIS A CA 1
ATOM 2614 C C . HIS A 1 337 ? 4.894 -10.814 16.331 1.00 88.38 337 HIS A C 1
ATOM 2616 O O . HIS A 1 337 ? 5.033 -9.766 16.968 1.00 88.38 337 HIS A O 1
ATOM 2622 N N . HIS A 1 338 ? 5.615 -11.092 15.249 1.00 87.25 338 HIS A N 1
ATOM 2623 C CA . HIS A 1 338 ? 6.433 -10.080 14.586 1.00 87.25 338 HIS A CA 1
ATOM 2624 C C . HIS A 1 338 ? 5.541 -9.237 13.679 1.00 87.25 338 HIS A C 1
ATOM 2626 O O . HIS A 1 338 ? 4.711 -9.782 12.957 1.00 87.25 338 HIS A O 1
ATOM 2632 N N . GLY A 1 339 ? 5.732 -7.922 13.687 1.00 86.25 339 GLY A N 1
ATOM 2633 C CA . GLY A 1 339 ? 4.982 -7.017 12.829 1.00 86.25 339 GLY A CA 1
ATOM 2634 C C . GLY A 1 339 ? 5.815 -5.864 12.297 1.00 86.25 339 GLY A C 1
ATOM 2635 O O . GLY A 1 339 ? 6.999 -5.702 12.614 1.00 86.25 339 GLY A O 1
ATOM 2636 N N . LYS A 1 340 ? 5.168 -5.033 11.488 1.00 84.62 340 LYS A N 1
ATOM 2637 C CA . LYS A 1 340 ? 5.686 -3.758 11.009 1.00 84.62 340 LYS A CA 1
ATOM 2638 C C . LYS A 1 340 ? 4.647 -2.662 11.207 1.00 84.62 340 LYS A C 1
ATOM 2640 O O . LYS A 1 340 ? 3.472 -2.849 10.905 1.00 84.62 340 LYS A O 1
ATOM 2645 N N . TRP A 1 341 ? 5.107 -1.499 11.654 1.00 87.56 341 TRP A N 1
ATOM 2646 C CA . TRP A 1 341 ? 4.315 -0.273 11.715 1.00 87.56 341 TRP A CA 1
ATOM 2647 C C . TRP A 1 341 ? 5.163 0.894 11.210 1.00 87.56 341 TRP A C 1
ATOM 2649 O O . TRP A 1 341 ? 6.275 1.100 11.695 1.00 87.56 341 TRP A O 1
ATOM 2659 N N . ARG A 1 342 ? 4.673 1.633 10.201 1.00 78.62 342 ARG A N 1
ATOM 2660 C CA . ARG A 1 342 ? 5.412 2.740 9.549 1.00 78.62 342 ARG A CA 1
ATOM 2661 C C . ARG A 1 342 ? 6.851 2.351 9.168 1.00 78.62 342 ARG A C 1
ATOM 2663 O O . ARG A 1 342 ? 7.802 3.061 9.486 1.00 78.62 342 ARG A O 1
ATOM 2670 N N . SER A 1 343 ? 7.000 1.167 8.574 1.00 75.12 343 SER A N 1
ATOM 2671 C CA . SER A 1 343 ? 8.280 0.541 8.190 1.00 75.12 343 SER A CA 1
ATOM 2672 C C . SER A 1 343 ? 9.199 0.106 9.343 1.00 75.12 343 SER A C 1
ATOM 2674 O O . SER A 1 343 ? 10.177 -0.599 9.105 1.00 75.12 343 SER A O 1
ATOM 2676 N N . SER A 1 344 ? 8.871 0.427 10.596 1.00 83.56 344 SER A N 1
ATOM 2677 C CA . SER A 1 344 ? 9.605 -0.057 11.770 1.00 83.56 344 SER A CA 1
ATOM 2678 C C . SER A 1 344 ? 9.195 -1.483 12.121 1.00 83.56 344 SER A C 1
ATOM 2680 O O . SER A 1 344 ? 8.007 -1.807 12.110 1.00 83.56 344 SER A O 1
ATOM 2682 N N . LYS A 1 345 ? 10.166 -2.334 12.475 1.00 89.50 345 LYS A N 1
ATOM 2683 C CA . LYS A 1 345 ? 9.891 -3.658 13.054 1.00 89.50 345 LYS A CA 1
ATOM 2684 C C . LYS A 1 345 ? 9.307 -3.478 14.453 1.00 89.50 345 LYS A C 1
ATOM 2686 O O . LYS A 1 345 ? 9.889 -2.776 15.277 1.00 89.50 345 LYS A O 1
ATOM 2691 N N . VAL A 1 346 ? 8.181 -4.127 14.715 1.00 93.25 346 VAL A N 1
ATOM 2692 C CA . VAL A 1 346 ? 7.482 -4.082 16.002 1.00 93.25 346 VAL A CA 1
ATOM 2693 C C . VAL A 1 346 ? 7.151 -5.489 16.483 1.00 93.25 346 VAL A C 1
ATOM 2695 O O . VAL A 1 346 ? 7.154 -6.451 15.712 1.00 93.25 346 VAL A O 1
ATOM 2698 N N . VAL A 1 347 ? 6.853 -5.600 17.772 1.00 93.19 347 VAL A N 1
ATOM 2699 C CA . VAL A 1 347 ? 6.292 -6.808 18.376 1.00 93.19 347 VAL A CA 1
ATOM 2700 C C . VAL A 1 347 ? 4.819 -6.545 18.660 1.00 93.19 347 VAL A C 1
ATOM 2702 O O . VAL A 1 347 ? 4.485 -5.566 19.323 1.00 93.19 347 VAL A O 1
ATOM 2705 N N . VAL A 1 348 ? 3.941 -7.417 18.169 1.00 92.12 348 VAL A N 1
ATOM 2706 C CA . VAL A 1 348 ? 2.493 -7.326 18.380 1.00 92.12 348 VAL A CA 1
ATOM 2707 C C . VAL A 1 348 ? 2.082 -8.381 19.399 1.00 92.12 348 VAL A C 1
ATOM 2709 O O . VAL A 1 348 ? 2.219 -9.578 19.151 1.00 92.12 348 VAL A O 1
ATOM 2712 N N . LYS A 1 349 ? 1.573 -7.953 20.558 1.00 91.69 349 LYS A N 1
ATOM 2713 C CA . LYS A 1 349 ? 1.028 -8.853 21.581 1.00 91.69 349 LYS A CA 1
ATOM 2714 C C . LYS A 1 349 ? -0.498 -8.849 21.508 1.00 91.69 349 LYS A C 1
ATOM 2716 O O . LYS A 1 349 ? -1.132 -7.859 21.854 1.00 91.69 349 LYS A O 1
ATOM 2721 N N . LYS A 1 350 ? -1.084 -9.972 21.096 1.00 88.56 350 LYS A N 1
ATOM 2722 C CA . LYS A 1 350 ? -2.526 -10.222 21.191 1.00 88.56 350 LYS A CA 1
ATOM 2723 C C . LYS A 1 350 ? -2.846 -10.706 22.600 1.00 88.56 350 LYS A C 1
ATOM 2725 O O . LYS A 1 350 ? -2.407 -11.790 22.982 1.00 88.56 350 LYS A O 1
ATOM 2730 N N . VAL A 1 351 ? -3.604 -9.913 23.347 1.00 89.25 351 VAL A N 1
ATOM 2731 C CA . VAL A 1 351 ? -4.099 -10.242 24.691 1.00 89.25 351 VAL A CA 1
ATOM 2732 C C . VAL A 1 351 ? -5.515 -10.813 24.623 1.00 89.25 351 VAL A C 1
ATOM 2734 O O . VAL A 1 351 ? -6.281 -10.482 23.720 1.00 89.25 351 VAL A O 1
ATOM 2737 N N . LYS A 1 352 ? -5.850 -11.698 25.563 1.00 85.94 352 LYS A N 1
ATOM 2738 C CA . LYS A 1 352 ? -7.216 -12.195 25.758 1.00 85.94 352 LYS A CA 1
ATOM 2739 C C . LYS A 1 352 ? -7.861 -11.372 26.865 1.00 85.94 352 LYS A C 1
ATOM 2741 O O . LYS A 1 352 ? -7.265 -11.247 27.928 1.00 85.94 352 LYS A O 1
ATOM 2746 N N . LEU A 1 353 ? -9.033 -10.814 26.590 1.00 86.12 353 LEU A N 1
ATOM 2747 C CA . LEU A 1 353 ? -9.847 -10.091 27.563 1.00 86.12 353 LEU A CA 1
ATOM 2748 C C . LEU A 1 353 ? -11.122 -10.918 27.737 1.00 86.12 353 LEU A C 1
ATOM 2750 O O . LEU A 1 353 ? -11.881 -11.063 26.777 1.00 86.12 353 LEU A O 1
ATOM 2754 N N . GLU A 1 354 ? -11.294 -11.546 28.899 1.00 88.12 354 GLU A N 1
ATOM 2755 C CA . GLU A 1 354 ? -12.405 -12.472 29.174 1.00 88.12 354 GLU A CA 1
ATOM 2756 C C . GLU A 1 354 ? -13.452 -11.842 30.108 1.00 88.12 354 GLU A C 1
ATOM 2758 O O . GLU A 1 354 ? -14.590 -12.309 30.167 1.00 88.12 354 GLU A O 1
ATOM 2763 N N . SER A 1 355 ? -13.093 -10.752 30.792 1.00 90.25 355 SER A N 1
ATOM 2764 C CA . SER A 1 355 ? -13.937 -10.021 31.738 1.00 90.25 355 SER A CA 1
ATOM 2765 C C . SER A 1 355 ? -13.801 -8.497 31.603 1.00 90.25 355 SER A C 1
ATOM 2767 O O . SER A 1 355 ? -12.837 -7.991 31.029 1.00 90.25 355 SER A O 1
ATOM 2769 N N . GLU A 1 356 ? -14.752 -7.745 32.168 1.00 89.50 356 GLU A N 1
ATOM 2770 C CA . GLU A 1 356 ? -14.648 -6.278 32.272 1.00 89.50 356 GLU A CA 1
ATOM 2771 C C . GLU A 1 356 ? -13.434 -5.846 33.113 1.00 89.50 356 GLU A C 1
ATOM 2773 O O . GLU A 1 356 ? -12.784 -4.850 32.792 1.00 89.50 356 GLU A O 1
ATOM 2778 N N . ASP A 1 357 ? -13.080 -6.623 34.142 1.00 91.69 357 ASP A N 1
ATOM 2779 C CA . ASP A 1 357 ? -11.892 -6.377 34.964 1.00 91.69 357 ASP A CA 1
ATOM 2780 C C . ASP A 1 357 ? -10.600 -6.481 34.133 1.00 91.69 357 ASP A C 1
ATOM 2782 O O . ASP A 1 357 ? -9.690 -5.666 34.314 1.00 91.69 357 ASP A O 1
ATOM 2786 N N . ASP A 1 358 ? -10.536 -7.409 33.167 1.00 90.44 358 ASP A N 1
ATOM 2787 C CA . ASP A 1 358 ? -9.412 -7.502 32.225 1.00 90.44 358 ASP A CA 1
ATOM 2788 C C . ASP A 1 358 ? -9.334 -6.266 31.320 1.00 90.44 358 ASP A C 1
ATOM 2790 O O . ASP A 1 358 ? -8.239 -5.754 31.075 1.00 90.44 358 ASP A O 1
ATOM 2794 N N . GLU A 1 359 ? -10.476 -5.757 30.834 1.00 88.88 359 GLU A N 1
ATOM 2795 C CA . GLU A 1 359 ? -10.518 -4.532 30.020 1.00 88.88 359 GLU A CA 1
ATOM 2796 C C . GLU A 1 359 ? -9.993 -3.327 30.820 1.00 88.88 359 GLU A C 1
ATOM 2798 O O . GLU A 1 359 ? -9.163 -2.558 30.325 1.00 88.88 359 GLU A O 1
ATOM 2803 N N . VAL A 1 360 ? -10.420 -3.181 32.080 1.00 91.88 360 VAL A N 1
ATOM 2804 C CA . VAL A 1 360 ? -9.958 -2.108 32.976 1.00 91.88 360 VAL A CA 1
ATOM 2805 C C . VAL A 1 360 ? -8.464 -2.239 33.278 1.00 91.88 360 VAL A C 1
ATOM 2807 O O . VAL A 1 360 ? -7.731 -1.246 33.209 1.00 91.88 360 VAL A O 1
ATOM 2810 N N . ALA A 1 361 ? -7.988 -3.449 33.586 1.00 91.75 361 ALA A N 1
ATOM 2811 C CA . ALA A 1 361 ? -6.574 -3.712 33.842 1.00 91.75 361 ALA A CA 1
ATOM 2812 C C . ALA A 1 361 ? -5.711 -3.383 32.614 1.00 91.75 361 ALA A C 1
ATOM 2814 O O . ALA A 1 361 ? -4.717 -2.662 32.737 1.00 91.75 361 ALA A O 1
ATOM 2815 N N . PHE A 1 362 ? -6.141 -3.821 31.428 1.00 92.56 362 PHE A N 1
ATOM 2816 C CA . PHE A 1 362 ? -5.485 -3.519 30.158 1.00 92.56 362 PHE A CA 1
ATOM 2817 C C . PHE A 1 362 ? -5.388 -2.009 29.912 1.00 92.56 362 PHE A C 1
ATOM 2819 O O . PHE A 1 362 ? -4.309 -1.486 29.624 1.00 92.56 362 PHE A O 1
ATOM 2826 N N . HIS A 1 363 ? -6.495 -1.280 30.076 1.00 90.94 363 HIS A N 1
ATOM 2827 C CA . HIS A 1 363 ? -6.511 0.168 29.875 1.00 90.94 363 HIS A CA 1
ATOM 2828 C C . HIS A 1 363 ? -5.590 0.913 30.849 1.00 90.94 363 HIS A C 1
ATOM 2830 O O . HIS A 1 363 ? -4.915 1.866 30.439 1.00 90.94 363 HIS A O 1
ATOM 2836 N N . ASN A 1 364 ? -5.524 0.482 32.111 1.00 92.38 364 ASN A N 1
ATOM 2837 C CA . ASN A 1 364 ? -4.613 1.054 33.101 1.00 92.38 364 ASN A CA 1
ATOM 2838 C C . ASN A 1 364 ? -3.145 0.805 32.730 1.00 92.38 364 ASN A C 1
ATOM 2840 O O . ASN A 1 364 ? -2.348 1.747 32.741 1.00 92.38 364 ASN A O 1
ATOM 2844 N N . GLU A 1 365 ? -2.797 -0.429 32.356 1.00 93.69 365 GLU A N 1
ATOM 2845 C CA . GLU A 1 365 ? -1.433 -0.803 31.967 1.00 93.69 365 GLU A CA 1
ATOM 2846 C C . GLU A 1 365 ? -0.957 0.010 30.758 1.00 93.69 365 GLU A C 1
ATOM 2848 O O . GLU A 1 365 ? 0.074 0.682 30.829 1.00 93.69 365 GLU A O 1
ATOM 2853 N N . VAL A 1 366 ? -1.748 0.046 29.681 1.00 93.38 366 VAL A N 1
ATOM 2854 C CA . VAL A 1 366 ? -1.415 0.781 28.449 1.00 93.38 366 VAL A CA 1
ATOM 2855 C C . VAL A 1 366 ? -1.287 2.285 28.706 1.00 93.38 366 VAL A C 1
ATOM 2857 O O . VAL A 1 366 ? -0.362 2.930 28.209 1.00 93.38 366 VAL A O 1
ATOM 2860 N N . THR A 1 367 ? -2.173 2.856 29.526 1.00 90.94 367 THR A N 1
ATOM 2861 C CA . THR A 1 367 ? -2.163 4.295 29.839 1.00 90.94 367 THR A CA 1
ATOM 2862 C C . THR A 1 367 ? -0.917 4.724 30.614 1.00 90.94 367 THR A C 1
ATOM 2864 O O . THR A 1 367 ? -0.454 5.858 30.448 1.00 90.94 367 THR A O 1
ATOM 2867 N N . ILE A 1 368 ? -0.381 3.852 31.469 1.00 92.00 368 ILE A N 1
ATOM 2868 C CA . ILE A 1 368 ? 0.871 4.097 32.191 1.00 92.00 368 ILE A CA 1
ATOM 2869 C C . ILE A 1 368 ? 2.053 3.857 31.252 1.00 92.00 368 ILE A C 1
ATOM 2871 O O . ILE A 1 368 ? 2.891 4.744 31.091 1.00 92.00 368 ILE A O 1
ATOM 2875 N N . TRP A 1 369 ? 2.096 2.692 30.605 1.00 95.06 369 TRP A N 1
ATOM 2876 C CA . TRP A 1 369 ? 3.234 2.247 29.809 1.00 95.06 369 TRP A CA 1
ATOM 2877 C C . TRP A 1 369 ? 3.520 3.180 28.624 1.00 95.06 369 TRP A C 1
ATOM 2879 O O . TRP A 1 369 ? 4.665 3.584 28.437 1.00 95.06 369 TRP A O 1
ATOM 2889 N N . HIS A 1 370 ? 2.496 3.637 27.898 1.00 93.50 370 HIS A N 1
ATOM 2890 C CA . HIS A 1 370 ? 2.670 4.551 26.760 1.00 93.50 370 HIS A CA 1
ATOM 2891 C C . HIS A 1 370 ? 3.337 5.892 27.131 1.00 93.50 370 HIS A C 1
ATOM 2893 O O . HIS A 1 370 ? 3.929 6.553 26.281 1.00 93.50 370 HIS A O 1
ATOM 2899 N N . LYS A 1 371 ? 3.273 6.312 28.402 1.00 92.25 371 LYS A N 1
ATOM 2900 C CA . LYS A 1 371 ? 3.901 7.558 28.879 1.00 92.25 371 LYS A CA 1
ATOM 2901 C C . LYS A 1 371 ? 5.372 7.385 29.263 1.00 92.25 371 LYS A C 1
ATOM 2903 O O . LYS A 1 371 ? 6.045 8.384 29.516 1.00 92.25 371 LYS A O 1
ATOM 2908 N N . LEU A 1 372 ? 5.864 6.151 29.362 1.00 92.62 372 LEU A N 1
ATOM 2909 C CA . LEU A 1 372 ? 7.240 5.866 29.753 1.00 92.62 372 LEU A CA 1
ATOM 2910 C C . LEU A 1 372 ? 8.151 5.963 28.529 1.00 92.62 372 LEU A C 1
ATOM 2912 O O . LEU A 1 372 ? 7.970 5.230 27.563 1.00 92.62 372 LEU A O 1
ATOM 2916 N N . TYR A 1 373 ? 9.150 6.843 28.596 1.00 92.81 373 TYR A N 1
ATOM 2917 C CA . TYR A 1 373 ? 10.182 6.992 27.571 1.00 92.81 373 TYR A CA 1
ATOM 2918 C C . TYR A 1 373 ? 11.562 6.916 28.232 1.00 92.81 373 TYR A C 1
ATOM 2920 O O . TYR A 1 373 ? 12.041 7.890 28.816 1.00 92.81 373 TYR A O 1
ATOM 2928 N N . HIS A 1 374 ? 12.177 5.732 28.211 1.00 93.75 374 HIS A N 1
ATOM 2929 C CA . HIS A 1 374 ? 13.459 5.470 28.869 1.00 93.75 374 HIS A CA 1
ATOM 2930 C C . HIS A 1 374 ? 14.218 4.340 28.150 1.00 93.75 374 HIS A C 1
ATOM 2932 O O . HIS A 1 374 ? 13.593 3.342 27.805 1.00 93.75 374 HIS A O 1
ATOM 2938 N N . PRO A 1 375 ? 15.554 4.408 27.977 1.00 94.06 375 PRO A N 1
ATOM 2939 C CA . PRO A 1 375 ? 16.330 3.406 27.223 1.00 94.06 375 PRO A CA 1
ATOM 2940 C C . PRO A 1 375 ? 16.286 1.975 27.789 1.00 94.06 375 PRO A C 1
ATOM 2942 O O . PRO A 1 375 ? 16.653 1.028 27.101 1.00 94.06 375 PRO A O 1
ATOM 2945 N N . HIS A 1 376 ? 15.859 1.805 29.042 1.00 94.88 376 HIS A N 1
ATOM 2946 C CA . HIS A 1 376 ? 15.708 0.499 29.705 1.00 94.88 376 HIS A CA 1
ATOM 2947 C C . HIS A 1 376 ? 14.248 0.068 29.897 1.00 94.88 376 HIS A C 1
ATOM 2949 O O . HIS A 1 376 ? 13.981 -0.900 30.602 1.00 94.88 376 HIS A O 1
ATOM 2955 N N . VAL A 1 377 ? 13.303 0.792 29.297 1.00 92.06 377 VAL A N 1
ATOM 2956 C CA . VAL A 1 377 ? 11.886 0.431 29.272 1.00 92.06 377 VAL A CA 1
ATOM 2957 C C . VAL A 1 377 ? 11.502 0.228 27.814 1.00 92.06 377 VAL A C 1
ATOM 2959 O O . VAL A 1 377 ? 11.772 1.081 26.974 1.00 92.06 377 VAL A O 1
ATOM 2962 N N . VAL A 1 378 ? 10.894 -0.915 27.500 1.00 91.12 378 VAL A N 1
ATOM 2963 C CA . VAL A 1 378 ? 10.397 -1.177 26.143 1.00 91.12 378 VAL A CA 1
ATOM 2964 C C . VAL A 1 378 ? 9.361 -0.109 25.799 1.00 91.12 378 VAL A C 1
ATOM 2966 O O . VAL A 1 378 ? 8.460 0.128 26.593 1.00 91.12 378 VAL A O 1
ATOM 2969 N N . GLN A 1 379 ? 9.479 0.544 24.645 1.00 91.62 379 GLN A N 1
ATOM 2970 C CA . GLN A 1 379 ? 8.511 1.560 24.234 1.00 91.62 379 GLN A CA 1
ATOM 2971 C C . GLN A 1 379 ? 7.195 0.905 23.801 1.00 91.62 379 GLN A C 1
ATOM 2973 O O . GLN A 1 379 ? 7.204 -0.021 22.989 1.00 91.62 379 GLN A O 1
ATOM 2978 N N . LEU A 1 380 ? 6.072 1.432 24.294 1.00 92.00 380 LEU A N 1
ATOM 2979 C CA . LEU A 1 380 ? 4.745 1.158 23.745 1.00 92.00 380 LEU A CA 1
ATOM 2980 C C . LEU A 1 380 ? 4.363 2.283 22.776 1.00 92.00 380 LEU A C 1
ATOM 2982 O O . LEU A 1 380 ? 4.450 3.460 23.140 1.00 92.00 380 LEU A O 1
ATOM 2986 N N . PHE A 1 381 ? 3.998 1.923 21.548 1.00 85.38 381 PHE A N 1
ATOM 2987 C CA . PHE A 1 381 ? 3.710 2.872 20.469 1.00 85.38 381 PHE A CA 1
ATOM 2988 C C . PHE A 1 381 ? 2.303 3.458 20.529 1.00 85.38 381 PHE A C 1
ATOM 2990 O O . PHE A 1 381 ? 1.403 2.774 21.061 1.00 85.38 381 PHE A O 1
#

Organism: NCBI:txid129364